Protein AF-A0A7C4LC44-F1 (afdb_monomer)

Radius of gyration: 34.45 Å; Cα contacts (8 Å, |Δi|>4): 316; chains: 1; bounding box: 123×46×108 Å

Foldseek 3Di:
DPPDPPCLVVLLVVLVVVLVVLVVLLVVLLVLLVVCLVPPVQVLQCLVAAALRHVVLLQQLCVLVVHGSSVLSVLLSVLLVLLLCLLQVLLVVLCVLPVDPLSSLSSSLSSLVSSLLNRSSSVSSCVVPVVVPLVNVLSNQVSLLSVLLCLQQPDPRDGQPPCLVVLSVVSNVVSVVVSVQVPDPPRDDPPVVVCCSSVVSSVVSVVSNVCCLPPPDDPLRVVLSVQLVVLVVQLCCLPPVCVVVLPCLRHDPDRDHNVNSVVVSVSSVSNSVSSSSNSVSSSCSHNPPDCVCVVVVCVVVVLVCVLVVVLVCVLVCLLVVLVVVCVVVVVPDDPVSVVVSVVVSVVVSVVVNVVSVVVSCCVPVVLVVLVVVLVVVLVVVVVPDPDPVVNVVSVVVSCCVNPVDPDDDDDDDDDPDDDDDDDDDDDDDDDDDDDDDDDDDDDDDDDDDDDDDDDDDDDDD

pLDDT: mean 73.9, std 16.76, range [29.91, 94.0]

Sequence (461 aa):
MLPWPEFRPLARLAALAASLALLGNWLAGALLFVRGLQTDLDHVLTLMFSGAWTPAAVRAAAAGLGVPAEFTAWAWLGIELVLVTGFGAAGLLLFWRKPDGFGTLLGVTFVLIGTRLAGPVTVALADVAAWLYAPLEYLSLLAFIAFASLLFVFPDGRRVPAWSPWLAGVVVAFSLVRALHNALPGALNYAVLDAVVYLGYFGAGVAAQAYRYRRVSGPVERQQTKWALAALTVFLVVGVGLWPFFPNLLEQTRPPTAMELAVFLLYYAALTVAAALFIAAVALAVLRYRLWDIDIIIRRTLVYSLLSGFLALTYFGLVIGLQSVVTALGGARSEWVTVVSTLTVAALFAPLRARVQNFIDRRLYRRKYDAARVLSDFGAAVRDETDLNALTARLAAVIQDTMQPEALSLWLAVQPGRARRPAPLSDNPAASPVEPLGGATPPSLARRRNAPRNDPGTPAL

Nearest PDB structures (foldseek):
  1s8j-assembly1_A  TM=3.769E-01  e=1.301E+00  Halobacterium sp.
  8ipr-assembly2_D  TM=1.402E-01  e=1.813E+00  Mycolicibacterium smegmatis

Mean predicted aligned error: 16.83 Å

Structure (mmCIF, N/CA/C/O backbone):
data_AF-A0A7C4LC44-F1
#
_entry.id   AF-A0A7C4LC44-F1
#
loop_
_atom_site.group_PDB
_atom_site.id
_atom_site.type_symbol
_atom_site.label_atom_id
_atom_site.label_alt_id
_atom_site.label_comp_id
_atom_site.label_asym_id
_atom_site.label_entity_id
_atom_site.label_seq_id
_atom_site.pdbx_PDB_ins_code
_atom_site.Cartn_x
_atom_site.Cartn_y
_atom_site.Cartn_z
_atom_site.occupancy
_atom_site.B_iso_or_equiv
_atom_site.auth_seq_id
_atom_site.auth_comp_id
_atom_site.auth_asym_id
_atom_site.auth_atom_id
_atom_site.pdbx_PDB_model_num
ATOM 1 N N . MET A 1 1 ? -3.365 6.151 29.369 1.00 38.00 1 MET A N 1
ATOM 2 C CA . MET A 1 1 ? -3.658 7.465 28.752 1.00 38.00 1 MET A CA 1
ATOM 3 C C . MET A 1 1 ? -2.373 8.277 28.805 1.00 38.00 1 MET A C 1
ATOM 5 O O . MET A 1 1 ? -1.809 8.352 29.883 1.00 38.00 1 MET A O 1
ATOM 9 N N . LEU A 1 2 ? -1.855 8.799 27.688 1.00 35.25 2 LEU A N 1
ATOM 10 C CA . LEU A 1 2 ? -0.753 9.777 27.749 1.00 35.25 2 LEU A CA 1
ATOM 11 C C . LEU A 1 2 ? -1.349 11.129 28.195 1.00 35.25 2 LEU A C 1
ATOM 13 O O . LEU A 1 2 ? -2.333 11.552 27.578 1.00 35.25 2 LEU A O 1
ATOM 17 N N . PRO A 1 3 ? -0.834 11.769 29.258 1.00 35.62 3 PRO A N 1
ATOM 18 C CA . PRO A 1 3 ? -1.563 12.778 30.026 1.00 35.62 3 PRO A CA 1
ATOM 19 C C . PRO A 1 3 ? -1.313 14.213 29.543 1.00 35.62 3 PRO A C 1
ATOM 21 O O . PRO A 1 3 ? -1.104 15.093 30.363 1.00 35.62 3 PRO A O 1
ATOM 24 N N . TRP A 1 4 ? -1.333 14.485 28.233 1.00 40.09 4 TRP A N 1
ATOM 25 C CA . TRP A 1 4 ? -1.070 15.851 27.758 1.00 40.09 4 TRP A CA 1
ATOM 26 C C . TRP A 1 4 ? -1.995 16.288 26.609 1.00 40.09 4 TRP A C 1
ATOM 28 O O . TRP A 1 4 ? -1.711 16.028 25.436 1.00 40.09 4 TRP A O 1
ATOM 38 N N . PRO A 1 5 ? -3.132 16.940 26.919 1.00 53.56 5 PRO A N 1
ATOM 39 C CA . PRO A 1 5 ? -4.036 17.532 25.927 1.00 53.56 5 PRO A CA 1
ATOM 40 C C . PRO A 1 5 ? -3.366 18.621 25.074 1.00 53.56 5 PRO A C 1
ATOM 42 O O . PRO A 1 5 ? -3.707 18.768 23.901 1.00 53.56 5 PRO A O 1
ATOM 45 N N . GLU A 1 6 ? -2.390 19.332 25.641 1.00 49.62 6 GLU A N 1
ATOM 46 C CA . GLU A 1 6 ? -1.757 20.527 25.064 1.00 49.62 6 GLU A CA 1
ATOM 47 C C . GLU A 1 6 ? -0.794 20.227 23.903 1.00 49.62 6 GLU A C 1
ATOM 49 O O . GLU A 1 6 ? -0.628 21.049 23.008 1.00 49.62 6 GLU A O 1
ATOM 54 N N . PHE A 1 7 ? -0.237 19.012 23.826 1.00 52.28 7 PHE A N 1
ATOM 55 C CA . PHE A 1 7 ? 0.663 18.612 22.730 1.00 52.28 7 PHE A CA 1
ATOM 56 C C . PHE A 1 7 ? -0.062 18.052 21.501 1.00 52.28 7 PHE A C 1
ATOM 58 O O . PHE A 1 7 ? 0.565 17.776 20.479 1.00 52.28 7 PHE A O 1
ATOM 65 N N . ARG A 1 8 ? -1.389 17.890 21.557 1.00 67.62 8 ARG A N 1
ATOM 66 C CA . ARG A 1 8 ? -2.186 17.402 20.421 1.00 67.62 8 ARG A CA 1
ATOM 67 C C . ARG A 1 8 ? -2.091 18.295 19.176 1.00 67.62 8 ARG A C 1
ATOM 69 O O . ARG A 1 8 ? -1.881 17.731 18.105 1.00 67.62 8 ARG A O 1
ATOM 76 N N . PRO A 1 9 ? -2.220 19.636 19.247 1.00 72.69 9 PRO A N 1
ATOM 77 C CA . PRO A 1 9 ? -2.063 20.487 18.066 1.00 72.69 9 PRO A CA 1
ATOM 78 C C . PRO A 1 9 ? -0.635 20.455 17.511 1.00 72.69 9 PRO A C 1
ATOM 80 O O . PRO A 1 9 ? -0.470 20.326 16.302 1.00 72.69 9 PRO A O 1
ATOM 83 N N . LEU A 1 10 ? 0.388 20.476 18.372 1.00 73.06 10 LEU A N 1
ATOM 84 C CA . LEU A 1 10 ? 1.793 20.410 17.952 1.00 73.06 10 LEU A CA 1
ATOM 85 C C . LEU A 1 10 ? 2.121 19.086 17.254 1.00 73.06 10 LEU A C 1
ATOM 87 O O . LEU A 1 10 ? 2.705 19.089 16.175 1.00 73.06 10 LEU A O 1
ATOM 91 N N . ALA A 1 11 ? 1.673 17.957 17.809 1.00 68.62 11 ALA A N 1
ATOM 92 C CA . ALA A 1 11 ? 1.843 16.649 17.182 1.00 68.62 11 ALA A CA 1
ATOM 93 C C . ALA A 1 11 ? 1.126 16.561 15.825 1.00 68.62 11 ALA A C 1
ATOM 95 O O . ALA A 1 11 ? 1.634 15.934 14.900 1.00 68.62 11 ALA A O 1
ATOM 96 N N . ARG A 1 12 ? -0.037 17.212 15.680 1.00 72.94 12 ARG A N 1
ATOM 97 C CA . ARG A 1 12 ? -0.781 17.277 14.412 1.00 72.94 12 ARG A CA 1
ATOM 98 C C . ARG A 1 12 ? -0.095 18.157 13.374 1.00 72.94 12 ARG A C 1
ATOM 100 O O . ARG A 1 12 ? -0.065 17.781 12.207 1.00 72.94 12 ARG A O 1
ATOM 107 N N . LEU A 1 13 ? 0.471 19.287 13.788 1.00 79.25 13 LEU A N 1
ATOM 108 C CA . LEU A 1 13 ? 1.262 20.149 12.911 1.00 79.25 13 LEU A CA 1
ATOM 109 C C . LEU A 1 13 ? 2.542 19.445 12.456 1.00 79.25 13 LEU A C 1
ATOM 111 O O . LEU A 1 13 ? 2.828 19.441 11.265 1.00 79.25 13 LEU A O 1
ATOM 115 N N . ALA A 1 14 ? 3.253 18.775 13.366 1.00 72.75 14 ALA A N 1
ATOM 116 C CA . ALA A 1 14 ? 4.436 17.983 13.033 1.00 72.75 14 ALA A CA 1
ATOM 117 C C . ALA A 1 14 ? 4.102 16.830 12.071 1.00 72.75 14 ALA A C 1
ATOM 119 O O . ALA A 1 14 ? 4.790 16.631 11.076 1.00 72.75 14 ALA A O 1
ATOM 120 N N . ALA A 1 15 ? 3.003 16.116 12.324 1.00 71.12 15 ALA A N 1
ATOM 121 C CA . ALA A 1 15 ? 2.474 15.076 11.447 1.00 71.12 15 ALA A CA 1
ATOM 122 C C . ALA A 1 15 ? 2.150 15.589 10.036 1.00 71.12 15 ALA A C 1
ATOM 124 O O . ALA A 1 15 ? 2.481 14.939 9.043 1.00 71.12 15 ALA A O 1
ATOM 125 N N . LEU A 1 16 ? 1.501 16.751 9.944 1.00 77.88 16 LEU A N 1
ATOM 126 C CA . LEU A 1 16 ? 1.133 17.366 8.674 1.00 77.88 16 LEU A CA 1
ATOM 127 C C . LEU A 1 16 ? 2.369 17.874 7.923 1.00 77.88 16 LEU A C 1
ATOM 129 O O . LEU A 1 16 ? 2.499 17.608 6.733 1.00 77.88 16 LEU A O 1
ATOM 133 N N . ALA A 1 17 ? 3.307 18.520 8.617 1.00 78.50 17 ALA A N 1
ATOM 134 C CA . ALA A 1 17 ? 4.577 18.952 8.044 1.00 78.50 17 ALA A CA 1
ATOM 135 C C . ALA A 1 17 ? 5.402 17.763 7.526 1.00 78.50 17 ALA A C 1
ATOM 137 O O . ALA A 1 17 ? 5.876 17.800 6.394 1.00 78.50 17 ALA A O 1
ATOM 138 N N . ALA A 1 18 ? 5.502 16.676 8.301 1.00 73.31 18 ALA A N 1
ATOM 139 C CA . ALA A 1 18 ? 6.171 15.448 7.873 1.00 73.31 18 ALA A CA 1
ATOM 140 C C . ALA A 1 18 ? 5.488 14.829 6.644 1.00 73.31 18 ALA A C 1
ATOM 142 O O . ALA A 1 18 ? 6.158 14.443 5.692 1.00 73.31 18 ALA A O 1
ATOM 143 N N . SER A 1 19 ? 4.152 14.796 6.630 1.00 76.38 19 SER A N 1
ATOM 144 C CA . SER A 1 19 ? 3.373 14.296 5.490 1.00 76.38 19 SER A CA 1
ATOM 145 C C . SER A 1 19 ? 3.610 15.125 4.223 1.00 76.38 19 SER A C 1
ATOM 147 O O . SER A 1 19 ? 3.796 14.566 3.147 1.00 76.38 19 SER A O 1
ATOM 149 N N . LEU A 1 20 ? 3.646 16.456 4.344 1.00 82.00 20 LEU A N 1
ATOM 150 C CA . LEU A 1 20 ? 3.934 17.357 3.227 1.00 82.00 20 LEU A CA 1
ATOM 151 C C . LEU A 1 20 ? 5.375 17.217 2.731 1.00 82.00 20 LEU A C 1
ATOM 153 O O . LEU A 1 20 ? 5.590 17.201 1.524 1.00 82.00 20 LEU A O 1
ATOM 157 N N . ALA A 1 21 ? 6.346 17.071 3.635 1.00 80.31 21 ALA A N 1
ATOM 158 C CA . ALA A 1 21 ? 7.742 16.843 3.270 1.00 80.31 21 ALA A CA 1
ATOM 159 C C . ALA A 1 21 ? 7.915 15.527 2.496 1.00 80.31 21 ALA A C 1
ATOM 161 O O . ALA A 1 21 ? 8.582 15.496 1.467 1.00 80.31 21 ALA A O 1
ATOM 162 N N . LEU A 1 22 ? 7.253 14.455 2.939 1.00 78.56 22 LEU A N 1
ATOM 163 C CA . LEU A 1 22 ? 7.258 13.157 2.260 1.00 78.56 22 LEU A CA 1
ATOM 164 C C . LEU A 1 22 ? 6.642 13.234 0.859 1.00 78.56 22 LEU A C 1
ATOM 166 O O . LEU A 1 22 ? 7.217 12.716 -0.097 1.00 78.56 22 LEU A O 1
ATOM 170 N N . LEU A 1 23 ? 5.501 13.915 0.721 1.00 81.31 23 LEU A N 1
ATOM 171 C CA . LEU A 1 23 ? 4.871 14.145 -0.581 1.00 81.31 23 LEU A CA 1
ATOM 172 C C . LEU A 1 23 ? 5.741 15.022 -1.490 1.00 81.31 23 LEU A C 1
ATOM 174 O O . LEU A 1 23 ? 5.827 14.755 -2.684 1.00 81.31 23 LEU A O 1
ATOM 178 N N . GLY A 1 24 ? 6.408 16.034 -0.931 1.00 84.25 24 GLY A N 1
ATOM 179 C CA . GLY A 1 24 ? 7.355 16.883 -1.651 1.00 84.25 24 GLY A CA 1
ATOM 180 C C . GLY A 1 24 ? 8.559 16.098 -2.170 1.00 84.25 24 GLY A C 1
ATOM 181 O O . GLY A 1 24 ? 8.913 16.237 -3.337 1.00 84.25 24 GLY A O 1
ATOM 182 N N . ASN A 1 25 ? 9.130 15.217 -1.344 1.00 82.69 25 ASN A N 1
ATOM 183 C CA . ASN A 1 25 ? 10.211 14.318 -1.752 1.00 82.69 25 ASN A CA 1
ATOM 184 C C . ASN A 1 25 ? 9.758 13.388 -2.879 1.00 82.69 25 ASN A C 1
ATOM 186 O O . ASN A 1 25 ? 10.449 13.258 -3.885 1.00 82.69 25 ASN A O 1
ATOM 190 N N . TRP A 1 26 ? 8.576 12.782 -2.749 1.00 86.62 26 TRP A N 1
ATOM 191 C CA . TRP A 1 26 ? 8.036 11.934 -3.807 1.00 86.62 26 TRP A CA 1
ATOM 192 C C . TRP A 1 26 ? 7.814 12.713 -5.111 1.00 86.62 26 TRP A C 1
ATOM 194 O O . TRP A 1 26 ? 8.201 12.242 -6.174 1.00 86.62 26 TRP A O 1
ATOM 204 N N . LEU A 1 27 ? 7.264 13.931 -5.041 1.00 87.94 27 LEU A N 1
ATOM 205 C CA . LEU A 1 27 ? 7.067 14.791 -6.211 1.00 87.94 27 LEU A CA 1
ATOM 206 C C . LEU A 1 27 ? 8.400 15.153 -6.879 1.00 87.94 27 LEU A C 1
ATOM 208 O O . LEU A 1 27 ? 8.506 15.093 -8.101 1.00 87.94 27 LEU A O 1
ATOM 212 N N . ALA A 1 28 ? 9.420 15.505 -6.093 1.00 88.00 28 ALA A N 1
ATOM 213 C CA . ALA A 1 28 ? 10.755 15.798 -6.605 1.00 88.00 28 ALA A CA 1
ATOM 214 C C . ALA A 1 28 ? 11.361 14.574 -7.307 1.00 88.00 28 ALA A C 1
ATOM 216 O O . ALA A 1 28 ? 11.833 14.689 -8.438 1.00 88.00 28 ALA A O 1
ATOM 217 N N . GLY A 1 29 ? 11.266 13.397 -6.683 1.00 86.94 29 GLY A N 1
ATOM 218 C CA . GLY A 1 29 ? 11.647 12.131 -7.299 1.00 86.94 29 GLY A CA 1
ATOM 219 C C . GLY A 1 29 ? 10.883 11.863 -8.595 1.00 86.94 29 GLY A C 1
ATOM 220 O O . GLY A 1 29 ? 11.483 11.466 -9.587 1.00 86.94 29 GLY A O 1
ATOM 221 N N . ALA A 1 30 ? 9.574 12.134 -8.632 1.00 89.12 30 ALA A N 1
ATOM 222 C CA . ALA A 1 30 ? 8.736 11.863 -9.799 1.00 89.12 30 ALA A CA 1
ATOM 223 C C . ALA A 1 30 ? 9.120 12.771 -10.971 1.00 89.12 30 ALA A C 1
ATOM 225 O O . ALA A 1 30 ? 9.187 12.319 -12.111 1.00 89.12 30 ALA A O 1
ATOM 226 N N . LEU A 1 31 ? 9.433 14.039 -10.694 1.00 91.06 31 LEU A N 1
ATOM 227 C CA . LEU A 1 31 ? 9.939 14.976 -11.696 1.00 91.06 31 LEU A CA 1
ATOM 228 C C . LEU A 1 31 ? 11.306 14.543 -12.238 1.00 91.06 31 LEU A C 1
ATOM 230 O O . LEU A 1 31 ? 11.525 14.611 -13.447 1.00 91.06 31 LEU A O 1
ATOM 234 N N . LEU A 1 32 ? 12.207 14.069 -11.372 1.00 89.44 32 LEU A N 1
ATOM 235 C CA . LEU A 1 32 ? 13.499 13.516 -11.788 1.00 89.44 32 LEU A CA 1
ATOM 236 C C . LEU A 1 32 ? 13.323 12.249 -12.628 1.00 89.44 32 LEU A C 1
ATOM 238 O O . LEU A 1 32 ? 13.974 12.112 -13.658 1.00 89.44 32 LEU A O 1
ATOM 242 N N . PHE A 1 33 ? 12.395 11.375 -12.245 1.00 89.94 33 PHE A N 1
ATOM 243 C CA . PHE A 1 33 ? 12.068 10.155 -12.975 1.00 89.94 33 PHE A CA 1
ATOM 244 C C . PHE A 1 33 ? 11.498 10.462 -14.369 1.00 89.94 33 PHE A C 1
ATOM 246 O O . PHE A 1 33 ? 11.949 9.899 -15.362 1.00 89.94 33 PHE A O 1
ATOM 253 N N . VAL A 1 34 ? 10.563 11.416 -14.470 1.00 92.44 34 VAL A N 1
ATOM 254 C CA . VAL A 1 34 ? 10.010 11.896 -15.750 1.00 92.44 34 VAL A CA 1
ATOM 255 C C . VAL A 1 34 ? 11.086 12.541 -16.619 1.00 92.44 34 VAL A C 1
ATOM 257 O O . VAL A 1 34 ? 11.117 12.316 -17.827 1.00 92.44 34 VAL A O 1
ATOM 260 N N . ARG A 1 35 ? 11.987 13.325 -16.022 1.00 92.25 35 ARG A N 1
ATOM 261 C CA . ARG A 1 35 ? 13.121 13.899 -16.748 1.00 92.25 35 ARG A CA 1
ATOM 262 C C . ARG A 1 35 ? 14.048 12.800 -17.266 1.00 92.25 35 ARG A C 1
ATOM 264 O O . ARG A 1 35 ? 14.398 12.825 -18.440 1.00 92.25 35 ARG A O 1
ATOM 271 N N . GLY A 1 36 ? 14.382 11.823 -16.423 1.00 89.50 36 GLY A N 1
ATOM 272 C CA . GLY A 1 36 ? 15.175 10.653 -16.793 1.00 89.50 36 GLY A CA 1
ATOM 273 C C . GLY A 1 36 ? 14.545 9.879 -17.947 1.00 89.50 36 GLY A C 1
ATOM 274 O O . GLY A 1 36 ? 15.240 9.535 -18.892 1.00 89.50 36 GLY A O 1
ATOM 275 N N . LEU A 1 37 ? 13.219 9.716 -17.953 1.00 89.88 37 LEU A N 1
ATOM 276 C CA . LEU A 1 37 ? 12.499 9.061 -19.048 1.00 89.88 37 LEU A CA 1
ATOM 277 C C . LEU A 1 37 ? 12.711 9.740 -20.406 1.00 89.88 37 LEU A C 1
ATOM 279 O O . LEU A 1 37 ? 12.682 9.068 -21.433 1.00 89.88 37 LEU A O 1
ATOM 283 N N . GLN A 1 38 ? 12.917 11.058 -20.413 1.00 90.75 38 GLN A N 1
ATOM 284 C CA . GLN A 1 38 ? 13.128 11.846 -21.628 1.00 90.75 38 GLN A CA 1
ATOM 285 C C . GLN A 1 38 ? 14.600 11.920 -22.046 1.00 90.75 38 GLN A C 1
ATOM 287 O O . GLN A 1 38 ? 14.882 12.063 -23.233 1.00 90.75 38 GLN A O 1
ATOM 292 N N . THR A 1 39 ? 15.533 11.870 -21.091 1.00 92.75 39 THR A N 1
ATOM 293 C CA . THR A 1 39 ? 16.963 12.094 -21.353 1.00 92.75 39 THR A CA 1
ATOM 294 C C . THR A 1 39 ? 17.793 10.817 -21.382 1.00 92.75 39 THR A C 1
ATOM 296 O O . THR A 1 39 ? 18.706 10.713 -22.193 1.00 92.75 39 THR A O 1
ATOM 299 N N . ASP A 1 40 ? 17.505 9.871 -20.489 1.00 93.50 40 ASP A N 1
ATOM 300 C CA . ASP A 1 40 ? 18.274 8.643 -20.285 1.00 93.50 40 ASP A CA 1
ATOM 301 C C . ASP A 1 40 ? 17.365 7.517 -19.761 1.00 93.50 40 ASP A C 1
ATOM 303 O O . ASP A 1 40 ? 17.274 7.231 -18.561 1.00 93.50 40 ASP A O 1
ATOM 307 N N . LEU A 1 41 ? 16.658 6.878 -20.696 1.00 92.50 41 LEU A N 1
ATOM 308 C CA . LEU A 1 41 ? 15.781 5.750 -20.390 1.00 92.50 41 LEU A CA 1
ATOM 309 C C . LEU A 1 41 ? 16.558 4.573 -19.782 1.00 92.50 41 LEU A C 1
ATOM 311 O O . LEU A 1 41 ? 16.002 3.853 -18.957 1.00 92.50 41 LEU A O 1
ATOM 315 N N . ASP A 1 42 ? 17.822 4.368 -20.164 1.00 93.56 42 ASP A N 1
ATOM 316 C CA . ASP A 1 42 ? 18.626 3.261 -19.641 1.00 93.56 42 ASP A CA 1
ATOM 317 C C . ASP A 1 42 ? 18.851 3.412 -18.147 1.00 93.56 42 ASP A C 1
ATOM 319 O O . ASP A 1 42 ? 18.598 2.471 -17.392 1.00 93.56 42 ASP A O 1
ATOM 323 N N . HIS A 1 43 ? 19.227 4.613 -17.714 1.00 90.69 43 HIS A N 1
ATOM 324 C CA . HIS A 1 43 ? 19.361 4.914 -16.301 1.00 90.69 43 HIS A CA 1
ATOM 325 C C . HIS A 1 43 ? 18.042 4.694 -15.542 1.00 90.69 43 HIS A C 1
ATOM 327 O O . HIS A 1 43 ? 18.032 4.005 -14.522 1.00 90.69 43 HIS A O 1
ATOM 333 N N . VAL A 1 44 ? 16.902 5.154 -16.069 1.00 90.69 44 VAL A N 1
ATOM 334 C CA . VAL A 1 44 ? 15.594 4.910 -15.429 1.00 90.69 44 VAL A CA 1
ATOM 335 C C . VAL A 1 44 ? 15.283 3.419 -15.298 1.00 90.69 44 VAL A C 1
ATOM 337 O O . VAL A 1 44 ? 14.813 2.973 -14.251 1.00 90.69 44 VAL A O 1
ATOM 340 N N . LEU A 1 45 ? 15.578 2.623 -16.326 1.00 90.50 45 LEU A N 1
ATOM 341 C CA . LEU A 1 45 ? 15.381 1.177 -16.269 1.00 90.50 45 LEU A CA 1
ATOM 342 C C . LEU A 1 45 ? 16.270 0.522 -15.198 1.00 90.50 45 LEU A C 1
ATOM 344 O O . LEU A 1 45 ? 15.808 -0.409 -14.541 1.00 90.50 45 LEU A O 1
ATOM 348 N N . THR A 1 46 ? 17.479 1.037 -14.943 1.00 89.06 46 THR A N 1
ATOM 349 C CA . THR A 1 46 ? 18.325 0.552 -13.831 1.00 89.06 46 THR A CA 1
ATOM 350 C C . THR A 1 46 ? 17.802 0.913 -12.438 1.00 89.06 46 THR A C 1
ATOM 352 O O . THR A 1 46 ? 18.096 0.206 -11.481 1.00 89.06 46 THR A O 1
ATOM 355 N N . LEU A 1 47 ? 16.994 1.970 -12.307 1.00 86.00 47 LEU A N 1
ATOM 356 C CA . LEU A 1 47 ? 16.333 2.312 -11.039 1.00 86.00 47 L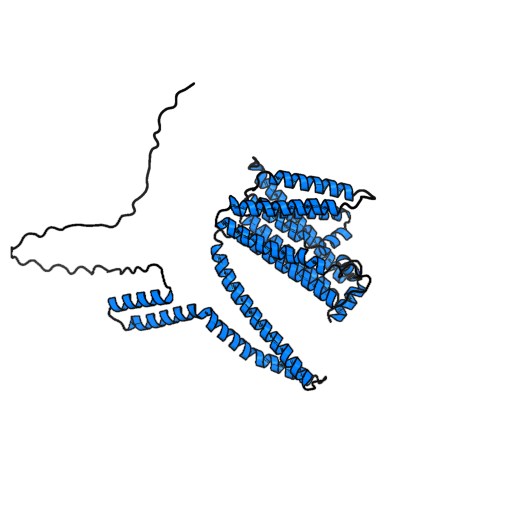EU A CA 1
ATOM 357 C C . LEU A 1 47 ? 15.138 1.398 -10.747 1.00 86.00 47 LEU A C 1
ATOM 359 O O . LEU A 1 47 ? 14.770 1.183 -9.593 1.00 86.00 47 LEU A O 1
ATOM 363 N N . MET A 1 48 ? 14.494 0.899 -11.801 1.00 85.19 48 MET A N 1
ATOM 364 C CA . MET A 1 48 ? 13.304 0.055 -11.702 1.00 85.19 48 MET A CA 1
ATOM 365 C C . MET A 1 48 ? 13.632 -1.423 -11.530 1.00 85.19 48 MET A C 1
ATOM 367 O O . MET A 1 48 ? 12.893 -2.151 -10.866 1.00 85.19 48 MET A O 1
ATOM 371 N N . PHE A 1 49 ? 14.704 -1.865 -12.176 1.00 84.62 49 PHE A N 1
ATOM 372 C CA . PHE A 1 49 ? 15.056 -3.264 -12.293 1.00 84.62 49 PHE A CA 1
ATOM 373 C C . PHE A 1 49 ? 16.502 -3.503 -11.866 1.00 84.62 49 PHE A C 1
ATOM 375 O O . PHE A 1 49 ? 17.363 -2.643 -12.012 1.00 84.62 49 PHE A O 1
ATOM 382 N N . SER A 1 50 ? 16.782 -4.704 -11.368 1.00 80.62 50 SER A N 1
ATOM 383 C CA . SER A 1 50 ? 18.116 -5.109 -10.927 1.00 80.62 50 SER A CA 1
ATOM 384 C C . SER A 1 50 ? 18.473 -6.506 -11.443 1.00 80.62 50 SER A C 1
ATOM 386 O O . SER A 1 50 ? 17.637 -7.213 -12.015 1.00 80.62 50 SER A O 1
ATOM 388 N N . GLY A 1 51 ? 19.740 -6.892 -11.269 1.00 83.19 51 GLY A N 1
ATOM 389 C CA . GLY A 1 51 ? 20.235 -8.223 -11.621 1.00 83.19 51 GLY A CA 1
ATOM 390 C C . GLY A 1 51 ? 20.155 -8.512 -13.122 1.00 83.19 51 GLY A C 1
ATOM 391 O O . GLY A 1 51 ? 20.795 -7.839 -13.928 1.00 83.19 51 GLY A O 1
ATOM 392 N N . ALA A 1 52 ? 19.380 -9.532 -13.496 1.00 81.56 52 ALA A N 1
ATOM 393 C CA . ALA A 1 52 ? 19.272 -10.020 -14.877 1.00 81.56 52 ALA A CA 1
ATOM 394 C C . ALA A 1 52 ? 18.566 -9.041 -15.832 1.00 81.56 52 ALA A C 1
ATOM 396 O O . ALA A 1 52 ? 18.725 -9.110 -17.055 1.00 81.56 52 ALA A O 1
ATOM 397 N N . TRP A 1 53 ? 17.773 -8.122 -15.280 1.00 86.44 53 TRP A N 1
ATOM 398 C CA . TRP A 1 53 ? 17.019 -7.119 -16.026 1.00 86.44 53 TRP A CA 1
ATOM 399 C C . TRP A 1 53 ? 17.887 -5.917 -16.378 1.00 86.44 53 TRP A C 1
ATOM 401 O O . TRP A 1 53 ? 17.691 -4.803 -15.897 1.00 86.44 53 TRP A O 1
ATOM 411 N N . THR A 1 54 ? 18.849 -6.139 -17.265 1.00 90.31 54 THR A N 1
ATOM 412 C CA . THR A 1 54 ? 19.558 -5.023 -17.894 1.00 90.31 54 THR A CA 1
ATOM 413 C C . THR A 1 54 ? 18.592 -4.210 -18.766 1.00 90.31 54 THR A C 1
ATOM 415 O O . THR A 1 54 ? 17.612 -4.763 -19.279 1.00 90.31 54 THR A O 1
ATOM 418 N N . PRO A 1 55 ? 18.866 -2.922 -19.031 1.00 93.12 55 PRO A N 1
ATOM 419 C CA . PRO A 1 55 ? 18.017 -2.127 -19.917 1.00 93.12 55 PRO A CA 1
ATOM 420 C C . PRO A 1 55 ? 17.839 -2.740 -21.318 1.00 93.12 55 PRO A C 1
ATOM 422 O O . PRO A 1 55 ? 16.771 -2.644 -21.924 1.00 93.12 55 PRO A O 1
ATOM 425 N N . ALA A 1 56 ? 18.859 -3.437 -21.831 1.00 92.75 56 ALA A N 1
ATOM 426 C CA . ALA A 1 56 ? 18.765 -4.201 -23.075 1.00 92.75 56 ALA A CA 1
ATOM 427 C C . ALA A 1 56 ? 17.785 -5.383 -22.962 1.00 92.75 56 ALA A C 1
ATOM 429 O O . ALA A 1 56 ? 16.973 -5.601 -23.863 1.00 92.75 56 ALA A O 1
ATOM 430 N N . ALA A 1 57 ? 17.813 -6.112 -21.843 1.00 91.38 57 ALA A N 1
ATOM 431 C CA . ALA A 1 57 ? 16.895 -7.216 -21.590 1.00 91.38 57 ALA A CA 1
ATOM 432 C C . ALA A 1 57 ? 15.443 -6.742 -21.431 1.00 91.38 57 ALA A C 1
ATOM 434 O O . ALA A 1 57 ? 14.540 -7.351 -22.001 1.00 91.38 57 ALA A O 1
ATOM 435 N N . VAL A 1 58 ? 15.214 -5.617 -20.740 1.00 91.56 58 VAL A N 1
ATOM 436 C CA . VAL A 1 58 ? 13.879 -5.003 -20.641 1.00 91.56 58 VAL A CA 1
ATOM 437 C C . VAL A 1 58 ? 13.357 -4.637 -22.031 1.00 91.56 58 VAL A C 1
ATOM 439 O O . VAL A 1 58 ? 12.213 -4.951 -22.349 1.00 91.56 58 VAL A O 1
ATOM 442 N N . ARG A 1 59 ? 14.189 -4.034 -22.895 1.00 93.81 59 ARG A N 1
ATOM 443 C CA . ARG A 1 59 ? 13.797 -3.721 -24.280 1.00 93.81 59 ARG A CA 1
ATOM 444 C C . ARG A 1 59 ? 13.442 -4.965 -25.083 1.00 93.81 59 ARG A C 1
ATOM 446 O O . ARG A 1 59 ? 12.436 -4.952 -25.785 1.00 93.81 59 ARG A O 1
ATOM 453 N N . ALA A 1 60 ? 14.232 -6.029 -24.971 1.00 93.25 60 ALA A N 1
ATOM 454 C CA . ALA A 1 60 ? 13.955 -7.286 -25.659 1.00 93.25 60 ALA A CA 1
ATOM 455 C C . ALA A 1 60 ? 12.637 -7.920 -25.175 1.00 93.25 60 ALA A C 1
ATOM 457 O O . ALA A 1 60 ? 11.814 -8.340 -25.989 1.00 93.25 60 ALA A O 1
ATOM 458 N N . ALA A 1 61 ? 12.400 -7.931 -23.861 1.00 91.00 61 ALA A N 1
ATOM 459 C CA . ALA A 1 61 ? 11.163 -8.432 -23.272 1.00 91.00 61 ALA A CA 1
ATOM 460 C C . ALA A 1 61 ? 9.944 -7.579 -23.672 1.00 91.00 61 ALA A C 1
ATOM 462 O O . ALA A 1 61 ? 8.912 -8.130 -24.054 1.00 91.00 61 ALA A O 1
ATOM 463 N N . ALA A 1 62 ? 10.070 -6.249 -23.654 1.00 92.19 62 ALA A N 1
ATOM 464 C CA . ALA A 1 62 ? 9.027 -5.318 -24.082 1.00 92.19 62 ALA A CA 1
ATOM 465 C C . ALA A 1 62 ? 8.702 -5.477 -25.578 1.00 92.19 62 ALA A C 1
ATOM 467 O O . ALA A 1 62 ? 7.532 -5.585 -25.947 1.00 92.19 62 ALA A O 1
ATOM 468 N N . ALA A 1 63 ? 9.725 -5.613 -26.428 1.00 93.06 63 ALA A N 1
ATOM 469 C CA . ALA A 1 63 ? 9.553 -5.893 -27.851 1.00 93.06 63 ALA A CA 1
ATOM 470 C C . ALA A 1 63 ? 8.827 -7.227 -28.089 1.00 93.06 63 ALA A C 1
ATOM 472 O O . ALA A 1 63 ? 7.954 -7.303 -28.951 1.00 93.06 63 ALA A O 1
ATOM 473 N N . GLY A 1 64 ? 9.112 -8.256 -27.282 1.00 87.56 64 GLY A N 1
ATOM 474 C CA . GLY A 1 64 ? 8.380 -9.526 -27.312 1.00 87.56 64 GLY A CA 1
ATOM 475 C C . GLY A 1 64 ? 6.905 -9.417 -26.894 1.00 87.56 64 GLY A C 1
ATOM 476 O O . GLY A 1 64 ? 6.104 -10.262 -27.284 1.00 87.56 64 GLY A O 1
ATOM 477 N N . LEU A 1 65 ? 6.530 -8.372 -26.150 1.00 89.25 65 LEU A N 1
ATOM 478 C CA . LEU A 1 65 ? 5.140 -8.009 -25.843 1.00 89.25 65 LEU A CA 1
ATOM 479 C C . LEU A 1 65 ? 4.519 -7.053 -26.879 1.00 89.25 65 LEU A C 1
ATOM 481 O O . LEU A 1 65 ? 3.339 -6.726 -26.771 1.00 89.25 65 LEU A O 1
ATOM 485 N N . GLY A 1 66 ? 5.289 -6.589 -27.868 1.00 91.56 66 GLY A N 1
ATOM 486 C CA . GLY A 1 66 ? 4.840 -5.610 -28.859 1.00 91.56 66 GLY A CA 1
ATOM 487 C C . GLY A 1 66 ? 4.667 -4.191 -28.305 1.00 91.56 66 GLY A C 1
ATOM 488 O O . GLY A 1 66 ? 3.941 -3.397 -28.900 1.00 91.56 66 GLY A O 1
ATOM 489 N N . VAL A 1 67 ? 5.305 -3.865 -27.175 1.00 92.12 67 VAL A N 1
ATOM 490 C CA . VAL A 1 67 ? 5.250 -2.534 -26.545 1.00 92.12 67 VAL A CA 1
ATOM 491 C C . VAL A 1 67 ? 6.644 -1.906 -26.469 1.00 92.12 67 VAL A C 1
ATOM 493 O O . VAL A 1 67 ? 7.639 -2.623 -26.343 1.00 92.12 67 VAL A O 1
ATOM 496 N N . PRO A 1 68 ? 6.759 -0.570 -26.533 1.00 93.12 68 PRO A N 1
ATOM 497 C CA . PRO A 1 68 ? 8.043 0.092 -26.344 1.00 93.12 68 PRO A CA 1
ATOM 498 C C . PRO A 1 68 ? 8.484 -0.004 -24.875 1.00 93.12 68 PRO A C 1
ATOM 500 O O . PRO A 1 68 ? 7.656 -0.016 -23.968 1.00 93.12 68 PRO A O 1
ATOM 503 N N . ALA A 1 69 ? 9.792 -0.042 -24.608 1.00 90.81 69 ALA A N 1
ATOM 504 C CA . ALA A 1 69 ? 10.304 -0.146 -23.234 1.00 90.81 69 ALA A CA 1
ATOM 505 C C . ALA A 1 69 ? 9.958 1.070 -22.359 1.00 90.81 69 ALA A C 1
ATOM 507 O O . ALA A 1 69 ? 9.807 0.944 -21.152 1.00 90.81 69 ALA A O 1
ATOM 508 N N . GLU A 1 70 ? 9.757 2.246 -22.951 1.00 91.31 70 GLU A N 1
ATOM 509 C CA . GLU A 1 70 ? 9.273 3.425 -22.222 1.00 91.31 70 GLU A CA 1
ATOM 510 C C . GLU A 1 70 ? 7.899 3.187 -21.570 1.00 91.31 70 GLU A C 1
ATOM 512 O O . GLU A 1 70 ? 7.617 3.721 -20.497 1.00 91.31 70 GLU A O 1
ATOM 517 N N . PHE A 1 71 ? 7.057 2.333 -22.171 1.00 90.31 71 PHE A N 1
ATOM 518 C CA . PHE A 1 71 ? 5.740 2.002 -21.635 1.00 90.31 71 PHE A CA 1
ATOM 519 C C . PHE A 1 71 ? 5.844 1.370 -20.246 1.00 90.31 71 PHE A C 1
ATOM 521 O O . PHE A 1 71 ? 5.018 1.669 -19.389 1.00 90.31 71 PHE A O 1
ATOM 528 N N . THR A 1 72 ? 6.857 0.535 -19.984 1.00 88.81 72 THR A N 1
ATOM 529 C CA . THR A 1 72 ? 7.000 -0.131 -18.679 1.00 88.81 72 THR A CA 1
ATOM 530 C C . THR A 1 72 ? 7.272 0.887 -17.578 1.00 88.81 72 THR A C 1
ATOM 532 O O . THR A 1 72 ? 6.700 0.789 -16.494 1.00 88.81 72 THR A O 1
ATOM 535 N N . ALA A 1 73 ? 8.097 1.894 -17.868 1.00 90.50 73 ALA A N 1
ATOM 536 C CA . ALA A 1 73 ? 8.429 2.954 -16.928 1.00 90.50 73 ALA A CA 1
ATOM 537 C C . ALA A 1 73 ? 7.266 3.931 -16.706 1.00 90.50 73 ALA A C 1
ATOM 539 O O . ALA A 1 73 ? 6.968 4.282 -15.564 1.00 90.50 73 ALA A O 1
ATOM 540 N N . TRP A 1 74 ? 6.536 4.298 -17.764 1.00 89.88 74 TRP A N 1
ATOM 541 C CA . TRP A 1 74 ? 5.314 5.098 -17.632 1.00 89.88 74 TRP A CA 1
ATOM 542 C C . TRP A 1 74 ? 4.204 4.363 -16.876 1.00 89.88 74 TRP A C 1
ATOM 544 O O . TRP A 1 74 ? 3.549 4.957 -16.018 1.00 89.88 74 TRP A O 1
ATOM 554 N N . ALA A 1 75 ? 4.004 3.073 -17.154 1.00 87.62 75 ALA A N 1
ATOM 555 C CA . ALA A 1 75 ? 3.029 2.245 -16.451 1.00 87.62 75 ALA A CA 1
ATOM 556 C C . ALA A 1 75 ? 3.350 2.164 -14.953 1.00 87.62 75 ALA A C 1
ATOM 558 O O . ALA A 1 75 ? 2.454 2.302 -14.119 1.00 87.62 75 ALA A O 1
ATOM 559 N N . TRP A 1 76 ? 4.629 2.006 -14.614 1.00 86.75 76 TRP A N 1
ATOM 560 C CA . TRP A 1 76 ? 5.091 2.004 -13.233 1.00 86.75 76 TRP A CA 1
ATOM 561 C C . TRP A 1 76 ? 4.855 3.337 -12.525 1.00 86.75 76 TRP A C 1
ATOM 563 O O . TRP A 1 76 ? 4.267 3.371 -11.445 1.00 86.75 76 TRP A O 1
ATOM 573 N N . LEU A 1 77 ? 5.258 4.447 -13.147 1.00 88.19 77 LEU A N 1
ATOM 574 C CA . LEU A 1 77 ? 5.029 5.781 -12.597 1.00 88.19 77 LEU A CA 1
ATOM 575 C C . LEU A 1 77 ? 3.531 6.039 -12.373 1.00 88.19 77 LEU A C 1
ATOM 577 O O . LEU A 1 77 ? 3.145 6.595 -11.347 1.00 88.19 77 LEU A O 1
ATOM 581 N N . GLY A 1 78 ? 2.679 5.603 -13.305 1.00 87.06 78 GLY A N 1
ATOM 582 C CA . GLY A 1 78 ? 1.226 5.680 -13.164 1.00 87.06 78 GLY A CA 1
ATOM 583 C C . GLY A 1 78 ? 0.704 4.877 -11.969 1.00 87.06 78 GLY A C 1
ATOM 584 O O . GLY A 1 78 ? -0.116 5.382 -11.201 1.00 87.06 78 GLY A O 1
ATOM 585 N N . ILE A 1 79 ? 1.210 3.656 -11.775 1.00 85.56 79 ILE A N 1
ATOM 586 C CA . ILE A 1 79 ? 0.915 2.813 -10.609 1.00 85.56 79 ILE A CA 1
ATOM 587 C C . ILE A 1 79 ? 1.282 3.537 -9.305 1.00 85.56 79 ILE A C 1
ATOM 589 O O . ILE A 1 79 ? 0.447 3.649 -8.403 1.00 85.56 79 ILE A O 1
ATOM 593 N N . GLU A 1 80 ? 2.494 4.080 -9.211 1.00 85.62 80 GLU A N 1
ATOM 594 C CA . GLU A 1 80 ? 2.937 4.793 -8.012 1.00 85.62 80 GLU A CA 1
ATOM 595 C C . GLU A 1 80 ? 2.142 6.071 -7.764 1.00 85.62 80 GLU A C 1
ATOM 597 O O . GLU A 1 80 ? 1.751 6.338 -6.628 1.00 85.62 80 GLU A O 1
ATOM 602 N N . LEU A 1 81 ? 1.838 6.837 -8.814 1.00 86.69 81 LEU A N 1
ATOM 603 C CA . LEU A 1 81 ? 1.018 8.040 -8.710 1.00 86.69 81 LEU A CA 1
ATOM 604 C C . LEU A 1 81 ? -0.359 7.709 -8.126 1.00 86.69 81 LEU A C 1
ATOM 606 O O . LEU A 1 81 ? -0.825 8.405 -7.222 1.00 86.69 81 LEU A O 1
ATOM 610 N N . VAL A 1 82 ? -1.003 6.634 -8.591 1.00 85.94 82 VAL A N 1
ATOM 611 C CA . VAL A 1 82 ? -2.291 6.169 -8.048 1.00 85.94 82 VAL A CA 1
ATOM 612 C C . VAL A 1 82 ? -2.159 5.785 -6.574 1.00 85.94 82 VAL A C 1
ATOM 614 O O . VAL A 1 82 ? -3.013 6.152 -5.766 1.00 85.94 82 VAL A O 1
ATOM 617 N N . LEU A 1 83 ? -1.084 5.089 -6.200 1.00 85.56 83 LEU A N 1
ATOM 618 C CA . LEU A 1 83 ? -0.824 4.710 -4.812 1.00 85.56 83 LEU A CA 1
ATOM 619 C C . LEU A 1 83 ? -0.624 5.930 -3.912 1.00 85.56 83 LEU A C 1
ATOM 621 O O . LEU A 1 83 ? -1.356 6.091 -2.935 1.00 85.56 83 LEU A O 1
ATOM 625 N N . VAL A 1 84 ? 0.325 6.807 -4.239 1.00 85.19 84 VAL A N 1
ATOM 626 C CA . VAL A 1 84 ? 0.668 7.973 -3.413 1.00 85.19 84 VAL A CA 1
ATOM 627 C C . VAL A 1 84 ? -0.520 8.919 -3.287 1.00 85.19 84 VAL A C 1
ATOM 629 O O . VAL A 1 84 ? -0.838 9.360 -2.181 1.00 85.19 84 VAL A O 1
ATOM 632 N N . THR A 1 85 ? -1.230 9.190 -4.385 1.00 84.56 85 THR A N 1
ATOM 633 C CA . THR A 1 85 ? -2.418 10.054 -4.346 1.00 84.56 85 THR A CA 1
ATOM 634 C C . THR A 1 85 ? -3.572 9.403 -3.591 1.00 84.56 85 THR A C 1
ATOM 636 O O . THR A 1 85 ? -4.225 10.080 -2.801 1.00 84.56 85 THR A O 1
ATOM 639 N N . GLY A 1 86 ? -3.799 8.096 -3.750 1.00 86.12 86 GLY A N 1
ATOM 640 C CA . GLY A 1 86 ? -4.841 7.360 -3.033 1.00 86.12 86 GLY A CA 1
ATOM 641 C C . GLY A 1 86 ? -4.606 7.320 -1.522 1.00 86.12 86 GLY A C 1
ATOM 642 O O . GLY A 1 86 ? -5.490 7.687 -0.742 1.00 86.12 86 GLY A O 1
ATOM 643 N N . PHE A 1 87 ? -3.399 6.936 -1.098 1.00 87.75 87 PHE A N 1
ATOM 644 C CA . PHE A 1 87 ? -2.993 6.938 0.309 1.00 87.75 87 PHE A CA 1
ATOM 645 C C . PHE A 1 87 ? -2.976 8.354 0.893 1.00 87.75 87 PHE A C 1
ATOM 647 O O . PHE A 1 87 ? -3.497 8.569 1.989 1.00 87.75 87 PHE A O 1
ATOM 654 N N . GLY A 1 88 ? -2.436 9.328 0.157 1.00 85.44 88 GLY A N 1
ATOM 655 C CA . GLY A 1 88 ? -2.387 10.730 0.565 1.00 85.44 88 GLY A CA 1
ATOM 656 C C . GLY A 1 88 ? -3.777 11.340 0.734 1.00 85.44 88 GLY A C 1
ATOM 657 O O . GLY A 1 88 ? -4.071 11.926 1.776 1.00 85.44 88 GLY A O 1
ATOM 658 N N . ALA A 1 89 ? -4.673 11.143 -0.236 1.00 84.75 89 ALA A N 1
ATOM 659 C CA . ALA A 1 89 ? -6.048 11.631 -0.176 1.00 84.75 89 ALA A CA 1
ATOM 660 C C . ALA A 1 89 ? -6.834 10.980 0.968 1.00 84.75 89 ALA A C 1
ATOM 662 O O . ALA A 1 89 ? -7.532 11.675 1.705 1.00 84.75 89 ALA A O 1
ATOM 663 N N . ALA A 1 90 ? -6.697 9.665 1.166 1.00 86.44 90 ALA A N 1
ATOM 664 C CA . ALA A 1 90 ? -7.328 8.980 2.288 1.00 86.44 90 ALA A CA 1
ATOM 665 C C . ALA A 1 90 ? -6.768 9.452 3.637 1.00 86.44 90 ALA A C 1
ATOM 667 O O . ALA A 1 90 ? -7.535 9.672 4.576 1.00 86.44 90 ALA A O 1
ATOM 668 N N . GLY A 1 91 ? -5.453 9.661 3.729 1.00 84.94 91 GLY A N 1
ATOM 669 C CA . GLY A 1 91 ? -4.808 10.170 4.931 1.00 84.94 91 GLY A CA 1
ATOM 670 C C . GLY A 1 91 ? -5.255 11.591 5.282 1.00 84.94 91 GLY A C 1
ATOM 671 O O . GLY A 1 91 ? -5.639 11.854 6.423 1.00 84.94 91 GLY A O 1
ATOM 672 N N . LEU A 1 92 ? -5.308 12.486 4.289 1.00 82.81 92 LEU A N 1
ATOM 673 C CA . LEU A 1 92 ? -5.845 13.843 4.426 1.00 82.81 92 LEU A CA 1
ATOM 674 C C . LEU A 1 92 ? -7.324 13.825 4.822 1.00 82.81 92 LEU A C 1
ATOM 676 O O . LEU A 1 92 ? -7.725 14.521 5.754 1.00 82.81 92 LEU A O 1
ATOM 680 N N . LEU A 1 93 ? -8.134 12.990 4.169 1.00 84.12 93 LEU A N 1
ATOM 681 C CA . LEU A 1 93 ? -9.550 12.842 4.488 1.00 84.12 93 LEU A CA 1
ATOM 682 C C . LEU A 1 93 ? -9.752 12.421 5.949 1.00 84.12 93 LEU A C 1
ATOM 684 O O . LEU A 1 93 ? -10.588 13.005 6.640 1.00 84.12 93 LEU A O 1
ATOM 688 N N . LEU A 1 94 ? -8.981 11.441 6.430 1.00 83.62 94 LEU A N 1
ATOM 689 C CA . LEU A 1 94 ? -9.020 10.984 7.820 1.00 83.62 94 LEU A CA 1
ATOM 690 C C . LEU A 1 94 ? -8.562 12.081 8.785 1.00 83.62 94 LEU A C 1
ATOM 692 O O . LEU A 1 94 ? -9.222 12.309 9.798 1.00 83.62 94 LEU A O 1
ATOM 696 N N . PHE A 1 95 ? -7.510 12.824 8.442 1.00 79.88 95 PHE A N 1
ATOM 697 C CA . PHE A 1 95 ? -7.030 13.946 9.247 1.00 79.88 95 PHE A CA 1
ATOM 698 C C . PHE A 1 95 ? -8.086 15.053 9.411 1.00 79.88 95 PHE A C 1
ATOM 700 O O . PHE A 1 95 ? -8.226 15.620 10.498 1.00 79.88 95 PHE A O 1
ATOM 707 N N . TRP A 1 96 ? -8.846 15.347 8.350 1.00 78.81 96 TRP A N 1
ATOM 708 C CA . TRP A 1 96 ? -9.868 16.400 8.333 1.00 78.81 96 TRP A CA 1
ATOM 709 C C . TRP A 1 96 ? -11.182 15.958 8.978 1.00 78.81 96 TRP A C 1
ATOM 711 O O . TRP A 1 96 ? -11.762 16.682 9.784 1.00 78.81 96 TRP A O 1
ATOM 721 N N . ARG A 1 97 ? -11.669 14.760 8.639 1.00 83.00 97 ARG A N 1
ATOM 722 C CA . ARG A 1 97 ? -12.961 14.247 9.124 1.00 83.00 97 ARG A CA 1
ATOM 723 C C . ARG A 1 97 ? -12.889 13.686 10.542 1.00 83.00 97 ARG A C 1
ATOM 725 O O . ARG A 1 97 ? -13.913 13.635 11.220 1.00 83.00 97 ARG A O 1
ATOM 732 N N . LYS A 1 98 ? -11.707 13.253 10.985 1.00 79.25 98 LYS A N 1
ATOM 733 C CA . LYS A 1 98 ? -11.474 12.603 12.278 1.00 79.25 98 LYS A CA 1
ATOM 734 C C . LYS A 1 98 ? -10.309 13.286 13.013 1.00 79.25 98 LYS A C 1
ATOM 736 O O . LYS A 1 98 ? -9.215 12.736 13.103 1.00 79.25 98 LYS A O 1
ATOM 741 N N . PRO A 1 99 ? -10.530 14.484 13.590 1.00 74.44 99 PRO A N 1
ATOM 742 C CA . PRO A 1 99 ? -9.474 15.266 14.231 1.00 74.44 99 PRO A CA 1
ATOM 743 C C . PRO A 1 99 ? -9.003 14.735 15.600 1.00 74.44 99 PRO A C 1
ATOM 745 O O . PRO A 1 99 ? -8.390 15.469 16.376 1.00 74.44 99 PRO A O 1
ATOM 748 N N . ASP A 1 100 ? -9.284 13.470 15.918 1.00 79.38 100 ASP A N 1
ATOM 749 C CA . ASP A 1 100 ? -8.805 12.807 17.125 1.00 79.38 100 ASP A CA 1
ATOM 750 C C . ASP A 1 100 ? -7.384 12.237 16.924 1.00 79.38 100 ASP A C 1
ATOM 752 O O . ASP A 1 100 ? -6.813 12.232 15.826 1.00 79.38 100 ASP A O 1
ATOM 756 N N . GLY A 1 101 ? -6.762 11.781 18.017 1.00 77.06 101 GLY A N 1
ATOM 757 C CA . GLY A 1 101 ? -5.413 11.206 17.958 1.00 77.06 101 GLY A CA 1
ATOM 758 C C . GLY A 1 101 ? -5.333 9.949 17.081 1.00 77.06 101 GLY A C 1
ATOM 759 O O . GLY A 1 101 ? -4.286 9.670 16.506 1.00 77.06 101 GLY A O 1
ATOM 760 N N . PHE A 1 102 ? -6.442 9.221 16.939 1.00 82.19 102 PHE A N 1
ATOM 761 C CA . PHE A 1 102 ? -6.522 8.018 16.116 1.00 82.19 102 PHE A CA 1
ATOM 762 C C . PHE A 1 102 ? -6.575 8.336 14.619 1.00 82.19 102 PHE A C 1
ATOM 764 O O . PHE A 1 102 ? -5.798 7.768 13.856 1.00 82.19 102 PHE A O 1
ATOM 771 N N . GLY A 1 103 ? -7.422 9.281 14.201 1.00 81.81 103 GLY A N 1
ATOM 772 C CA . GLY A 1 103 ? -7.478 9.748 12.816 1.00 81.81 103 GLY A CA 1
ATOM 773 C C . GLY A 1 103 ? -6.172 10.397 12.364 1.00 81.81 103 GLY A C 1
ATOM 774 O O . GLY A 1 103 ? -5.746 10.183 11.233 1.00 81.81 103 GLY A O 1
ATOM 775 N N . THR A 1 104 ? -5.478 11.099 13.267 1.00 82.31 104 THR A N 1
ATOM 776 C CA . THR A 1 104 ? -4.130 11.629 12.994 1.00 82.31 104 THR A CA 1
ATOM 777 C C . THR A 1 104 ? -3.116 10.502 12.770 1.00 82.31 104 THR A C 1
ATOM 779 O O . THR A 1 104 ? -2.392 10.530 11.780 1.00 82.31 104 THR A O 1
ATOM 782 N N . LEU A 1 105 ? -3.082 9.490 13.649 1.00 82.75 105 LEU A N 1
ATOM 783 C CA . LEU A 1 105 ? -2.183 8.337 13.511 1.00 82.75 105 LEU A CA 1
ATOM 784 C C . LEU A 1 105 ? -2.424 7.585 12.196 1.00 82.75 105 LEU A C 1
ATOM 786 O O . LEU A 1 105 ? -1.474 7.295 11.472 1.00 82.75 105 LEU A O 1
ATOM 790 N N . LEU A 1 106 ? -3.687 7.296 11.876 1.00 85.38 106 LEU A N 1
ATOM 791 C CA . LEU A 1 106 ? -4.075 6.669 10.614 1.00 85.38 106 LEU A CA 1
ATOM 792 C C . LEU A 1 106 ? -3.657 7.513 9.409 1.00 85.38 106 LEU A C 1
ATOM 794 O O . LEU A 1 106 ? -3.066 6.979 8.475 1.00 85.38 106 LEU A O 1
ATOM 798 N N . GLY A 1 107 ? -3.921 8.822 9.449 1.00 84.38 107 GLY A N 1
ATOM 799 C CA . GLY A 1 107 ? -3.585 9.736 8.363 1.00 84.38 107 GLY A CA 1
ATOM 800 C C . GLY A 1 107 ? -2.091 9.763 8.052 1.00 84.38 107 GLY A C 1
ATOM 801 O O . GLY A 1 107 ? -1.702 9.574 6.902 1.00 84.38 107 GLY A O 1
ATOM 802 N N . VAL A 1 108 ? -1.255 9.906 9.085 1.00 82.94 108 VAL A N 1
ATOM 803 C CA . VAL A 1 108 ? 0.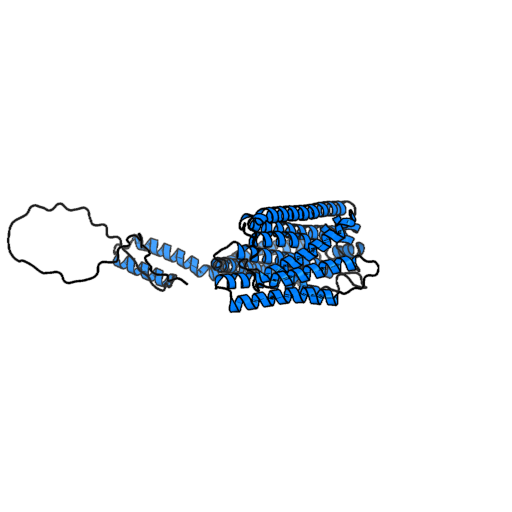212 9.893 8.949 1.00 82.94 108 VAL A CA 1
ATOM 804 C C . VAL A 1 108 ? 0.707 8.549 8.442 1.00 82.94 108 VAL A C 1
ATOM 806 O O . VAL A 1 108 ? 1.539 8.496 7.544 1.00 82.94 108 VAL A O 1
ATOM 809 N N . THR A 1 109 ? 0.169 7.458 8.989 1.00 86.06 109 THR A N 1
ATOM 810 C CA . THR A 1 109 ? 0.555 6.102 8.591 1.00 86.06 109 THR A CA 1
ATOM 811 C C . THR A 1 109 ? 0.235 5.855 7.118 1.00 86.06 109 THR A C 1
ATOM 813 O O . THR A 1 109 ? 1.028 5.247 6.411 1.00 86.06 109 THR A O 1
ATOM 816 N N . PHE A 1 110 ? -0.895 6.366 6.625 1.00 87.88 110 PHE A N 1
ATOM 817 C CA . PHE A 1 110 ? -1.281 6.214 5.225 1.00 87.88 110 PHE A CA 1
ATOM 818 C C . PHE A 1 110 ? -0.354 6.994 4.302 1.00 87.88 110 PHE A C 1
ATOM 820 O O . PHE A 1 110 ? 0.122 6.418 3.331 1.00 87.88 110 PHE A O 1
ATOM 827 N N . VAL A 1 111 ? -0.034 8.249 4.629 1.00 84.31 111 VAL A N 1
ATOM 828 C CA . VAL A 1 111 ? 0.934 9.029 3.841 1.00 84.31 111 VAL A CA 1
ATOM 829 C C . VAL A 1 111 ? 2.294 8.330 3.813 1.00 84.31 111 VAL A C 1
ATOM 831 O O . VAL A 1 111 ? 2.838 8.123 2.734 1.00 84.31 111 VAL A O 1
ATOM 834 N N . LEU A 1 112 ? 2.790 7.892 4.976 1.00 83.19 112 LEU A N 1
ATOM 835 C CA . LEU A 1 112 ? 4.060 7.175 5.112 1.00 83.19 112 LEU A CA 1
ATOM 836 C C . LEU A 1 112 ? 4.119 5.904 4.245 1.00 83.19 112 LEU A C 1
ATOM 838 O O . LEU A 1 112 ? 5.106 5.676 3.546 1.00 83.19 112 LEU A O 1
ATOM 842 N N . ILE A 1 113 ? 3.060 5.087 4.260 1.00 82.94 113 ILE A N 1
ATOM 843 C CA . ILE A 1 113 ? 2.977 3.867 3.441 1.00 82.94 113 ILE A CA 1
ATOM 844 C C . ILE A 1 113 ? 2.884 4.207 1.957 1.00 82.94 113 ILE A C 1
ATOM 846 O O . ILE A 1 113 ? 3.578 3.586 1.157 1.00 82.94 113 ILE A O 1
ATOM 850 N N . GLY A 1 114 ? 2.060 5.191 1.587 1.00 80.25 114 GLY A N 1
ATOM 851 C CA . GLY A 1 114 ? 1.910 5.631 0.201 1.00 80.25 114 GLY A CA 1
ATOM 852 C C . GLY A 1 114 ? 3.251 6.028 -0.402 1.00 80.25 114 GLY A C 1
ATOM 853 O O . GLY A 1 114 ? 3.631 5.502 -1.442 1.00 80.25 114 GLY A O 1
ATOM 854 N N . THR A 1 115 ? 4.018 6.864 0.303 1.00 74.12 115 THR A N 1
ATOM 855 C CA . THR A 1 115 ? 5.358 7.267 -0.144 1.00 74.12 115 THR A CA 1
ATOM 856 C C . THR A 1 115 ? 6.374 6.130 -0.126 1.00 74.12 115 THR A C 1
ATOM 858 O O . THR A 1 115 ? 7.305 6.150 -0.920 1.00 74.12 115 THR A O 1
ATOM 861 N N . ARG A 1 116 ? 6.201 5.112 0.729 1.00 76.44 116 ARG A N 1
ATOM 862 C CA . ARG A 1 116 ? 7.080 3.933 0.755 1.00 76.44 116 ARG A CA 1
ATOM 863 C C . ARG A 1 116 ? 6.825 2.965 -0.399 1.00 76.44 116 ARG A C 1
ATOM 865 O O . ARG A 1 116 ? 7.761 2.334 -0.891 1.00 76.44 116 ARG A O 1
ATOM 872 N N . LEU A 1 117 ? 5.571 2.772 -0.792 1.00 72.00 117 LEU A N 1
ATOM 873 C CA . LEU A 1 117 ? 5.240 1.860 -1.891 1.00 72.00 117 LEU A CA 1
ATOM 874 C C . LEU A 1 117 ? 5.735 2.386 -3.249 1.00 72.00 117 LEU A C 1
ATOM 876 O O . LEU A 1 117 ? 5.789 1.617 -4.203 1.00 72.00 117 LEU A O 1
ATOM 880 N N . ALA A 1 118 ? 6.149 3.653 -3.309 1.00 67.00 118 ALA A N 1
ATOM 881 C CA . ALA A 1 118 ? 6.778 4.277 -4.459 1.00 67.00 118 ALA A CA 1
ATOM 882 C C . ALA A 1 118 ? 8.318 4.136 -4.462 1.00 67.00 118 ALA A C 1
ATOM 884 O O . ALA A 1 118 ? 9.047 5.048 -4.067 1.00 67.00 118 ALA A O 1
ATOM 885 N N . GLY A 1 119 ? 8.820 2.961 -4.845 1.00 75.19 119 GLY A N 1
ATOM 886 C CA . GLY A 1 119 ? 10.245 2.615 -4.773 1.00 75.19 119 GLY A CA 1
ATOM 887 C C . GLY A 1 119 ? 11.118 3.398 -5.767 1.00 75.19 119 GLY A C 1
ATOM 888 O O . GLY A 1 119 ? 11.802 4.327 -5.349 1.00 75.19 119 GLY A O 1
ATOM 889 N N . PRO A 1 120 ? 11.123 3.065 -7.069 1.00 74.81 120 PRO A N 1
ATOM 890 C CA . PRO A 1 120 ? 12.001 3.694 -8.064 1.00 74.81 120 PRO A CA 1
ATOM 891 C C . PRO A 1 120 ? 11.977 5.226 -8.092 1.00 74.81 120 PRO A C 1
ATOM 893 O O . PRO A 1 120 ? 13.018 5.853 -8.273 1.00 74.81 120 PRO A O 1
ATOM 896 N N . VAL A 1 121 ? 10.821 5.852 -7.851 1.00 78.50 121 VAL A N 1
ATOM 897 C CA . VAL A 1 121 ? 10.713 7.318 -7.786 1.00 78.50 121 VAL A CA 1
ATOM 898 C C . VAL A 1 121 ? 11.464 7.900 -6.586 1.00 78.50 121 VAL A C 1
ATOM 900 O O . VAL A 1 121 ? 12.109 8.942 -6.706 1.00 78.50 121 VAL A O 1
ATOM 903 N N . THR A 1 122 ? 11.418 7.238 -5.427 1.00 76.00 122 THR A N 1
ATOM 904 C CA . THR A 1 122 ? 12.181 7.685 -4.251 1.00 76.00 122 THR A CA 1
ATOM 905 C C . THR A 1 122 ? 13.678 7.412 -4.400 1.00 76.00 122 THR A C 1
ATOM 907 O O . THR A 1 122 ? 14.481 8.227 -3.946 1.00 76.00 122 THR A O 1
ATOM 910 N N . VAL A 1 123 ? 14.063 6.343 -5.107 1.00 79.00 123 VAL A N 1
ATOM 911 C CA . VAL A 1 123 ? 15.469 6.062 -5.451 1.00 79.00 123 VAL A CA 1
ATOM 912 C C . VAL A 1 123 ? 16.020 7.095 -6.438 1.00 79.00 123 VAL A C 1
ATOM 914 O O . VAL A 1 123 ? 17.121 7.587 -6.227 1.00 79.00 123 VAL A O 1
ATOM 917 N N . ALA A 1 124 ? 15.241 7.530 -7.434 1.00 82.88 124 ALA A N 1
ATOM 918 C CA . ALA A 1 124 ? 15.657 8.578 -8.376 1.00 82.88 124 ALA A CA 1
ATOM 919 C C . ALA A 1 124 ? 16.063 9.889 -7.674 1.00 82.88 124 ALA A C 1
ATOM 921 O O . ALA A 1 124 ? 16.979 10.585 -8.109 1.00 82.88 124 ALA A O 1
ATOM 922 N N . LEU A 1 125 ? 15.394 10.232 -6.567 1.00 81.75 125 LEU A N 1
ATOM 923 C CA . LEU A 1 125 ? 15.784 11.371 -5.736 1.00 81.75 125 LEU A CA 1
ATOM 924 C C . LEU A 1 125 ? 17.093 11.108 -4.978 1.00 81.75 125 LEU A C 1
ATOM 926 O O . LEU A 1 125 ? 17.936 12.001 -4.871 1.00 81.75 125 LEU A O 1
ATOM 930 N N . ALA A 1 126 ? 17.255 9.898 -4.446 1.00 79.00 126 ALA A N 1
ATOM 931 C CA . ALA A 1 126 ? 18.453 9.498 -3.722 1.00 79.00 126 ALA A CA 1
ATOM 932 C C . ALA A 1 126 ? 19.697 9.428 -4.625 1.00 79.00 126 ALA A C 1
ATOM 934 O O . ALA A 1 126 ? 20.785 9.737 -4.154 1.00 79.00 126 ALA A O 1
ATOM 935 N N . ASP A 1 127 ? 19.547 9.128 -5.915 1.00 82.31 127 ASP A N 1
ATOM 936 C CA . ASP A 1 127 ? 20.658 9.119 -6.876 1.00 82.31 127 ASP A CA 1
ATOM 937 C C . ASP A 1 127 ? 21.281 10.507 -7.084 1.00 82.31 127 ASP A C 1
ATOM 939 O O . ASP A 1 127 ? 22.497 10.644 -7.210 1.00 82.31 127 ASP A O 1
ATOM 943 N N . VAL A 1 128 ? 20.466 11.566 -7.049 1.00 84.31 128 VAL A N 1
ATOM 944 C CA . VAL A 1 128 ? 20.952 12.956 -7.139 1.00 84.31 128 VAL A CA 1
ATOM 945 C C . VAL A 1 128 ? 21.473 13.457 -5.787 1.00 84.31 128 VAL A C 1
ATOM 947 O O . VAL A 1 128 ? 22.355 14.315 -5.723 1.00 84.31 128 VAL A O 1
ATOM 950 N N . ALA A 1 129 ? 20.932 12.931 -4.690 1.00 85.62 129 ALA A N 1
ATOM 951 C CA . ALA A 1 129 ? 21.243 13.347 -3.332 1.00 85.62 129 ALA A CA 1
ATOM 952 C C . ALA A 1 129 ? 21.409 12.125 -2.420 1.00 85.62 129 ALA A C 1
ATOM 954 O O . ALA A 1 129 ? 20.539 11.824 -1.605 1.00 85.62 129 ALA A O 1
ATOM 955 N N . ALA A 1 130 ? 22.562 11.455 -2.517 1.00 83.38 130 ALA A N 1
ATOM 956 C CA . ALA A 1 130 ? 22.836 10.199 -1.805 1.00 83.38 130 ALA A CA 1
ATOM 957 C C . ALA A 1 130 ? 22.623 10.286 -0.282 1.00 83.38 130 ALA A C 1
ATOM 959 O O . ALA A 1 130 ? 22.213 9.319 0.358 1.00 83.38 130 ALA A O 1
ATOM 960 N N . TRP A 1 131 ? 22.828 11.469 0.308 1.00 80.44 131 TRP A N 1
ATOM 961 C CA . TRP A 1 131 ? 22.585 11.719 1.732 1.00 80.44 131 TRP A CA 1
ATOM 962 C C . TRP A 1 131 ? 21.107 11.579 2.145 1.00 80.44 131 TRP A C 1
ATOM 964 O O . TRP A 1 131 ? 20.835 11.379 3.328 1.00 80.44 131 TRP A O 1
ATOM 974 N N . LEU A 1 132 ? 20.155 11.655 1.204 1.00 78.12 132 LEU A N 1
ATOM 975 C CA . LEU A 1 132 ? 18.725 11.434 1.449 1.00 78.12 132 LEU A CA 1
ATOM 976 C C . LEU A 1 132 ? 18.348 9.953 1.535 1.00 78.12 132 LEU A C 1
ATOM 978 O O . LEU A 1 132 ? 17.305 9.646 2.111 1.00 78.12 132 LEU A O 1
ATOM 982 N N . TYR A 1 133 ? 19.177 9.041 1.022 1.00 76.19 133 TYR A N 1
ATOM 983 C CA . TYR A 1 133 ? 18.858 7.613 0.985 1.00 76.19 133 TYR A CA 1
ATOM 984 C C . TYR A 1 133 ? 18.590 7.046 2.388 1.00 76.19 133 TYR A C 1
ATOM 986 O O . TYR A 1 133 ? 17.506 6.529 2.658 1.00 76.19 133 TYR A O 1
ATOM 994 N N . ALA A 1 134 ? 19.534 7.228 3.319 1.00 76.62 134 ALA A N 1
ATOM 995 C CA . ALA A 1 134 ? 19.408 6.713 4.683 1.00 76.62 134 ALA A CA 1
ATOM 996 C C . ALA A 1 134 ? 18.204 7.310 5.455 1.00 76.62 134 ALA A C 1
ATOM 998 O O . ALA A 1 134 ? 17.451 6.546 6.065 1.00 76.62 134 ALA A O 1
ATOM 999 N N . PRO A 1 135 ? 17.939 8.635 5.418 1.00 77.19 135 PRO A N 1
ATOM 1000 C CA . PRO A 1 135 ? 16.709 9.206 5.966 1.00 77.19 135 PRO A CA 1
ATOM 1001 C C . PRO A 1 135 ? 15.421 8.618 5.375 1.00 77.19 135 PRO A C 1
ATOM 1003 O O . PRO A 1 135 ? 14.488 8.326 6.125 1.00 77.19 135 PRO A O 1
ATOM 1006 N N . LEU A 1 136 ? 15.349 8.436 4.051 1.00 75.69 136 LEU A N 1
ATOM 1007 C CA . LEU A 1 136 ? 14.176 7.864 3.380 1.00 75.69 136 LEU A CA 1
ATOM 1008 C C . LEU A 1 136 ? 13.963 6.397 3.778 1.00 75.69 136 LEU A C 1
ATOM 1010 O O . LEU A 1 136 ? 12.835 5.987 4.068 1.00 75.69 136 LEU A O 1
ATOM 1014 N N . GLU A 1 137 ? 15.037 5.617 3.877 1.00 75.31 137 GLU A N 1
ATOM 1015 C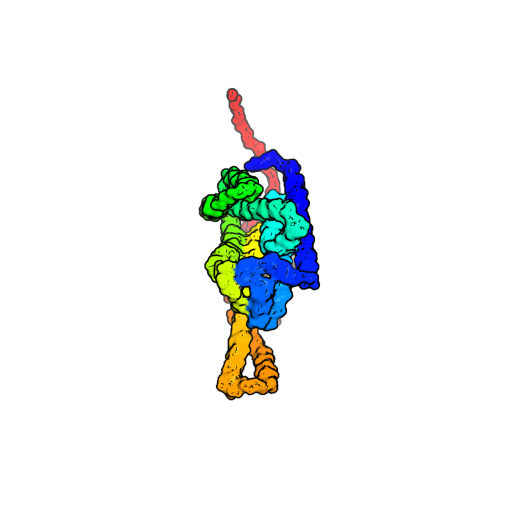 CA . GLU A 1 137 ? 14.992 4.236 4.357 1.00 75.31 137 GLU A CA 1
ATOM 1016 C C . GLU A 1 137 ? 14.545 4.163 5.828 1.00 75.31 137 GLU A C 1
ATOM 1018 O O . GLU A 1 137 ? 13.689 3.354 6.193 1.00 75.31 137 GLU A O 1
ATOM 1023 N N . TYR A 1 138 ? 15.014 5.073 6.682 1.00 76.81 138 TYR A N 1
ATOM 1024 C CA . TYR A 1 138 ? 14.580 5.121 8.078 1.00 76.81 138 TYR A CA 1
ATOM 1025 C C . TYR A 1 138 ? 13.101 5.517 8.226 1.00 76.81 138 TYR A C 1
ATOM 1027 O O . TYR A 1 138 ? 12.353 4.896 8.986 1.00 76.81 138 TYR A O 1
ATOM 1035 N N . LEU A 1 139 ? 12.637 6.503 7.452 1.00 76.25 139 LEU A N 1
ATOM 1036 C CA . LEU A 1 139 ? 11.217 6.874 7.379 1.00 76.25 139 LEU A CA 1
ATOM 1037 C C . LEU A 1 139 ? 10.346 5.693 6.930 1.00 76.25 139 LEU A C 1
ATOM 1039 O O . LEU A 1 139 ? 9.228 5.523 7.420 1.00 76.25 139 LEU A O 1
ATOM 1043 N N . SER A 1 140 ? 10.880 4.838 6.060 1.00 75.69 140 SER A N 1
ATOM 1044 C CA . SER A 1 140 ? 10.229 3.611 5.602 1.00 75.69 140 SER A CA 1
ATOM 1045 C C . SER A 1 140 ? 10.039 2.587 6.722 1.00 75.69 140 SER A C 1
ATOM 1047 O O . SER A 1 140 ? 8.972 1.981 6.839 1.00 75.69 140 SER A O 1
ATOM 1049 N N . LEU A 1 141 ? 11.046 2.409 7.579 1.00 77.94 141 LEU A N 1
ATOM 1050 C CA . LEU A 1 141 ? 10.942 1.539 8.754 1.00 77.94 141 LEU A CA 1
ATOM 1051 C C . LEU A 1 141 ? 9.904 2.077 9.743 1.00 77.94 141 LEU A C 1
ATOM 1053 O O . LEU A 1 141 ? 9.055 1.329 10.230 1.00 77.94 141 LEU A O 1
ATOM 1057 N N . LEU A 1 142 ? 9.905 3.391 9.979 1.00 80.50 142 LEU A N 1
ATOM 1058 C CA . LEU A 1 142 ? 8.889 4.038 10.808 1.00 80.50 142 LEU A CA 1
ATOM 1059 C C . LEU A 1 142 ? 7.478 3.872 10.227 1.00 80.50 142 LEU A C 1
ATOM 1061 O O . LEU A 1 142 ? 6.542 3.640 10.992 1.00 80.50 142 LEU A O 1
ATOM 1065 N N . ALA A 1 143 ? 7.320 3.921 8.900 1.00 81.44 143 ALA A N 1
ATOM 1066 C CA . ALA A 1 143 ? 6.055 3.643 8.220 1.00 81.44 143 ALA A CA 1
ATOM 1067 C C . ALA A 1 143 ? 5.539 2.234 8.536 1.00 81.44 143 ALA A C 1
ATOM 1069 O O . ALA A 1 143 ? 4.371 2.060 8.886 1.00 81.44 143 ALA A O 1
ATOM 1070 N N . PHE A 1 144 ? 6.420 1.232 8.464 1.00 83.06 144 PHE A N 1
ATOM 1071 C CA . PHE A 1 144 ? 6.081 -0.158 8.759 1.00 83.06 144 PHE A CA 1
ATOM 1072 C C . PHE A 1 144 ? 5.707 -0.362 10.233 1.00 83.06 144 PHE A C 1
ATOM 1074 O O . PHE A 1 144 ? 4.710 -1.015 10.547 1.00 83.06 144 PHE A O 1
ATOM 1081 N N . ILE A 1 145 ? 6.459 0.246 11.153 1.00 87.31 145 ILE A N 1
ATOM 1082 C CA . ILE A 1 145 ? 6.168 0.173 12.590 1.00 87.31 145 ILE A CA 1
ATOM 1083 C C . ILE A 1 145 ? 4.847 0.876 12.910 1.00 87.31 145 ILE A C 1
ATOM 1085 O O . ILE A 1 145 ? 4.035 0.336 13.664 1.00 87.31 145 ILE A O 1
ATOM 1089 N N . ALA A 1 146 ? 4.591 2.048 12.322 1.00 86.31 146 ALA A N 1
ATOM 1090 C CA . ALA A 1 146 ? 3.327 2.765 12.466 1.00 86.31 146 ALA A CA 1
ATOM 1091 C C . ALA A 1 146 ? 2.151 1.943 11.919 1.00 86.31 146 ALA A C 1
ATOM 1093 O O . ALA A 1 146 ? 1.110 1.842 12.568 1.00 86.31 146 ALA A O 1
ATOM 1094 N N . PHE A 1 147 ? 2.341 1.279 10.778 1.00 87.31 147 PHE A N 1
ATOM 1095 C CA . PHE A 1 147 ? 1.356 0.379 10.191 1.00 87.31 147 PHE A CA 1
ATOM 1096 C C . PHE A 1 147 ? 1.009 -0.794 11.103 1.00 87.31 147 PHE A C 1
ATOM 1098 O O . PHE A 1 147 ? -0.158 -0.998 11.433 1.00 87.31 147 PHE A O 1
ATOM 1105 N N . ALA A 1 148 ? 2.015 -1.535 11.565 1.00 88.69 148 ALA A N 1
ATOM 1106 C CA . ALA A 1 148 ? 1.810 -2.635 12.498 1.00 88.69 148 ALA A CA 1
ATOM 1107 C C . ALA A 1 148 ? 1.235 -2.136 13.839 1.00 88.69 148 ALA A C 1
ATOM 1109 O O . ALA A 1 148 ? 0.395 -2.808 14.439 1.00 88.69 148 ALA A O 1
ATOM 1110 N N . SER A 1 149 ? 1.575 -0.910 14.261 1.00 89.44 149 SER A N 1
ATOM 1111 C CA . SER A 1 149 ? 0.983 -0.260 15.438 1.00 89.44 149 SER A CA 1
ATOM 1112 C C . SER A 1 149 ? -0.531 -0.062 15.313 1.00 89.44 149 SER A C 1
ATOM 1114 O O . SER A 1 149 ? -1.236 -0.119 16.326 1.00 89.44 149 SER A O 1
ATOM 1116 N N . LEU A 1 150 ? -1.064 0.125 14.095 1.00 89.19 150 LEU A N 1
ATOM 1117 C CA . LEU A 1 150 ? -2.511 0.228 13.879 1.00 89.19 150 LEU A CA 1
ATOM 1118 C C . LEU A 1 150 ? -3.239 -1.033 14.354 1.00 89.19 150 LEU A C 1
ATOM 1120 O O . LEU A 1 150 ? -4.340 -0.916 14.886 1.00 89.19 150 LEU A O 1
ATOM 1124 N N . LEU A 1 151 ? -2.621 -2.217 14.274 1.00 91.12 151 LEU A N 1
ATOM 1125 C CA . LEU A 1 151 ? -3.217 -3.464 14.764 1.00 91.12 151 LEU A CA 1
ATOM 1126 C C . LEU A 1 151 ? -3.424 -3.483 16.283 1.00 91.12 151 LEU A C 1
ATOM 1128 O O . LEU A 1 151 ? -4.242 -4.252 16.768 1.00 91.12 151 LEU A O 1
ATOM 1132 N N . PHE A 1 152 ? -2.761 -2.636 17.065 1.00 90.38 152 PHE A N 1
ATOM 1133 C CA . PHE A 1 152 ? -3.006 -2.569 18.513 1.00 90.38 152 PHE A CA 1
ATOM 1134 C C . PHE A 1 152 ? -4.063 -1.527 18.897 1.00 90.38 152 PHE A C 1
ATOM 1136 O O . PHE A 1 152 ? -4.523 -1.489 20.039 1.00 90.38 152 PHE A O 1
ATOM 1143 N N . VAL A 1 153 ? -4.425 -0.650 17.961 1.00 88.56 153 VAL A N 1
ATOM 1144 C CA . VAL A 1 153 ? -5.218 0.560 18.221 1.00 88.56 153 VAL A CA 1
ATOM 1145 C C . VAL A 1 153 ? -6.561 0.531 17.485 1.00 88.56 153 VAL A C 1
ATOM 1147 O O . VAL A 1 153 ? -7.561 1.041 17.987 1.00 88.56 153 VAL A O 1
ATOM 1150 N N . PHE A 1 154 ? -6.601 -0.091 16.310 1.00 89.44 154 PHE A N 1
ATOM 1151 C CA . PHE A 1 154 ? -7.797 -0.277 15.497 1.00 89.44 154 PHE A CA 1
ATOM 1152 C C . PHE A 1 154 ? -8.824 -1.179 16.215 1.00 89.44 154 PHE A C 1
ATOM 1154 O O . PHE A 1 154 ? -8.413 -2.128 16.899 1.00 89.44 154 PHE A O 1
ATOM 1161 N N . PRO A 1 155 ? -10.147 -0.943 16.072 1.00 85.50 155 PRO A N 1
ATOM 1162 C CA . PRO A 1 155 ? -10.817 0.063 15.224 1.00 85.50 155 PRO A CA 1
ATOM 1163 C C . PRO A 1 155 ? -11.152 1.413 15.880 1.00 85.50 155 PRO A C 1
ATOM 1165 O O . PRO A 1 155 ? -11.499 2.359 15.180 1.00 85.50 155 PRO A O 1
ATOM 1168 N N . ASP A 1 156 ? -11.085 1.527 17.202 1.00 81.94 156 ASP A N 1
ATOM 1169 C CA . ASP A 1 156 ? -11.687 2.633 17.967 1.00 81.94 156 ASP A CA 1
ATOM 1170 C C . ASP A 1 156 ? -10.671 3.660 18.510 1.00 81.94 156 ASP A C 1
ATOM 1172 O O . ASP A 1 156 ? -11.058 4.625 19.172 1.00 81.94 156 ASP A O 1
ATOM 1176 N N . GLY A 1 157 ? -9.369 3.461 18.280 1.00 82.44 157 GLY A N 1
ATOM 1177 C CA . GLY A 1 157 ? -8.319 4.319 18.831 1.00 82.44 157 GLY A CA 1
ATOM 1178 C C . GLY A 1 157 ? -7.815 3.911 20.217 1.00 82.44 157 GLY A C 1
ATOM 1179 O O . GLY A 1 157 ? -6.869 4.516 20.731 1.00 82.44 157 GLY A O 1
ATOM 1180 N N . ARG A 1 158 ? -8.417 2.898 20.851 1.00 85.50 158 ARG A N 1
ATOM 1181 C CA . ARG A 1 158 ? -8.003 2.411 22.170 1.00 85.50 158 ARG A CA 1
ATOM 1182 C C . ARG A 1 158 ? -6.923 1.354 22.016 1.00 85.50 158 ARG A C 1
ATOM 1184 O O . ARG A 1 158 ? -7.046 0.427 21.223 1.00 85.50 158 ARG A O 1
ATOM 1191 N N . ARG A 1 159 ? -5.870 1.487 22.820 1.00 84.81 159 ARG A N 1
ATOM 1192 C CA . ARG A 1 159 ? -4.733 0.563 22.840 1.00 84.81 159 ARG A CA 1
ATOM 1193 C C . ARG A 1 159 ? -5.115 -0.706 23.581 1.00 84.81 159 ARG A C 1
ATOM 1195 O O . ARG A 1 159 ? -5.357 -0.660 24.787 1.00 84.81 159 ARG A O 1
ATOM 1202 N N . VAL A 1 160 ? -5.143 -1.821 22.868 1.00 84.88 160 VAL A N 1
ATOM 1203 C CA . VAL A 1 160 ? -5.403 -3.140 23.437 1.00 84.88 160 VAL A CA 1
ATOM 1204 C C . VAL A 1 160 ? -4.404 -4.120 22.821 1.00 84.88 160 VAL A C 1
ATOM 1206 O O . VAL A 1 160 ? -4.496 -4.382 21.624 1.00 84.88 160 VAL A O 1
ATOM 1209 N N . PRO A 1 161 ? -3.468 -4.683 23.607 1.00 84.94 161 PRO A N 1
ATOM 1210 C CA . PRO A 1 161 ? -3.240 -4.479 25.044 1.00 84.94 161 PRO A CA 1
ATOM 1211 C C . PRO A 1 161 ? -2.623 -3.116 25.406 1.00 84.94 161 PRO A C 1
ATOM 1213 O O . PRO A 1 161 ? -2.001 -2.450 24.577 1.00 84.94 161 PRO A O 1
ATOM 1216 N N . ALA A 1 162 ? -2.730 -2.719 26.678 1.00 88.62 162 ALA A N 1
ATOM 1217 C CA . ALA A 1 162 ? -2.213 -1.436 27.172 1.00 88.62 162 ALA A CA 1
ATOM 1218 C C . ALA A 1 162 ? -0.676 -1.315 27.106 1.00 88.62 162 ALA A C 1
ATOM 1220 O O . ALA A 1 162 ? -0.159 -0.202 27.033 1.00 88.62 162 ALA A O 1
ATOM 1221 N N . TRP A 1 163 ? 0.041 -2.445 27.092 1.00 87.56 163 TRP A N 1
ATOM 1222 C CA . TRP A 1 163 ? 1.503 -2.501 26.995 1.00 87.56 163 TRP A CA 1
ATOM 1223 C C . TRP A 1 163 ? 2.036 -2.316 25.566 1.00 87.56 163 TRP A C 1
ATOM 1225 O O . TRP A 1 163 ? 3.232 -2.107 25.391 1.00 87.56 163 TRP A O 1
ATOM 1235 N N . SER A 1 164 ? 1.172 -2.342 24.545 1.00 90.12 164 SER A N 1
ATOM 1236 C CA . SER A 1 164 ? 1.576 -2.261 23.130 1.00 90.12 164 SER A CA 1
ATOM 1237 C C . SER A 1 164 ? 2.503 -1.086 22.757 1.00 90.12 164 SER A C 1
ATOM 1239 O O . SER A 1 164 ? 3.372 -1.292 21.910 1.00 90.12 164 SER A O 1
ATOM 1241 N N . PRO A 1 165 ? 2.436 0.112 23.384 1.00 88.38 165 PRO A N 1
ATOM 1242 C CA . PRO A 1 165 ? 3.388 1.188 23.100 1.00 88.38 165 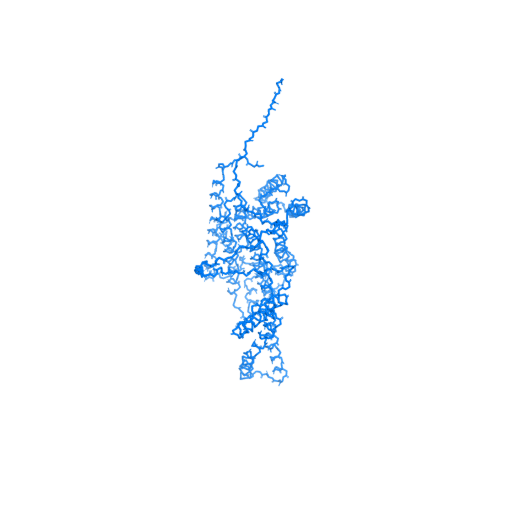PRO A CA 1
ATOM 1243 C C . PRO A 1 165 ? 4.822 0.870 23.522 1.00 88.38 165 PRO A C 1
ATOM 1245 O O . PRO A 1 165 ? 5.750 1.324 22.864 1.00 88.38 165 PRO A O 1
ATOM 1248 N N . TRP A 1 166 ? 5.014 0.094 24.594 1.00 91.25 166 TRP A N 1
ATOM 1249 C CA . TRP A 1 166 ? 6.349 -0.322 25.025 1.00 91.25 166 TRP A CA 1
ATOM 1250 C C . TRP A 1 166 ? 6.976 -1.254 23.999 1.00 91.25 166 TRP A C 1
ATOM 1252 O O . TRP A 1 166 ? 8.128 -1.061 23.630 1.00 91.25 166 TRP A O 1
ATOM 1262 N N . LEU A 1 167 ? 6.191 -2.196 23.464 1.00 92.81 167 LEU A N 1
ATOM 1263 C CA . LEU A 1 167 ? 6.658 -3.067 22.388 1.00 92.81 167 LEU A CA 1
ATOM 1264 C C . LEU A 1 167 ? 7.015 -2.259 21.132 1.00 92.81 167 LEU A C 1
ATOM 1266 O O . LEU A 1 167 ? 8.078 -2.473 20.562 1.00 92.81 167 LEU A O 1
ATOM 1270 N N . ALA A 1 168 ? 6.179 -1.291 20.738 1.00 90.56 168 ALA A N 1
ATOM 1271 C CA . ALA A 1 168 ? 6.497 -0.391 19.628 1.00 90.56 168 ALA A CA 1
ATOM 1272 C C . ALA A 1 168 ? 7.802 0.388 19.881 1.00 90.56 168 ALA A C 1
ATOM 1274 O O . ALA A 1 168 ? 8.645 0.469 18.996 1.00 90.56 168 ALA A O 1
ATOM 1275 N N . GLY A 1 169 ? 8.001 0.904 21.099 1.00 91.38 169 GLY A N 1
ATOM 1276 C CA . GLY A 1 169 ? 9.225 1.602 21.496 1.00 91.38 169 GLY A CA 1
ATOM 1277 C C . GLY A 1 169 ? 10.472 0.718 21.426 1.00 91.38 169 GLY A C 1
ATOM 1278 O O . GLY A 1 169 ? 11.495 1.159 20.912 1.00 91.38 169 GLY A O 1
ATOM 1279 N N . VAL A 1 170 ? 10.375 -0.542 21.862 1.00 94.00 170 VAL A N 1
ATOM 1280 C CA . VAL A 1 170 ? 11.460 -1.530 21.735 1.00 94.00 170 VAL A CA 1
ATOM 1281 C C . VAL A 1 170 ? 11.793 -1.790 20.267 1.00 94.00 170 VAL A C 1
ATOM 1283 O O . VAL A 1 170 ? 12.965 -1.796 19.909 1.00 94.00 170 VAL A O 1
ATOM 1286 N N . VAL A 1 171 ? 10.786 -1.949 19.403 1.00 93.81 171 VAL A N 1
ATOM 1287 C CA . VAL A 1 171 ? 11.006 -2.172 17.964 1.00 93.81 171 VAL A CA 1
ATOM 1288 C C . VAL A 1 171 ? 11.614 -0.938 17.296 1.00 93.81 171 VAL A C 1
ATOM 1290 O O . VAL A 1 171 ? 12.514 -1.084 16.474 1.00 93.81 171 VAL A O 1
ATOM 1293 N N . VAL A 1 172 ? 11.197 0.277 17.669 1.00 91.25 172 VAL A N 1
ATOM 1294 C CA . VAL A 1 172 ? 11.826 1.520 17.186 1.00 91.25 172 VAL A CA 1
ATOM 1295 C C . VAL A 1 172 ? 13.282 1.608 17.641 1.00 91.25 172 VAL A C 1
ATOM 1297 O O . VAL A 1 172 ? 14.153 1.880 16.821 1.00 91.25 172 VAL A O 1
ATOM 1300 N N . ALA A 1 173 ? 13.569 1.338 18.918 1.00 92.12 173 ALA A N 1
ATOM 1301 C CA . ALA A 1 173 ? 14.933 1.354 19.444 1.00 92.12 173 ALA A CA 1
ATOM 1302 C C . ALA A 1 173 ? 15.817 0.309 18.748 1.00 92.12 173 ALA A C 1
ATOM 1304 O O . ALA A 1 173 ? 16.924 0.628 18.320 1.00 92.12 173 ALA A O 1
ATOM 1305 N N . PHE A 1 174 ? 15.300 -0.908 18.558 1.00 92.62 174 PHE A N 1
ATOM 1306 C CA . PHE A 1 174 ? 15.953 -1.947 17.766 1.00 92.62 174 PHE A CA 1
ATOM 1307 C C . PHE A 1 174 ? 16.232 -1.464 16.337 1.00 92.62 174 PHE A C 1
ATOM 1309 O O . PHE A 1 174 ? 17.360 -1.575 15.870 1.00 92.62 174 PHE A O 1
ATOM 1316 N N . SER A 1 175 ? 15.245 -0.859 15.670 1.00 89.38 175 SER A N 1
ATOM 1317 C CA . SER A 1 175 ? 15.382 -0.354 14.295 1.00 89.38 175 SER A CA 1
ATOM 1318 C C . SER A 1 175 ? 16.436 0.750 14.187 1.00 89.38 175 SER A C 1
ATOM 1320 O O . SER A 1 175 ? 17.203 0.773 13.230 1.00 89.38 175 SER A O 1
ATOM 1322 N N . LEU A 1 176 ? 16.524 1.633 15.187 1.00 87.94 176 LEU A N 1
ATOM 1323 C CA . LEU A 1 176 ? 17.549 2.675 15.257 1.00 87.94 176 LEU A CA 1
ATOM 1324 C C . LEU A 1 176 ? 18.950 2.079 15.436 1.00 87.94 176 LEU A C 1
ATOM 1326 O O . LEU A 1 176 ? 19.876 2.462 14.725 1.00 87.94 176 LEU A O 1
ATOM 1330 N N . VAL A 1 177 ? 19.105 1.110 16.342 1.00 90.00 177 VAL A N 1
ATOM 1331 C CA . VAL A 1 177 ? 20.377 0.397 16.539 1.00 90.00 177 VAL A CA 1
ATOM 1332 C C . VAL A 1 177 ? 20.785 -0.345 15.267 1.00 90.00 177 VAL A C 1
ATOM 1334 O O . VAL A 1 177 ? 21.945 -0.282 14.866 1.00 90.00 177 VAL A O 1
ATOM 1337 N N . ARG A 1 178 ? 19.837 -1.008 14.591 1.00 89.12 178 ARG A N 1
ATOM 1338 C CA . ARG A 1 178 ? 20.087 -1.690 13.315 1.00 89.12 178 ARG A CA 1
ATOM 1339 C C . ARG A 1 178 ? 20.516 -0.717 12.222 1.00 89.12 178 ARG A C 1
ATOM 1341 O O . ARG A 1 178 ? 21.476 -1.018 11.521 1.00 89.12 178 ARG A O 1
ATOM 1348 N N . ALA A 1 179 ? 19.872 0.445 12.113 1.00 83.94 179 ALA A N 1
ATOM 1349 C CA . ALA A 1 179 ? 20.251 1.477 11.151 1.00 83.94 179 ALA A CA 1
ATOM 1350 C C . ALA A 1 179 ? 21.681 1.993 11.393 1.00 83.94 179 ALA A C 1
ATOM 1352 O O . ALA A 1 179 ? 22.467 2.078 10.453 1.00 83.94 179 ALA A O 1
ATOM 1353 N N . LEU A 1 180 ? 22.047 2.264 12.652 1.00 85.75 180 LEU A N 1
ATOM 1354 C CA . LEU A 1 180 ? 23.407 2.679 13.015 1.00 85.75 180 LEU A CA 1
ATOM 1355 C C . LEU A 1 180 ? 24.443 1.586 12.726 1.00 85.75 180 LEU A C 1
ATOM 1357 O O . LEU A 1 180 ? 25.504 1.885 12.189 1.00 85.75 180 LEU A O 1
ATOM 1361 N N . HIS A 1 181 ? 24.132 0.324 13.040 1.00 87.25 181 HIS A N 1
ATOM 1362 C CA . HIS A 1 181 ? 25.006 -0.810 12.727 1.00 87.25 181 HIS A CA 1
ATOM 1363 C C . HIS A 1 181 ? 25.221 -0.956 11.220 1.00 87.25 181 HIS A C 1
ATOM 1365 O O . HIS A 1 181 ? 26.355 -1.113 10.789 1.00 87.25 181 HIS A O 1
ATOM 1371 N N . ASN A 1 182 ? 24.159 -0.864 10.413 1.00 83.88 182 ASN A N 1
ATOM 1372 C CA . ASN A 1 182 ? 24.249 -0.991 8.955 1.00 83.88 182 ASN A CA 1
ATOM 1373 C C . ASN A 1 182 ? 25.018 0.171 8.296 1.00 83.88 182 ASN A C 1
ATOM 1375 O O . ASN A 1 182 ? 25.504 0.014 7.180 1.00 83.88 182 ASN A O 1
ATOM 1379 N N . ALA A 1 183 ? 25.154 1.315 8.974 1.00 81.75 183 ALA A N 1
ATOM 1380 C CA . ALA A 1 183 ? 25.983 2.425 8.512 1.00 81.75 183 ALA A CA 1
ATOM 1381 C C . ALA A 1 183 ? 27.494 2.185 8.719 1.00 81.75 183 ALA A C 1
ATOM 1383 O O . ALA A 1 183 ? 28.309 2.932 8.176 1.00 81.75 183 ALA A O 1
ATOM 1384 N N . LEU A 1 184 ? 27.889 1.168 9.498 1.00 86.06 184 LEU A N 1
ATOM 1385 C CA . LEU A 1 184 ? 29.294 0.836 9.732 1.00 86.06 184 LEU A CA 1
ATOM 1386 C C . LEU A 1 184 ? 29.883 0.026 8.559 1.00 86.06 184 LEU A C 1
ATOM 1388 O O . LEU A 1 184 ? 29.250 -0.919 8.080 1.00 86.06 184 LEU A O 1
ATOM 1392 N N . PRO A 1 185 ? 31.126 0.314 8.127 1.00 85.81 185 PRO A N 1
ATOM 1393 C CA . PRO A 1 185 ? 31.817 -0.509 7.138 1.00 85.81 185 PRO A CA 1
ATOM 1394 C C . PRO A 1 185 ? 31.973 -1.960 7.617 1.00 85.81 185 PRO A C 1
ATOM 1396 O O . PRO A 1 185 ? 32.426 -2.202 8.734 1.00 85.81 185 PRO A O 1
ATOM 1399 N N . GLY A 1 186 ? 31.624 -2.933 6.770 1.00 86.25 186 GLY A N 1
ATOM 1400 C CA . GLY A 1 186 ? 31.750 -4.362 7.097 1.00 86.25 186 GLY A CA 1
ATOM 1401 C C . GLY A 1 186 ? 30.683 -4.899 8.059 1.00 86.25 186 GLY A C 1
ATOM 1402 O O . GLY A 1 186 ? 30.862 -5.974 8.632 1.00 86.25 186 GLY A O 1
ATOM 1403 N N . ALA A 1 187 ? 29.581 -4.169 8.248 1.00 84.06 187 ALA A N 1
ATOM 1404 C CA . ALA A 1 187 ? 28.457 -4.603 9.065 1.00 84.06 187 ALA A CA 1
ATOM 1405 C C . ALA A 1 187 ? 27.945 -5.996 8.658 1.00 84.06 187 ALA A C 1
ATOM 1407 O O . ALA A 1 187 ? 27.586 -6.243 7.506 1.00 84.06 187 ALA A O 1
ATOM 1408 N N . LEU A 1 188 ? 27.869 -6.907 9.634 1.00 86.31 188 LEU A N 1
ATOM 1409 C CA . LEU A 1 188 ? 27.274 -8.228 9.429 1.00 86.31 188 LEU A CA 1
ATOM 1410 C C . LEU A 1 188 ? 25.784 -8.109 9.084 1.00 86.31 188 LEU A C 1
ATOM 1412 O O . LEU A 1 188 ? 25.061 -7.298 9.674 1.00 86.31 188 LEU A O 1
ATOM 1416 N N . ASN A 1 189 ? 25.326 -8.959 8.164 1.00 83.94 189 ASN A N 1
ATOM 1417 C CA . ASN A 1 189 ? 23.920 -9.065 7.792 1.00 83.94 189 ASN A CA 1
ATOM 1418 C C . ASN A 1 189 ? 23.163 -9.946 8.803 1.00 83.94 189 ASN A C 1
ATOM 1420 O O . ASN A 1 189 ? 23.403 -11.149 8.890 1.00 83.94 189 ASN A O 1
ATOM 1424 N N . TYR A 1 190 ? 22.218 -9.351 9.534 1.00 85.00 190 TYR A N 1
ATOM 1425 C CA . TYR A 1 190 ? 21.360 -10.036 10.505 1.00 85.00 190 TYR A CA 1
ATOM 1426 C C . TYR A 1 190 ? 19.916 -10.212 10.005 1.00 85.00 190 TYR A C 1
ATOM 1428 O O . TYR A 1 190 ? 18.975 -10.133 10.795 1.00 85.00 190 TYR A O 1
ATOM 1436 N N . ALA A 1 191 ? 19.724 -10.487 8.710 1.00 83.81 191 ALA A N 1
ATOM 1437 C CA . ALA A 1 191 ? 18.404 -10.620 8.084 1.00 83.81 191 ALA A CA 1
ATOM 1438 C C . ALA A 1 191 ? 17.434 -11.548 8.841 1.00 83.81 191 ALA A C 1
ATOM 1440 O O . ALA A 1 191 ? 16.247 -11.246 8.949 1.00 83.81 191 ALA A O 1
ATOM 1441 N N . VAL A 1 192 ? 17.924 -12.659 9.406 1.00 84.88 192 VAL A N 1
ATOM 1442 C CA . VAL A 1 192 ? 17.088 -13.588 10.189 1.00 84.88 192 VAL A CA 1
ATOM 1443 C C . VAL A 1 192 ? 16.578 -12.931 11.473 1.00 84.88 192 VAL A C 1
ATOM 1445 O O . VAL A 1 192 ? 15.400 -13.059 11.799 1.00 84.88 192 VAL A O 1
ATOM 1448 N N . LEU A 1 193 ? 17.437 -12.201 12.190 1.00 89.38 193 LEU A N 1
ATOM 1449 C CA . LEU A 1 193 ? 17.044 -11.482 13.403 1.00 89.38 193 LEU A CA 1
ATOM 1450 C C . LEU A 1 193 ? 16.035 -10.378 13.074 1.00 89.38 193 LEU A C 1
ATOM 1452 O O . LEU A 1 193 ? 15.026 -10.253 13.766 1.00 89.38 193 LEU A O 1
ATOM 1456 N N . ASP A 1 194 ? 16.273 -9.630 11.995 1.00 86.44 194 ASP A N 1
ATOM 1457 C CA . ASP A 1 194 ? 15.353 -8.598 11.513 1.00 86.44 194 ASP A CA 1
ATOM 1458 C C . ASP A 1 194 ? 13.979 -9.199 11.201 1.00 86.44 194 ASP A C 1
ATOM 1460 O O . ASP A 1 194 ? 12.957 -8.724 11.703 1.00 86.44 194 ASP A O 1
ATOM 1464 N N . ALA A 1 195 ? 13.949 -10.303 10.449 1.00 85.56 195 ALA A N 1
ATOM 1465 C CA . ALA A 1 195 ? 12.718 -11.013 10.133 1.00 85.56 195 ALA A CA 1
ATOM 1466 C C . ALA A 1 195 ? 11.985 -11.464 11.404 1.00 85.56 195 ALA A C 1
ATOM 1468 O O . ALA A 1 195 ? 10.788 -11.221 11.531 1.00 85.56 195 ALA A O 1
ATOM 1469 N N . VAL A 1 196 ? 12.686 -12.059 12.374 1.00 90.69 196 VAL A N 1
ATOM 1470 C CA . VAL A 1 196 ? 12.086 -12.506 13.642 1.00 90.69 196 VAL A CA 1
ATOM 1471 C 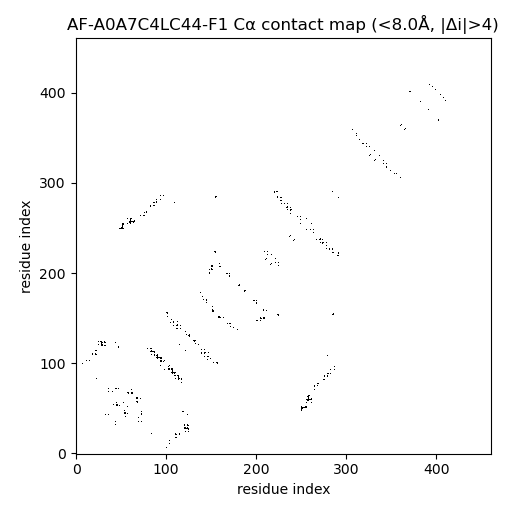C . VAL A 1 196 ? 11.475 -11.338 14.419 1.00 90.69 196 VAL A C 1
ATOM 1473 O O . VAL A 1 196 ? 10.346 -11.459 14.896 1.00 90.69 196 VAL A O 1
ATOM 1476 N N . VAL A 1 197 ? 12.167 -10.200 14.523 1.00 92.00 197 VAL A N 1
ATOM 1477 C CA . VAL A 1 197 ? 11.663 -9.031 15.262 1.00 92.00 197 VAL A CA 1
ATOM 1478 C C . VAL A 1 197 ? 10.435 -8.430 14.578 1.00 92.00 197 VAL A C 1
ATOM 1480 O O . VAL A 1 197 ? 9.410 -8.224 15.233 1.00 92.00 197 VAL A O 1
ATOM 1483 N N . TYR A 1 198 ? 10.490 -8.183 13.268 1.00 90.00 198 TYR A N 1
ATOM 1484 C CA . TYR A 1 198 ? 9.383 -7.544 12.552 1.00 90.00 198 TYR A CA 1
ATOM 1485 C C . TYR A 1 198 ? 8.176 -8.475 12.375 1.00 90.00 198 TYR A C 1
ATOM 1487 O O . TYR A 1 198 ? 7.038 -8.040 12.574 1.00 90.00 198 TYR A O 1
ATOM 1495 N N . LEU A 1 199 ? 8.393 -9.762 12.077 1.00 89.12 199 LEU A N 1
ATOM 1496 C CA . LEU A 1 199 ? 7.314 -10.755 12.015 1.00 89.12 199 LEU A CA 1
ATOM 1497 C C . LEU A 1 199 ? 6.720 -11.016 13.398 1.00 89.12 199 LEU A C 1
ATOM 1499 O O . LEU A 1 199 ? 5.503 -11.129 13.521 1.00 89.12 199 LEU A O 1
ATOM 1503 N N . GLY A 1 200 ? 7.548 -11.057 14.444 1.00 92.31 200 GLY A N 1
ATOM 1504 C CA . GLY A 1 200 ? 7.092 -11.160 15.827 1.00 92.31 200 GLY A CA 1
ATOM 1505 C C . GLY A 1 200 ? 6.228 -9.966 16.233 1.00 92.31 200 GLY A C 1
ATOM 1506 O O . GLY A 1 200 ? 5.156 -10.148 16.811 1.00 92.31 200 GLY A O 1
ATOM 1507 N N . TYR A 1 201 ? 6.636 -8.748 15.864 1.00 93.88 201 TYR A N 1
ATOM 1508 C CA . TYR A 1 201 ? 5.860 -7.533 16.114 1.00 93.88 201 TYR A CA 1
ATOM 1509 C C . TYR A 1 201 ? 4.508 -7.548 15.392 1.00 93.88 201 TYR A C 1
ATOM 1511 O O . TYR A 1 201 ? 3.465 -7.292 16.000 1.00 93.88 201 TYR A O 1
ATOM 1519 N N . PHE A 1 202 ? 4.508 -7.915 14.109 1.00 90.81 202 PHE A N 1
ATOM 1520 C CA . PHE A 1 202 ? 3.286 -8.038 13.322 1.00 90.81 202 PHE A CA 1
ATOM 1521 C C . PHE A 1 202 ? 2.365 -9.143 13.866 1.00 90.81 202 PHE A C 1
ATOM 1523 O O . PHE A 1 202 ? 1.167 -8.927 14.058 1.00 90.81 202 PHE A O 1
ATOM 1530 N N . GLY A 1 203 ? 2.931 -10.306 14.200 1.00 90.88 203 GLY A N 1
ATOM 1531 C CA . GLY A 1 203 ? 2.228 -11.437 14.804 1.00 90.88 203 GLY A CA 1
ATOM 1532 C C . GLY A 1 203 ? 1.603 -11.091 16.155 1.00 90.88 203 GLY A C 1
ATOM 1533 O O . GLY A 1 203 ? 0.451 -11.447 16.406 1.00 90.88 203 GLY A O 1
ATOM 1534 N N . ALA A 1 204 ? 2.299 -10.314 16.991 1.00 93.31 204 ALA A N 1
ATOM 1535 C CA . ALA A 1 204 ? 1.743 -9.775 18.229 1.00 93.31 204 ALA A CA 1
ATOM 1536 C C . ALA A 1 204 ? 0.544 -8.847 17.963 1.00 93.31 204 ALA A C 1
ATOM 1538 O O . ALA A 1 204 ? -0.443 -8.901 18.698 1.00 93.31 204 ALA A O 1
ATOM 1539 N N . GLY A 1 205 ? 0.587 -8.048 16.892 1.00 92.06 205 GLY A N 1
ATOM 1540 C CA . GLY A 1 205 ? -0.539 -7.223 16.442 1.00 92.06 205 GLY A CA 1
ATOM 1541 C C . GLY A 1 205 ? -1.750 -8.054 16.010 1.00 92.06 205 GLY A C 1
ATOM 1542 O O . GLY A 1 205 ? -2.879 -7.781 16.422 1.00 92.06 205 GLY A O 1
ATOM 1543 N N . VAL A 1 206 ? -1.529 -9.124 15.242 1.00 91.31 206 VAL A N 1
ATOM 1544 C CA . VAL A 1 206 ? -2.594 -10.061 14.839 1.00 91.31 206 VAL A CA 1
ATOM 1545 C C . VAL A 1 206 ? -3.190 -10.774 16.057 1.00 91.31 206 VAL A C 1
ATOM 1547 O O . VAL A 1 206 ? -4.414 -10.852 16.194 1.00 91.31 206 VAL A O 1
ATOM 1550 N N . ALA A 1 207 ? -2.351 -11.242 16.983 1.00 91.56 207 ALA A N 1
ATOM 1551 C CA . ALA A 1 207 ? -2.794 -11.862 18.229 1.00 91.56 207 ALA A CA 1
ATOM 1552 C C . ALA A 1 207 ? -3.597 -10.881 19.100 1.00 91.56 207 ALA A C 1
ATOM 1554 O O . ALA A 1 207 ? -4.634 -11.252 19.656 1.00 91.56 207 ALA A O 1
ATOM 1555 N N . ALA A 1 208 ? -3.173 -9.615 19.167 1.00 92.44 208 ALA A N 1
ATOM 1556 C CA . ALA A 1 208 ? -3.900 -8.548 19.845 1.00 92.44 208 ALA A CA 1
ATOM 1557 C C . ALA A 1 208 ? -5.285 -8.313 19.222 1.00 92.44 208 ALA A C 1
ATOM 1559 O O . ALA A 1 208 ? -6.273 -8.253 19.957 1.00 92.44 208 ALA A O 1
ATOM 1560 N N . GLN A 1 209 ? -5.393 -8.264 17.889 1.00 92.56 209 GLN A N 1
ATOM 1561 C CA . GLN A 1 209 ? -6.687 -8.172 17.203 1.00 92.56 209 GLN A CA 1
ATOM 1562 C C . GLN A 1 209 ? -7.575 -9.389 17.478 1.00 92.56 209 GLN A C 1
ATOM 1564 O O . GLN A 1 209 ? -8.763 -9.224 17.752 1.00 92.56 209 GLN A O 1
ATOM 1569 N N . ALA A 1 210 ? -7.021 -10.605 17.481 1.00 91.56 210 ALA A N 1
ATOM 1570 C CA . ALA A 1 210 ? -7.775 -11.818 17.796 1.00 91.56 210 ALA A CA 1
ATOM 1571 C C . ALA A 1 210 ? -8.289 -11.824 19.247 1.00 91.56 210 ALA A C 1
ATOM 1573 O O . ALA A 1 210 ? -9.455 -12.147 19.500 1.00 91.56 210 ALA A O 1
ATOM 1574 N N . TYR A 1 211 ? -7.446 -11.423 20.204 1.00 93.00 211 TYR A N 1
ATOM 1575 C CA . TYR A 1 211 ? -7.833 -11.244 21.603 1.00 93.00 211 TYR A CA 1
ATOM 1576 C C . TYR A 1 211 ? -8.956 -10.212 21.734 1.00 93.00 211 TYR A C 1
ATOM 1578 O O . TYR A 1 211 ? -9.996 -10.483 22.341 1.00 93.00 211 TYR A O 1
ATOM 1586 N N . ARG A 1 212 ? -8.774 -9.049 21.105 1.00 92.00 212 ARG A N 1
ATOM 1587 C CA . ARG A 1 212 ? -9.719 -7.937 21.138 1.00 92.00 212 ARG A CA 1
ATOM 1588 C C . ARG A 1 212 ? -11.070 -8.325 20.541 1.00 92.00 212 ARG A C 1
ATOM 1590 O O . ARG A 1 212 ? -12.097 -8.109 21.180 1.00 92.00 212 ARG A O 1
ATOM 1597 N N . TYR A 1 213 ? -11.067 -8.983 19.383 1.00 91.06 213 TYR A N 1
ATOM 1598 C CA . TYR A 1 213 ? -12.268 -9.479 18.714 1.00 91.06 213 TYR A CA 1
ATOM 1599 C C . TYR A 1 213 ? -13.077 -10.419 19.619 1.00 91.06 213 TYR A C 1
ATOM 1601 O O . TYR A 1 213 ? -14.300 -10.297 19.722 1.00 91.06 213 TYR A O 1
ATOM 1609 N N . ARG A 1 214 ? -12.395 -11.334 20.321 1.00 90.50 214 ARG A N 1
ATOM 1610 C CA . ARG A 1 214 ? -13.034 -12.330 21.192 1.00 90.50 214 ARG A CA 1
ATOM 1611 C C . ARG A 1 214 ? -13.524 -11.750 22.517 1.00 90.50 214 ARG A C 1
ATOM 1613 O O . ARG A 1 214 ? -14.605 -12.127 22.958 1.00 90.50 214 ARG A O 1
ATOM 1620 N N . ARG A 1 215 ? -12.744 -10.874 23.159 1.00 90.06 215 ARG A N 1
ATOM 1621 C CA . ARG A 1 215 ? -12.943 -10.496 24.571 1.00 90.06 215 ARG A CA 1
ATOM 1622 C C . ARG A 1 215 ? -13.413 -9.062 24.806 1.00 90.06 215 ARG A C 1
ATOM 1624 O O . ARG A 1 215 ? -13.990 -8.812 25.855 1.00 90.06 215 ARG A O 1
ATOM 1631 N N . VAL A 1 216 ? -13.150 -8.133 23.886 1.00 89.81 216 VAL A N 1
ATOM 1632 C CA . VAL A 1 216 ? -13.308 -6.688 24.143 1.00 89.81 216 VAL A CA 1
ATOM 1633 C C . VAL A 1 216 ? -14.312 -6.032 23.196 1.00 89.81 216 VAL A C 1
ATOM 1635 O O . VAL A 1 216 ? -15.100 -5.198 23.628 1.00 89.81 216 VAL A O 1
ATOM 1638 N N . SER A 1 217 ? -14.297 -6.393 21.914 1.00 89.44 217 SER A N 1
ATOM 1639 C CA . SER A 1 217 ? -15.022 -5.642 20.890 1.00 89.44 217 SER A CA 1
ATOM 1640 C C . SER A 1 217 ? -16.526 -5.888 20.868 1.00 89.44 217 SER A C 1
ATOM 1642 O O . SER A 1 217 ? -16.989 -7.032 20.868 1.00 89.44 217 SER A O 1
ATOM 1644 N N . GLY A 1 218 ? -17.281 -4.792 20.752 1.00 88.12 218 GLY A N 1
ATOM 1645 C CA . GLY A 1 218 ? -18.721 -4.810 20.492 1.00 88.12 218 GLY A CA 1
ATOM 1646 C C . GLY A 1 218 ? -19.075 -5.187 19.040 1.00 88.12 218 GLY A C 1
ATOM 1647 O O . GLY A 1 218 ? -18.186 -5.343 18.199 1.00 88.12 218 GLY A O 1
ATOM 1648 N N . PRO A 1 219 ? -20.374 -5.301 18.698 1.00 85.00 219 PRO A N 1
ATOM 1649 C CA . PRO A 1 219 ? -20.820 -5.772 17.380 1.00 85.00 219 PRO A CA 1
ATOM 1650 C C . PRO A 1 219 ? -20.305 -4.929 16.202 1.00 85.00 219 PRO A C 1
ATOM 1652 O O . PRO A 1 219 ? -19.876 -5.475 15.188 1.00 85.00 219 PRO A O 1
ATOM 1655 N N . VAL A 1 220 ? -20.304 -3.600 16.347 1.00 84.56 220 VAL A N 1
ATOM 1656 C CA . VAL A 1 220 ? -19.843 -2.672 15.298 1.00 84.56 220 VAL A CA 1
ATOM 1657 C C . VAL A 1 220 ? -18.329 -2.771 15.098 1.00 84.56 220 VAL A C 1
ATOM 1659 O O . VAL A 1 220 ? -17.868 -2.875 13.964 1.00 84.56 220 VAL A O 1
ATOM 1662 N N . GLU A 1 221 ? -17.564 -2.813 16.190 1.00 87.12 221 GLU A N 1
ATOM 1663 C CA . GLU A 1 221 ? -16.103 -2.940 16.149 1.00 87.12 221 GLU A CA 1
ATOM 1664 C C . GLU A 1 221 ? -15.667 -4.260 15.512 1.00 87.12 221 GLU A C 1
ATOM 1666 O O . GLU A 1 221 ? -14.765 -4.281 14.679 1.00 87.12 221 GLU A O 1
ATOM 1671 N N . ARG A 1 222 ? -16.349 -5.367 15.835 1.00 87.88 222 ARG A N 1
ATOM 1672 C CA . ARG A 1 222 ? -16.087 -6.669 15.206 1.00 87.88 222 ARG A CA 1
ATOM 1673 C C . ARG A 1 222 ? -16.267 -6.612 13.695 1.00 87.88 222 ARG A C 1
ATOM 1675 O O . ARG A 1 222 ? -15.459 -7.188 12.970 1.00 87.88 222 ARG A O 1
ATOM 1682 N N . GLN A 1 223 ? -17.297 -5.914 13.221 1.00 85.25 223 GLN A N 1
ATOM 1683 C CA . GLN A 1 223 ? -17.530 -5.749 11.790 1.00 85.25 223 GLN A CA 1
ATOM 1684 C C . GLN A 1 223 ? -16.438 -4.872 11.152 1.00 85.25 223 GLN A C 1
ATOM 1686 O O . GLN A 1 223 ? -15.903 -5.248 10.112 1.00 85.25 223 GLN A O 1
ATOM 1691 N N . GLN A 1 224 ? -16.033 -3.767 11.790 1.00 87.56 224 GLN A N 1
ATOM 1692 C CA . GLN A 1 224 ? -14.917 -2.921 11.329 1.00 87.56 224 GLN A CA 1
ATOM 1693 C C . GLN A 1 224 ? -13.607 -3.713 11.222 1.00 87.56 224 GLN A C 1
ATOM 1695 O O . GLN A 1 224 ? -12.954 -3.684 10.179 1.00 87.56 224 GLN A O 1
ATOM 1700 N N . THR A 1 225 ? -13.256 -4.472 12.266 1.00 89.56 225 THR A N 1
ATOM 1701 C CA . THR A 1 225 ? -12.090 -5.365 12.290 1.00 89.56 225 THR A CA 1
ATOM 1702 C C . THR A 1 225 ? -12.174 -6.428 11.208 1.00 89.56 225 THR A C 1
ATOM 1704 O O . THR A 1 225 ? -11.188 -6.654 10.518 1.00 89.56 225 THR A O 1
ATOM 1707 N N . LYS A 1 226 ? -13.341 -7.043 10.991 1.00 87.25 226 LYS A N 1
ATOM 1708 C CA . LYS A 1 226 ? -13.508 -8.072 9.959 1.00 87.25 226 LYS A CA 1
ATOM 1709 C C . LYS A 1 226 ? -13.185 -7.540 8.562 1.00 87.25 226 LYS A C 1
ATOM 1711 O O . LYS A 1 226 ? -12.417 -8.175 7.847 1.00 87.25 226 LYS A O 1
ATOM 1716 N N . TRP A 1 227 ? -13.738 -6.389 8.176 1.00 85.19 227 TRP A N 1
ATOM 1717 C CA . TRP A 1 227 ? -13.498 -5.825 6.842 1.00 85.19 227 TRP A CA 1
ATOM 1718 C C . TRP A 1 227 ? -12.077 -5.300 6.671 1.00 85.19 227 TRP A C 1
ATOM 1720 O O . TRP A 1 227 ? -11.457 -5.561 5.642 1.00 85.19 227 TRP A O 1
ATOM 1730 N N . ALA A 1 228 ? -11.543 -4.611 7.680 1.00 88.06 228 ALA A N 1
ATOM 1731 C CA . ALA A 1 228 ? -10.175 -4.112 7.635 1.00 88.06 228 ALA A CA 1
ATOM 1732 C C . ALA A 1 228 ? -9.157 -5.258 7.571 1.00 88.06 228 ALA A C 1
ATOM 1734 O O . ALA A 1 228 ? -8.250 -5.216 6.745 1.00 88.06 228 ALA A O 1
ATOM 1735 N N . LEU A 1 229 ? -9.334 -6.310 8.381 1.00 89.75 229 LEU A N 1
ATOM 1736 C CA . LEU A 1 229 ? -8.458 -7.481 8.346 1.00 89.75 229 LEU A CA 1
ATOM 1737 C C . LEU A 1 229 ? -8.618 -8.279 7.054 1.00 89.75 229 LEU A C 1
ATOM 1739 O O . LEU A 1 229 ? -7.613 -8.721 6.523 1.00 89.75 229 LEU A O 1
ATOM 1743 N N . ALA A 1 230 ? -9.828 -8.423 6.506 1.00 87.00 230 ALA A N 1
ATOM 1744 C CA . ALA A 1 230 ? -10.009 -9.091 5.217 1.00 87.00 230 ALA A CA 1
ATOM 1745 C C . ALA A 1 230 ? -9.254 -8.364 4.093 1.00 87.00 230 ALA A C 1
ATOM 1747 O O . ALA A 1 230 ? -8.530 -8.997 3.326 1.00 87.00 230 ALA A O 1
ATOM 1748 N N . ALA A 1 231 ? -9.368 -7.034 4.023 1.00 88.88 231 ALA A N 1
ATOM 1749 C CA . ALA A 1 231 ? -8.644 -6.246 3.030 1.00 88.88 231 ALA A CA 1
ATOM 1750 C C . ALA A 1 231 ? -7.123 -6.263 3.275 1.00 88.88 231 ALA A C 1
ATOM 1752 O O . ALA A 1 231 ? -6.351 -6.353 2.324 1.00 88.88 231 ALA A O 1
ATOM 1753 N N . LEU A 1 232 ? -6.692 -6.260 4.543 1.00 90.19 232 LEU A N 1
ATOM 1754 C CA . LEU A 1 232 ? -5.289 -6.431 4.919 1.00 90.19 232 LEU A CA 1
ATOM 1755 C C . LEU A 1 232 ? -4.753 -7.798 4.484 1.00 90.19 232 LEU A C 1
ATOM 1757 O O . LEU A 1 232 ? -3.658 -7.875 3.943 1.00 90.19 232 LEU A O 1
ATOM 1761 N N . THR A 1 233 ? -5.516 -8.873 4.681 1.00 87.38 233 THR A N 1
ATOM 1762 C CA . THR A 1 233 ? -5.135 -10.217 4.240 1.00 87.38 233 THR A CA 1
ATOM 1763 C C . THR A 1 233 ? -4.967 -10.262 2.730 1.00 87.38 233 THR A C 1
ATOM 1765 O O . THR A 1 233 ? -3.959 -10.780 2.269 1.00 87.38 233 THR A O 1
ATOM 1768 N N . VAL A 1 234 ? -5.890 -9.682 1.956 1.00 88.00 234 VAL A N 1
ATOM 1769 C CA . VAL A 1 234 ? -5.740 -9.595 0.493 1.00 88.00 234 VAL A CA 1
ATOM 1770 C C . VAL A 1 234 ? -4.471 -8.826 0.125 1.00 88.00 234 VAL A C 1
ATOM 1772 O O . VAL A 1 234 ? -3.683 -9.313 -0.679 1.00 88.00 234 VAL A O 1
ATOM 1775 N N . PHE A 1 235 ? -4.231 -7.671 0.749 1.00 88.06 235 PHE A N 1
ATOM 1776 C CA . PHE A 1 235 ? -3.025 -6.878 0.516 1.00 88.06 235 PHE A CA 1
ATOM 1777 C C . PHE A 1 235 ? -1.735 -7.652 0.825 1.00 88.06 235 PHE A C 1
ATOM 1779 O O . PHE A 1 235 ? -0.818 -7.648 0.011 1.00 88.06 235 PHE A O 1
ATOM 1786 N N . LEU A 1 236 ? -1.675 -8.370 1.949 1.00 86.44 236 LEU A N 1
ATOM 1787 C CA . LEU A 1 236 ? -0.504 -9.164 2.333 1.00 86.44 236 LEU A CA 1
ATOM 1788 C C . LEU A 1 236 ? -0.328 -10.417 1.476 1.00 86.44 236 LEU A C 1
ATOM 1790 O O . LEU A 1 236 ? 0.797 -10.768 1.141 1.00 86.44 236 LEU A O 1
ATOM 1794 N N . VAL A 1 237 ? -1.411 -11.096 1.098 1.00 85.00 237 VAL A N 1
ATOM 1795 C CA . VAL A 1 237 ? -1.334 -12.252 0.196 1.00 85.00 237 VAL A CA 1
ATOM 1796 C C . VAL A 1 237 ? -0.810 -11.806 -1.160 1.00 85.00 237 VAL A C 1
ATOM 1798 O O . VAL A 1 237 ? 0.103 -12.437 -1.676 1.00 85.00 237 VAL A O 1
ATOM 1801 N N . VAL A 1 238 ? -1.318 -10.699 -1.705 1.00 85.00 238 VAL A N 1
ATOM 1802 C CA . VAL A 1 238 ? -0.826 -10.166 -2.978 1.00 85.00 238 VAL A CA 1
ATOM 1803 C C . VAL A 1 238 ? 0.614 -9.676 -2.840 1.00 85.00 238 VAL A C 1
ATOM 1805 O O . VAL A 1 238 ? 1.449 -10.111 -3.614 1.00 85.00 238 VAL A O 1
ATOM 1808 N N . GLY A 1 239 ? 0.939 -8.839 -1.851 1.00 80.38 239 GLY A N 1
ATOM 1809 C CA . GLY A 1 239 ? 2.259 -8.201 -1.750 1.00 80.38 239 GLY A CA 1
ATOM 1810 C C . GLY A 1 239 ? 3.384 -9.056 -1.161 1.00 80.38 239 GLY A C 1
ATOM 1811 O O . GLY A 1 239 ? 4.548 -8.819 -1.459 1.00 80.38 239 GLY A O 1
ATOM 1812 N N . VAL A 1 240 ? 3.067 -10.031 -0.308 1.00 76.94 240 VAL A N 1
ATOM 1813 C CA . VAL A 1 240 ? 4.061 -10.897 0.353 1.00 76.94 240 VAL A CA 1
ATOM 1814 C C . VAL A 1 240 ? 3.857 -12.354 -0.028 1.00 76.94 240 VAL A C 1
ATOM 1816 O O . VAL A 1 240 ? 4.827 -13.056 -0.272 1.00 76.94 240 VAL A O 1
ATOM 1819 N N . GLY A 1 241 ? 2.613 -12.828 -0.098 1.00 77.12 241 GLY A N 1
ATOM 1820 C CA . GLY A 1 241 ? 2.317 -14.232 -0.397 1.00 77.12 241 GLY A CA 1
ATOM 1821 C C . GLY A 1 241 ? 2.620 -14.633 -1.842 1.00 77.12 241 GLY A C 1
ATOM 1822 O O . GLY A 1 241 ? 3.074 -15.750 -2.073 1.00 77.12 241 GLY A O 1
ATOM 1823 N N . LEU A 1 242 ? 2.399 -13.733 -2.806 1.00 77.25 242 LEU A N 1
ATOM 1824 C CA . LEU A 1 242 ? 2.700 -13.994 -4.214 1.00 77.25 242 LEU A CA 1
ATOM 1825 C C . LEU A 1 242 ? 4.160 -13.681 -4.576 1.00 77.25 242 LEU A C 1
ATOM 1827 O O . LEU A 1 242 ? 4.671 -14.266 -5.525 1.00 77.25 242 LEU A O 1
ATOM 1831 N N . TRP A 1 243 ? 4.857 -12.835 -3.808 1.00 75.88 243 TRP A N 1
ATOM 1832 C CA . TRP A 1 243 ? 6.253 -12.452 -4.073 1.00 75.88 243 TRP A CA 1
ATOM 1833 C C . TRP A 1 243 ? 7.219 -13.648 -4.259 1.00 75.88 243 TRP A C 1
ATOM 1835 O O . TRP A 1 243 ? 7.963 -13.650 -5.239 1.00 75.88 243 TRP A O 1
ATOM 1845 N N . PRO A 1 244 ? 7.179 -14.720 -3.435 1.00 69.38 244 PRO A N 1
ATOM 1846 C CA . PRO A 1 244 ? 8.011 -15.916 -3.604 1.00 69.38 244 PRO A CA 1
ATOM 1847 C C . PRO A 1 244 ? 7.705 -16.763 -4.844 1.00 69.38 244 PRO A C 1
ATOM 1849 O O . PRO A 1 244 ? 8.451 -17.697 -5.124 1.00 69.38 244 PRO A O 1
ATOM 1852 N N . PHE A 1 245 ? 6.651 -16.458 -5.602 1.00 65.50 245 PHE A N 1
ATOM 1853 C CA . PHE A 1 245 ? 6.411 -17.054 -6.921 1.00 65.50 245 PHE A CA 1
ATOM 1854 C C . PHE A 1 245 ? 7.064 -16.246 -8.054 1.00 65.50 245 PHE A C 1
ATOM 1856 O O . PHE A 1 245 ? 7.085 -16.692 -9.199 1.00 65.50 245 PHE A O 1
ATOM 1863 N N . PHE A 1 246 ? 7.662 -15.098 -7.720 1.00 69.00 246 PHE A N 1
ATOM 1864 C CA . PHE A 1 246 ? 8.418 -14.224 -8.612 1.00 69.00 246 PHE A CA 1
ATOM 1865 C C . PHE A 1 246 ? 9.939 -14.086 -8.330 1.00 69.00 246 PHE A C 1
ATOM 1867 O O . PHE A 1 246 ? 10.539 -13.173 -8.898 1.00 69.00 246 PHE A O 1
ATOM 1874 N N . PRO A 1 247 ? 10.631 -14.935 -7.530 1.00 52.59 247 PRO A N 1
ATOM 1875 C CA . PRO A 1 247 ? 12.058 -14.767 -7.223 1.00 52.59 247 PRO A CA 1
ATOM 1876 C C . PRO A 1 247 ? 12.918 -14.947 -8.476 1.00 52.59 247 PRO A C 1
ATOM 1878 O O . PRO A 1 247 ? 13.966 -14.329 -8.618 1.00 52.59 247 PRO A O 1
ATOM 1881 N N . ASN A 1 248 ? 12.404 -15.706 -9.444 1.00 55.03 248 ASN A N 1
ATOM 1882 C CA . ASN A 1 248 ? 12.996 -15.846 -10.762 1.00 55.03 248 ASN A CA 1
ATOM 1883 C C . ASN A 1 248 ? 12.751 -14.629 -11.655 1.00 55.03 248 ASN A C 1
ATOM 1885 O O . ASN A 1 248 ? 13.050 -14.730 -12.824 1.00 55.03 248 ASN A O 1
ATOM 1889 N N . LEU A 1 249 ? 12.170 -13.513 -11.214 1.00 56.62 249 LEU A N 1
ATOM 1890 C CA . LEU A 1 249 ? 12.144 -12.329 -12.069 1.00 56.62 249 LEU A CA 1
ATOM 1891 C C . LEU A 1 249 ? 13.506 -11.636 -11.976 1.00 56.62 249 LEU A C 1
ATOM 1893 O O . LEU A 1 249 ? 14.200 -11.592 -12.978 1.00 56.62 249 LEU A O 1
ATOM 1897 N N . LEU A 1 250 ? 13.962 -11.182 -10.810 1.00 55.75 250 LEU A N 1
ATOM 1898 C CA . LEU A 1 250 ? 15.080 -10.224 -10.732 1.00 55.75 250 LEU A CA 1
ATOM 1899 C C . LEU A 1 250 ? 16.498 -10.847 -10.677 1.00 55.75 250 LEU A C 1
ATOM 1901 O O . LEU A 1 250 ? 17.454 -10.231 -11.145 1.00 55.75 250 LEU A O 1
ATOM 1905 N N . GLU A 1 251 ? 16.647 -12.085 -10.196 1.00 58.09 251 GLU A N 1
ATOM 1906 C CA . GLU A 1 251 ? 17.953 -12.740 -9.957 1.00 58.09 251 GLU A CA 1
ATOM 1907 C C . GLU A 1 251 ? 18.211 -13.942 -10.890 1.00 58.09 251 GLU A C 1
ATOM 1909 O O . GLU A 1 251 ? 18.733 -14.980 -10.484 1.00 58.09 251 GLU A O 1
ATOM 1914 N N . GLN A 1 252 ? 17.821 -13.844 -12.165 1.00 62.09 252 GLN A N 1
ATOM 1915 C CA . GLN A 1 252 ? 18.101 -14.907 -13.136 1.00 62.09 252 GLN A CA 1
ATOM 1916 C C . GLN A 1 252 ? 19.566 -14.916 -13.608 1.00 62.09 252 GLN A C 1
ATOM 1918 O O . GLN A 1 252 ? 20.170 -13.886 -13.881 1.00 62.09 252 GLN A O 1
ATOM 1923 N N . THR A 1 253 ? 20.119 -16.107 -13.838 1.00 66.94 253 THR A N 1
ATOM 1924 C CA . THR A 1 253 ? 21.366 -16.294 -14.608 1.00 66.94 253 THR A CA 1
ATOM 1925 C C . THR A 1 253 ? 21.146 -16.257 -16.127 1.00 66.94 253 THR A C 1
ATOM 1927 O O . THR A 1 253 ? 22.099 -16.368 -16.896 1.00 66.94 253 THR A O 1
ATOM 1930 N N . ARG A 1 254 ? 19.893 -16.108 -16.572 1.00 78.62 254 ARG A N 1
ATOM 1931 C CA . ARG A 1 254 ? 19.471 -16.041 -17.977 1.00 78.62 254 ARG A CA 1
ATOM 1932 C C . ARG A 1 254 ? 18.745 -14.713 -18.247 1.00 78.62 254 ARG A C 1
ATOM 1934 O O . ARG A 1 254 ? 18.228 -14.117 -17.304 1.00 78.62 254 ARG A O 1
ATOM 1941 N N . PRO A 1 255 ? 18.680 -14.244 -19.505 1.00 77.00 255 PRO A N 1
ATOM 1942 C CA . PRO A 1 255 ? 17.934 -13.036 -19.828 1.00 77.00 255 PRO A CA 1
ATOM 1943 C C . PRO A 1 255 ? 16.423 -13.237 -19.599 1.00 77.00 255 PRO A C 1
ATOM 1945 O O . PRO A 1 255 ? 15.888 -14.279 -19.998 1.00 77.00 255 PRO A O 1
ATOM 1948 N N . PRO A 1 256 ? 15.735 -12.251 -18.999 1.00 81.50 256 PRO A N 1
ATOM 1949 C CA . PRO A 1 256 ? 14.305 -12.319 -18.742 1.00 81.50 256 PRO A CA 1
ATOM 1950 C C . PRO A 1 256 ? 13.466 -12.315 -20.024 1.00 81.50 256 PRO A C 1
ATOM 1952 O O . PRO A 1 256 ? 13.853 -11.781 -21.066 1.00 81.50 256 PRO A O 1
ATOM 1955 N N . THR A 1 257 ? 12.277 -12.904 -19.937 1.00 86.31 257 THR A N 1
ATOM 1956 C CA . THR A 1 257 ? 11.351 -13.081 -21.064 1.00 86.31 257 THR A CA 1
ATOM 1957 C C . THR A 1 257 ? 10.225 -12.042 -21.091 1.00 86.31 257 THR A C 1
ATOM 1959 O O . THR A 1 257 ? 9.893 -11.405 -20.093 1.00 86.31 257 THR A O 1
ATOM 1962 N N . ALA A 1 258 ? 9.559 -11.919 -22.244 1.00 87.06 258 ALA A N 1
ATOM 1963 C CA . ALA A 1 258 ? 8.364 -11.087 -22.414 1.00 87.06 258 ALA A CA 1
ATOM 1964 C C . ALA A 1 258 ? 7.245 -11.432 -21.409 1.00 87.06 258 ALA A C 1
ATOM 1966 O O . ALA A 1 258 ? 6.651 -10.544 -20.800 1.00 87.06 258 ALA A O 1
ATOM 1967 N N . MET A 1 259 ? 6.988 -12.726 -21.184 1.00 84.75 259 MET A N 1
ATOM 1968 C CA . MET A 1 259 ? 5.981 -13.182 -20.217 1.00 84.75 259 MET A CA 1
ATOM 1969 C C . MET A 1 259 ? 6.337 -12.758 -18.787 1.00 84.75 259 MET A C 1
ATOM 1971 O O . MET A 1 259 ? 5.475 -12.299 -18.047 1.00 84.75 259 MET A O 1
ATOM 1975 N N . GLU A 1 260 ? 7.606 -12.871 -18.405 1.00 85.12 260 GLU A N 1
ATOM 1976 C CA . GLU A 1 260 ? 8.099 -12.460 -17.088 1.00 85.12 260 GLU A CA 1
ATOM 1977 C C . GLU A 1 260 ? 7.899 -10.954 -16.845 1.00 85.12 260 GLU A C 1
ATOM 1979 O O . GLU A 1 260 ? 7.476 -10.561 -15.758 1.00 85.12 260 GLU A O 1
ATOM 1984 N N . LEU A 1 261 ? 8.083 -10.120 -17.876 1.00 85.62 261 LEU A N 1
ATOM 1985 C CA . LEU A 1 261 ? 7.817 -8.678 -17.802 1.00 85.62 261 LEU A CA 1
ATOM 1986 C C . LEU A 1 261 ? 6.318 -8.389 -17.648 1.00 85.62 261 LEU A C 1
ATOM 1988 O O . LEU A 1 261 ? 5.922 -7.554 -16.835 1.00 85.62 261 LEU A O 1
ATOM 1992 N N . ALA A 1 262 ? 5.468 -9.097 -18.398 1.00 87.06 262 ALA A N 1
ATOM 1993 C CA . ALA A 1 262 ? 4.016 -8.957 -18.285 1.00 87.06 262 ALA A CA 1
ATOM 1994 C C . ALA A 1 262 ? 3.517 -9.357 -16.889 1.00 87.06 262 ALA A C 1
ATOM 1996 O O . ALA A 1 262 ? 2.697 -8.658 -16.293 1.00 87.06 262 ALA A O 1
ATOM 1997 N N . VAL A 1 263 ? 4.045 -10.456 -16.350 1.00 85.25 263 VAL A N 1
ATOM 1998 C CA . VAL A 1 263 ? 3.744 -10.944 -15.002 1.00 85.25 263 VAL A CA 1
ATOM 1999 C C . VAL A 1 263 ? 4.195 -9.943 -13.937 1.00 85.25 263 VAL A C 1
ATOM 2001 O O . VAL A 1 263 ? 3.429 -9.665 -13.015 1.00 85.25 263 VAL A O 1
ATOM 2004 N N . PHE A 1 264 ? 5.383 -9.353 -14.086 1.00 84.69 264 PHE A N 1
ATOM 2005 C CA . PHE A 1 264 ? 5.878 -8.293 -13.206 1.00 84.69 264 PHE A CA 1
ATOM 2006 C C . PHE A 1 264 ? 4.923 -7.090 -13.174 1.00 84.69 264 PHE A C 1
ATOM 2008 O O . PHE A 1 264 ? 4.459 -6.689 -12.107 1.00 84.69 264 PHE A O 1
ATOM 2015 N N . LEU A 1 265 ? 4.557 -6.548 -14.340 1.00 85.12 265 LEU A N 1
ATOM 2016 C CA . LEU A 1 265 ? 3.628 -5.416 -14.429 1.00 85.12 265 LEU A CA 1
ATOM 2017 C C . LEU A 1 265 ? 2.251 -5.756 -13.840 1.00 85.12 265 LEU A C 1
ATOM 2019 O O . LEU A 1 265 ? 1.671 -4.954 -13.103 1.00 85.12 265 LEU A O 1
ATOM 2023 N N . LEU A 1 266 ? 1.739 -6.958 -14.124 1.00 86.31 266 LEU A N 1
ATOM 2024 C CA . LEU A 1 266 ? 0.464 -7.433 -13.594 1.00 86.31 266 LEU A CA 1
ATOM 2025 C C . LEU A 1 266 ? 0.493 -7.560 -12.067 1.00 86.31 266 LEU A C 1
ATOM 2027 O O . LEU A 1 266 ? -0.478 -7.190 -11.407 1.00 86.31 266 LEU A O 1
ATOM 2031 N N . TYR A 1 267 ? 1.597 -8.046 -11.501 1.00 86.69 267 TYR A N 1
ATOM 2032 C CA . TYR A 1 267 ? 1.789 -8.146 -10.059 1.00 86.69 267 TYR A CA 1
ATOM 2033 C C . TYR A 1 267 ? 1.703 -6.773 -9.380 1.00 86.69 267 TYR A C 1
ATOM 2035 O O . TYR A 1 267 ? 0.933 -6.606 -8.433 1.00 86.69 267 TYR A O 1
ATOM 2043 N N . TYR A 1 268 ? 2.413 -5.763 -9.892 1.00 84.56 268 TYR A N 1
ATOM 2044 C CA . TYR A 1 268 ? 2.369 -4.411 -9.322 1.00 84.56 268 TYR A CA 1
ATOM 2045 C C . TYR A 1 268 ? 1.009 -3.731 -9.507 1.00 84.56 268 TYR A C 1
ATOM 2047 O O . TYR A 1 268 ? 0.521 -3.055 -8.595 1.00 84.56 268 TYR A O 1
ATOM 2055 N N . ALA A 1 269 ? 0.338 -3.961 -10.637 1.00 86.19 269 ALA A N 1
ATOM 2056 C CA . ALA A 1 269 ? -1.039 -3.518 -10.823 1.00 86.19 269 ALA A CA 1
ATOM 2057 C C . ALA A 1 269 ? -1.985 -4.180 -9.800 1.00 86.19 269 ALA A C 1
ATOM 2059 O O . ALA A 1 269 ? -2.789 -3.497 -9.161 1.00 86.19 269 ALA A O 1
ATOM 2060 N N . ALA A 1 270 ? -1.859 -5.491 -9.578 1.00 88.44 270 ALA A N 1
ATOM 2061 C CA . ALA A 1 270 ? -2.650 -6.218 -8.586 1.00 88.44 270 ALA A CA 1
ATOM 2062 C C . ALA A 1 270 ? -2.372 -5.727 -7.157 1.00 88.44 270 ALA A C 1
ATOM 2064 O O . ALA A 1 270 ? -3.311 -5.531 -6.382 1.00 88.44 270 ALA A O 1
ATOM 2065 N N . LEU A 1 271 ? -1.106 -5.466 -6.822 1.00 87.44 271 LEU A N 1
ATOM 2066 C CA . LEU A 1 271 ? -0.701 -4.891 -5.540 1.00 87.44 271 LEU A CA 1
ATOM 2067 C C . LEU A 1 271 ? -1.332 -3.511 -5.328 1.00 87.44 271 LEU A C 1
ATOM 2069 O O . LEU A 1 271 ? -1.830 -3.219 -4.242 1.00 87.44 271 LEU A O 1
ATOM 2073 N N . THR A 1 272 ? -1.384 -2.698 -6.382 1.00 86.50 272 THR A N 1
ATOM 2074 C CA . THR A 1 272 ? -2.006 -1.369 -6.365 1.00 86.50 272 THR A CA 1
ATOM 2075 C C . THR A 1 272 ? -3.493 -1.436 -6.069 1.00 86.50 272 THR A C 1
ATOM 2077 O O . THR A 1 272 ? -4.001 -0.722 -5.203 1.00 86.50 272 THR A O 1
ATOM 2080 N N . VAL A 1 273 ? -4.194 -2.347 -6.741 1.00 87.50 273 VAL A N 1
ATOM 2081 C CA . VAL A 1 273 ? -5.616 -2.594 -6.494 1.00 87.50 273 VAL A CA 1
ATOM 2082 C C . VAL A 1 273 ? -5.834 -3.102 -5.069 1.00 87.50 273 VAL A C 1
ATOM 2084 O O . VAL A 1 273 ? -6.719 -2.606 -4.371 1.00 87.50 273 VAL A O 1
ATOM 2087 N N . ALA A 1 274 ? -5.016 -4.044 -4.597 1.00 89.75 274 ALA A N 1
ATOM 2088 C CA . ALA A 1 274 ? -5.120 -4.579 -3.243 1.00 89.75 274 ALA A CA 1
ATOM 2089 C C . ALA A 1 274 ? -4.885 -3.496 -2.175 1.00 89.75 274 ALA A C 1
ATOM 2091 O O . ALA A 1 274 ? -5.623 -3.424 -1.190 1.00 89.75 274 ALA A O 1
ATOM 2092 N N . ALA A 1 275 ? -3.914 -2.608 -2.397 1.00 88.44 275 ALA A N 1
ATOM 2093 C CA . ALA A 1 275 ? -3.646 -1.471 -1.528 1.00 88.44 275 ALA A CA 1
ATOM 2094 C C . ALA A 1 275 ? -4.815 -0.476 -1.520 1.00 88.44 275 ALA A C 1
ATOM 2096 O O . ALA A 1 275 ? -5.273 -0.074 -0.452 1.00 88.44 275 ALA A O 1
ATOM 2097 N N . ALA A 1 276 ? -5.362 -0.131 -2.689 1.00 87.06 276 ALA A N 1
ATOM 2098 C CA . ALA A 1 276 ? -6.526 0.746 -2.797 1.00 87.06 276 ALA A CA 1
ATOM 2099 C C . ALA A 1 276 ? -7.750 0.173 -2.062 1.00 87.06 276 ALA A C 1
ATOM 2101 O O . ALA A 1 276 ? -8.441 0.897 -1.341 1.00 87.06 276 ALA A O 1
ATOM 2102 N N . LEU A 1 277 ? -7.989 -1.138 -2.182 1.00 87.94 277 LEU A N 1
ATOM 2103 C CA . LEU A 1 277 ? -9.042 -1.836 -1.442 1.00 87.94 277 LEU A CA 1
ATOM 2104 C C . LEU A 1 277 ? -8.811 -1.779 0.069 1.00 87.94 277 LEU A C 1
ATOM 2106 O O . LEU A 1 277 ? -9.755 -1.528 0.819 1.00 87.94 277 LEU A O 1
ATOM 2110 N N . PHE A 1 278 ? -7.571 -1.971 0.520 1.00 90.19 278 PHE A N 1
ATOM 2111 C CA . PHE A 1 278 ? -7.207 -1.853 1.928 1.00 90.19 278 PHE A CA 1
ATOM 2112 C C . PHE A 1 278 ? -7.472 -0.445 2.480 1.00 90.19 278 PHE A C 1
ATOM 2114 O O . PHE A 1 278 ? -8.167 -0.300 3.489 1.00 90.19 278 PHE A O 1
ATOM 2121 N N . ILE A 1 279 ? -7.004 0.594 1.786 1.00 89.19 279 ILE A N 1
ATOM 2122 C CA . ILE A 1 279 ? -7.228 1.996 2.165 1.00 89.19 279 ILE A CA 1
ATOM 2123 C C . ILE A 1 279 ? -8.722 2.297 2.237 1.00 89.19 279 ILE A C 1
ATOM 2125 O O . ILE A 1 279 ? -9.193 2.867 3.222 1.00 89.19 279 ILE A O 1
ATOM 2129 N N . ALA A 1 280 ? -9.478 1.898 1.212 1.00 85.62 280 ALA A N 1
ATOM 2130 C CA . ALA A 1 280 ? -10.914 2.116 1.154 1.00 85.62 280 ALA A CA 1
ATOM 2131 C C . ALA A 1 280 ? -11.632 1.395 2.301 1.00 85.62 280 ALA A C 1
ATOM 2133 O O . ALA A 1 280 ? -12.484 1.993 2.955 1.00 85.62 280 ALA A O 1
ATOM 2134 N N . ALA A 1 281 ? -11.265 0.144 2.594 1.00 88.19 281 ALA A N 1
ATOM 2135 C CA . ALA A 1 281 ? -11.852 -0.629 3.683 1.00 88.19 281 ALA A CA 1
ATOM 2136 C C . ALA A 1 281 ? -11.613 0.033 5.045 1.00 88.19 281 ALA A C 1
ATOM 2138 O O . ALA A 1 281 ? -12.555 0.185 5.823 1.00 88.19 281 ALA A O 1
ATOM 2139 N N . VAL A 1 282 ? -10.386 0.481 5.324 1.00 87.50 282 VAL A N 1
ATOM 2140 C CA . VAL A 1 282 ? -10.056 1.168 6.581 1.00 87.50 282 VAL A CA 1
ATOM 2141 C C . VAL A 1 282 ? -10.728 2.538 6.659 1.00 87.50 282 VAL A C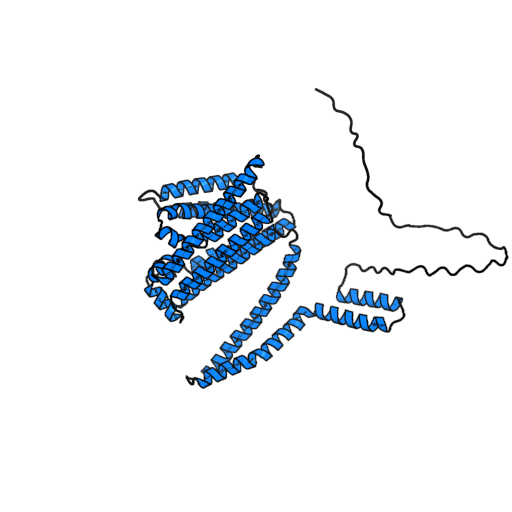 1
ATOM 2143 O O . VAL A 1 282 ? -11.343 2.856 7.677 1.00 87.50 282 VAL A O 1
ATOM 2146 N N . ALA A 1 283 ? -10.680 3.338 5.591 1.00 84.19 283 ALA A N 1
ATOM 2147 C CA . ALA A 1 283 ? -11.326 4.647 5.556 1.00 84.19 283 ALA A CA 1
ATOM 2148 C C . ALA A 1 283 ? -12.842 4.525 5.776 1.00 84.19 283 ALA A C 1
ATOM 2150 O O . ALA A 1 283 ? -13.407 5.251 6.592 1.00 84.19 283 ALA A O 1
ATOM 2151 N N . LEU A 1 284 ? -13.499 3.564 5.119 1.00 83.25 284 LEU A N 1
ATOM 2152 C CA . LEU A 1 284 ? -14.920 3.278 5.320 1.00 83.25 284 LEU A CA 1
ATOM 2153 C C . LEU A 1 284 ? -15.209 2.774 6.735 1.00 83.25 284 LEU A C 1
ATOM 2155 O O . LEU A 1 284 ? -16.190 3.213 7.337 1.00 83.25 284 LEU A O 1
ATOM 2159 N N . ALA A 1 285 ? -14.357 1.898 7.278 1.00 84.19 285 ALA A N 1
ATOM 2160 C CA . ALA A 1 285 ? -14.513 1.377 8.630 1.00 84.19 285 ALA A CA 1
ATOM 2161 C C . ALA A 1 285 ? -14.455 2.490 9.684 1.00 84.19 285 ALA A C 1
ATOM 2163 O O . ALA A 1 285 ? -15.231 2.470 10.636 1.00 84.19 285 ALA A O 1
ATOM 2164 N N . VAL A 1 286 ? -13.576 3.476 9.497 1.00 81.44 286 VAL A N 1
ATOM 2165 C CA . VAL A 1 286 ? -13.337 4.559 10.461 1.00 81.44 286 VAL A CA 1
ATOM 2166 C C . VAL A 1 286 ? -14.311 5.728 10.283 1.00 81.44 286 VAL A C 1
ATOM 2168 O O . VAL A 1 286 ? -14.774 6.298 11.272 1.00 81.44 286 VAL A O 1
ATOM 2171 N N . LEU A 1 287 ? -14.637 6.101 9.041 1.00 78.50 287 LEU A N 1
ATOM 2172 C CA . LEU A 1 287 ? -15.467 7.276 8.745 1.00 78.50 287 LEU A CA 1
ATOM 2173 C C . LEU A 1 287 ? -16.969 6.998 8.826 1.00 78.50 287 LEU A C 1
ATOM 2175 O O . LEU A 1 287 ? -17.741 7.912 9.121 1.00 78.50 287 LEU A O 1
ATOM 2179 N N . ARG A 1 288 ? -17.419 5.767 8.560 1.00 68.19 288 ARG A N 1
ATOM 2180 C CA . ARG A 1 288 ? -18.850 5.449 8.502 1.00 68.19 288 ARG A CA 1
ATOM 2181 C C . ARG A 1 288 ? -19.297 4.750 9.782 1.00 68.19 288 ARG A C 1
ATOM 2183 O O . ARG A 1 288 ? -19.108 3.554 9.958 1.00 68.19 288 ARG A O 1
ATOM 2190 N N . TYR A 1 289 ? -19.988 5.488 10.650 1.00 55.44 289 TYR A N 1
ATOM 2191 C CA . TYR A 1 289 ? -20.504 4.993 11.938 1.00 55.44 289 TYR A CA 1
ATOM 2192 C C . TYR A 1 289 ? -21.660 3.965 11.831 1.00 55.44 289 TYR A C 1
ATOM 2194 O O . TYR A 1 289 ? -22.258 3.595 12.838 1.00 55.44 289 TYR A O 1
ATOM 2202 N N . ARG A 1 290 ? -21.997 3.482 10.624 1.00 52.09 290 ARG A N 1
ATOM 2203 C CA . ARG A 1 290 ? -23.019 2.450 10.368 1.00 52.09 290 ARG A CA 1
ATOM 2204 C C . ARG A 1 290 ? -22.582 1.532 9.219 1.00 52.09 290 ARG A C 1
ATOM 2206 O O . ARG A 1 290 ? -22.908 1.771 8.060 1.00 52.09 290 ARG A O 1
ATOM 2213 N N . LEU A 1 291 ? -21.836 0.473 9.543 1.00 56.31 291 LEU A N 1
ATOM 2214 C CA . LEU A 1 291 ? -21.337 -0.506 8.565 1.00 56.31 291 LEU A CA 1
ATOM 2215 C C . LEU A 1 291 ? -22.421 -1.364 7.890 1.00 56.31 291 LEU A C 1
ATOM 2217 O O . LEU A 1 291 ? -22.130 -1.992 6.880 1.00 56.31 291 LEU A O 1
ATOM 2221 N N . TRP A 1 292 ? -23.654 -1.384 8.401 1.00 53.34 292 TRP A N 1
ATOM 2222 C CA . TRP A 1 292 ? -24.760 -2.162 7.820 1.00 53.34 292 TRP A CA 1
ATOM 2223 C C . TRP A 1 292 ? -25.074 -1.774 6.363 1.00 53.34 292 TRP A C 1
ATOM 2225 O O . TRP A 1 292 ? -25.472 -2.620 5.565 1.00 53.34 292 TRP A O 1
ATOM 2235 N N . ASP A 1 293 ? -24.796 -0.527 5.970 1.00 55.28 293 ASP A N 1
ATOM 2236 C CA . ASP A 1 293 ? -24.945 -0.078 4.581 1.00 55.28 293 ASP A CA 1
ATOM 2237 C C . ASP A 1 293 ? -23.843 -0.611 3.648 1.00 55.28 293 ASP A C 1
ATOM 2239 O O . ASP A 1 293 ? -24.017 -0.598 2.426 1.00 55.28 293 ASP A O 1
ATOM 2243 N N . ILE A 1 294 ? -22.704 -1.084 4.179 1.00 59.47 294 ILE A N 1
ATOM 2244 C CA . ILE A 1 294 ? -21.653 -1.701 3.356 1.00 59.47 294 ILE A CA 1
ATOM 2245 C C . ILE A 1 294 ? -22.176 -2.992 2.738 1.00 59.47 294 ILE A C 1
ATOM 2247 O O . ILE A 1 294 ? -21.904 -3.228 1.569 1.00 59.47 294 ILE A O 1
ATOM 2251 N N . ASP A 1 295 ? -22.999 -3.772 3.441 1.00 58.53 295 ASP A N 1
ATOM 2252 C CA . ASP A 1 295 ? -23.568 -4.995 2.869 1.00 58.53 295 ASP A CA 1
ATOM 2253 C C . ASP A 1 295 ? -24.444 -4.690 1.638 1.00 58.53 295 ASP A C 1
ATOM 2255 O O . ASP A 1 295 ? -24.510 -5.486 0.703 1.00 58.53 295 ASP A O 1
ATOM 2259 N N . ILE A 1 296 ? -25.094 -3.517 1.596 1.00 61.41 296 ILE A N 1
ATOM 2260 C CA . ILE A 1 296 ? -25.859 -3.049 0.427 1.00 61.41 296 ILE A CA 1
ATOM 2261 C C . ILE A 1 296 ? -24.919 -2.667 -0.714 1.00 61.41 296 ILE A C 1
ATOM 2263 O O . ILE A 1 296 ? -25.175 -3.047 -1.860 1.00 61.41 296 ILE A O 1
ATOM 2267 N N . ILE A 1 297 ? -23.849 -1.926 -0.406 1.00 60.78 297 ILE A N 1
ATOM 2268 C CA . ILE A 1 297 ? -22.833 -1.558 -1.393 1.00 60.78 297 ILE A CA 1
ATOM 2269 C C . ILE A 1 297 ? -22.210 -2.835 -1.947 1.00 60.78 297 ILE A C 1
ATOM 2271 O O . ILE A 1 297 ? -22.338 -3.050 -3.136 1.00 60.78 297 ILE A O 1
ATOM 2275 N N . ILE A 1 298 ? -21.683 -3.733 -1.112 1.00 61.91 298 ILE A N 1
ATOM 2276 C CA . ILE A 1 298 ? -21.083 -5.010 -1.519 1.00 61.91 298 ILE A CA 1
ATOM 2277 C C . ILE A 1 298 ? -22.046 -5.833 -2.355 1.00 61.91 298 ILE A C 1
ATOM 2279 O O . ILE A 1 298 ? -21.648 -6.277 -3.420 1.00 61.91 298 ILE A O 1
ATOM 2283 N N . ARG A 1 299 ? -23.306 -6.022 -1.938 1.00 59.19 299 ARG A N 1
ATOM 2284 C CA . ARG A 1 299 ? -24.273 -6.760 -2.766 1.00 59.19 299 ARG A CA 1
ATOM 2285 C C . ARG A 1 299 ? -24.409 -6.133 -4.147 1.00 59.19 299 ARG A C 1
ATOM 2287 O O . ARG A 1 299 ? -24.386 -6.866 -5.124 1.00 59.19 299 ARG A O 1
ATOM 2294 N N . ARG A 1 300 ? -24.499 -4.802 -4.246 1.00 65.94 300 ARG A N 1
ATOM 2295 C CA . ARG A 1 300 ? -24.521 -4.110 -5.541 1.00 65.94 300 ARG A CA 1
ATOM 2296 C C . ARG A 1 300 ? -23.200 -4.259 -6.288 1.00 65.94 300 ARG A C 1
ATOM 2298 O O . ARG A 1 300 ? -23.236 -4.650 -7.442 1.00 65.94 300 ARG A O 1
ATOM 2305 N N . THR A 1 301 ? -22.052 -3.980 -5.679 1.00 64.44 301 THR A N 1
ATOM 2306 C CA . THR A 1 301 ? -20.751 -4.027 -6.355 1.00 64.44 301 THR A CA 1
ATOM 2307 C C . THR A 1 301 ? -20.403 -5.438 -6.797 1.00 64.44 301 THR A C 1
ATOM 2309 O O . THR A 1 301 ? -19.905 -5.592 -7.897 1.00 64.44 301 THR A O 1
ATOM 2312 N N . LEU A 1 302 ? -20.703 -6.456 -5.986 1.00 65.88 302 LEU A N 1
ATOM 2313 C CA . LEU A 1 302 ? -20.494 -7.872 -6.289 1.00 65.88 302 LEU A CA 1
ATOM 2314 C C . LEU A 1 302 ? -21.413 -8.325 -7.421 1.00 65.88 302 LEU A C 1
ATOM 2316 O O . LEU A 1 302 ? -20.964 -8.980 -8.349 1.00 65.88 302 LEU A O 1
ATOM 2320 N N . VAL A 1 303 ? -22.679 -7.908 -7.396 1.00 61.69 303 VAL A N 1
ATOM 2321 C CA . VAL A 1 303 ? -23.599 -8.084 -8.523 1.00 61.69 303 VAL A CA 1
ATOM 2322 C C . VAL A 1 303 ? -23.050 -7.440 -9.791 1.00 61.69 303 VAL A C 1
ATOM 2324 O O . VAL A 1 303 ? -22.997 -8.095 -10.824 1.00 61.69 303 VAL A O 1
ATOM 2327 N N . TYR A 1 304 ? -22.651 -6.169 -9.726 1.00 61.53 304 TYR A N 1
ATOM 2328 C CA . TYR A 1 304 ? -22.197 -5.420 -10.892 1.00 61.53 304 TYR A CA 1
ATOM 2329 C C . TYR A 1 304 ? -20.837 -5.917 -11.387 1.00 61.53 304 TYR A C 1
ATOM 2331 O O . TYR A 1 304 ? -20.594 -5.886 -12.590 1.00 61.53 304 TYR A O 1
ATOM 2339 N N . SER A 1 305 ? -19.965 -6.408 -10.505 1.00 65.00 305 SER A N 1
ATOM 2340 C CA . SER A 1 305 ? -18.674 -6.983 -10.876 1.00 65.00 305 SER A CA 1
ATOM 2341 C C . SER A 1 305 ? -18.827 -8.380 -11.465 1.00 65.00 305 SER A C 1
ATOM 2343 O O . SER A 1 305 ? -18.222 -8.638 -12.496 1.00 65.00 305 SER A O 1
ATOM 2345 N N . LEU A 1 306 ? -19.682 -9.248 -10.908 1.00 64.81 306 LEU A N 1
ATOM 2346 C CA . LEU A 1 306 ? -20.051 -10.529 -11.530 1.00 64.81 306 LEU A CA 1
ATOM 2347 C C . LEU A 1 306 ? -20.730 -10.310 -12.879 1.00 64.81 306 LEU A C 1
ATOM 2349 O O . LEU A 1 306 ? -20.413 -10.999 -13.841 1.00 64.81 306 LEU A O 1
ATOM 2353 N N . LEU A 1 307 ? -21.621 -9.322 -12.966 1.00 60.97 307 LEU A N 1
ATOM 2354 C CA . LEU A 1 307 ? -22.272 -8.908 -14.205 1.00 60.97 307 LEU A CA 1
ATOM 2355 C C . LEU A 1 307 ? -21.246 -8.472 -15.254 1.00 60.97 307 LEU A C 1
ATOM 2357 O O . LEU A 1 307 ? -21.241 -8.979 -16.374 1.00 60.97 307 LEU A O 1
ATOM 2361 N N . SER A 1 308 ? -20.366 -7.546 -14.883 1.00 64.81 308 SER A N 1
ATOM 2362 C CA . SER A 1 308 ? -19.335 -7.021 -15.780 1.00 64.81 308 SER A CA 1
ATOM 2363 C C . SER A 1 308 ? -18.327 -8.105 -16.154 1.00 64.81 308 SER A C 1
ATOM 2365 O O . SER A 1 308 ? -17.930 -8.192 -17.309 1.00 64.81 308 SER A O 1
ATOM 2367 N N . GLY A 1 309 ? -17.965 -8.971 -15.208 1.00 71.31 309 GLY A N 1
ATOM 2368 C CA . GLY A 1 309 ? -17.076 -10.108 -15.414 1.00 71.31 309 GLY A CA 1
ATOM 2369 C C . GLY A 1 309 ? -17.676 -11.150 -16.351 1.00 71.31 309 GLY A C 1
ATOM 2370 O O . GLY A 1 309 ? -16.994 -11.601 -17.262 1.00 71.31 309 GLY A O 1
ATOM 2371 N N . PHE A 1 310 ? -18.960 -11.483 -16.201 1.00 69.25 310 PHE A N 1
ATOM 2372 C CA . PHE A 1 310 ? -19.666 -12.377 -17.119 1.00 69.25 310 PHE A CA 1
ATOM 2373 C C . PHE A 1 310 ? -19.765 -11.778 -18.525 1.00 69.25 310 PHE A C 1
ATOM 2375 O O . PHE A 1 310 ? -19.538 -12.478 -19.512 1.00 69.25 310 PHE A O 1
ATOM 2382 N N . LEU A 1 311 ? -20.048 -10.475 -18.628 1.00 65.44 311 LEU A N 1
ATOM 2383 C CA . LEU A 1 311 ? -20.062 -9.765 -19.906 1.00 65.44 311 LEU A CA 1
ATOM 2384 C C . LEU A 1 311 ? -18.672 -9.768 -20.561 1.00 65.44 311 LEU A C 1
ATOM 2386 O O . LEU A 1 311 ? -18.569 -10.049 -21.751 1.00 65.44 311 LEU A O 1
ATOM 2390 N N . ALA A 1 312 ? -17.613 -9.517 -19.787 1.00 65.81 312 ALA A N 1
ATOM 2391 C CA . ALA A 1 312 ? -16.232 -9.550 -20.258 1.00 65.81 312 ALA A CA 1
ATOM 2392 C C . ALA A 1 312 ? -15.804 -10.961 -20.687 1.00 65.81 312 ALA A C 1
ATOM 2394 O O . ALA A 1 312 ? -15.270 -11.124 -21.777 1.00 65.81 312 ALA A O 1
ATOM 2395 N N . LEU A 1 313 ? -16.089 -11.992 -19.886 1.00 70.19 313 LEU A N 1
ATOM 2396 C CA . LEU A 1 313 ? -15.825 -13.394 -20.230 1.00 70.19 313 LEU A CA 1
ATOM 2397 C C . LEU A 1 313 ? -16.550 -13.802 -21.509 1.00 70.19 313 LEU A C 1
ATOM 2399 O O . LEU A 1 313 ? -15.957 -14.434 -22.375 1.00 70.19 313 LEU A O 1
ATOM 2403 N N . THR A 1 314 ? -17.814 -13.408 -21.648 1.00 67.62 314 THR A N 1
ATOM 2404 C CA . THR A 1 314 ? -18.594 -13.674 -22.859 1.00 67.62 314 THR A CA 1
ATOM 2405 C C . THR A 1 314 ? -18.003 -12.939 -24.062 1.00 67.62 314 THR A C 1
ATOM 2407 O O . THR A 1 314 ? -17.903 -13.518 -25.138 1.00 67.62 314 THR A O 1
ATOM 2410 N N . TYR A 1 315 ? -17.566 -11.689 -23.883 1.00 62.34 315 TYR A N 1
ATOM 2411 C CA . TYR A 1 315 ? -16.890 -10.908 -24.918 1.00 62.34 315 TYR A CA 1
ATOM 2412 C C . TYR A 1 315 ? -15.584 -11.570 -25.369 1.00 62.34 315 TYR A C 1
ATOM 2414 O O . TYR A 1 315 ? -15.448 -11.906 -26.542 1.00 62.34 315 TYR A O 1
ATOM 2422 N N . PHE A 1 316 ? -14.649 -11.809 -24.447 1.00 68.44 316 PHE A N 1
ATOM 2423 C CA . PHE A 1 316 ? -13.359 -12.415 -24.772 1.00 68.44 316 PHE A CA 1
ATOM 2424 C C . PHE A 1 316 ? -13.528 -13.837 -25.304 1.00 68.44 316 PHE A C 1
ATOM 2426 O O . PHE A 1 316 ? -12.885 -14.197 -26.283 1.00 68.44 316 PHE A O 1
ATOM 2433 N N . GLY A 1 317 ? -14.440 -14.620 -24.725 1.00 73.44 317 GLY A N 1
ATOM 2434 C CA . GLY A 1 317 ? -14.772 -15.958 -25.203 1.00 73.44 317 GLY A CA 1
ATOM 2435 C C . GLY A 1 317 ? -15.316 -15.956 -26.631 1.00 73.44 317 GLY A C 1
ATOM 2436 O O . GLY A 1 317 ? -14.899 -16.785 -27.434 1.00 73.44 317 GLY A O 1
ATOM 2437 N N . LEU A 1 318 ? -16.189 -15.004 -26.984 1.00 69.62 318 LEU A N 1
ATOM 2438 C CA . LEU A 1 318 ? -16.710 -14.879 -28.346 1.00 69.62 318 LEU A CA 1
ATOM 2439 C C . LEU A 1 318 ? -15.624 -14.435 -29.329 1.00 69.62 318 LEU A C 1
ATOM 2441 O O . LEU A 1 318 ? -15.532 -14.999 -30.413 1.00 69.62 318 LEU A O 1
ATOM 2445 N N . VAL A 1 319 ? -14.795 -13.458 -28.951 1.00 67.69 319 VAL A N 1
ATOM 2446 C CA . VAL A 1 319 ? -13.685 -12.963 -29.782 1.00 67.69 319 VAL A CA 1
ATOM 2447 C C . VAL A 1 319 ? -12.687 -14.087 -30.061 1.00 67.69 319 VAL A C 1
ATOM 2449 O O . VAL A 1 319 ? -12.416 -14.386 -31.220 1.00 67.69 319 VAL A O 1
ATOM 2452 N N . ILE A 1 320 ? -12.191 -14.749 -29.010 1.00 72.31 320 ILE A N 1
ATOM 2453 C CA . ILE A 1 320 ? -11.223 -15.850 -29.116 1.00 72.31 320 ILE A CA 1
ATOM 2454 C C . ILE A 1 320 ? -11.845 -17.030 -29.871 1.00 72.31 320 ILE A C 1
ATOM 2456 O O . ILE A 1 320 ? -11.205 -17.608 -30.747 1.00 72.31 320 ILE A O 1
ATOM 2460 N N . GLY A 1 321 ? -13.108 -17.359 -29.583 1.00 74.94 321 GLY A N 1
ATOM 2461 C CA . GLY A 1 321 ? -13.854 -18.415 -30.262 1.00 74.94 321 GLY A CA 1
ATOM 2462 C C . GLY A 1 321 ? -13.996 -18.159 -31.763 1.00 74.94 321 GLY A C 1
ATOM 2463 O O . GLY A 1 321 ? -13.600 -19.005 -32.563 1.00 74.94 321 GLY A O 1
ATOM 2464 N N . LEU A 1 322 ? -14.482 -16.982 -32.171 1.00 67.25 322 LEU A N 1
ATOM 2465 C CA . LEU A 1 322 ? -14.604 -16.625 -33.590 1.00 67.25 322 LEU A CA 1
ATOM 2466 C C . LEU A 1 322 ? -13.238 -16.584 -34.275 1.00 67.25 322 LEU A C 1
ATOM 2468 O O . LEU A 1 322 ? -13.106 -17.097 -35.383 1.00 67.25 322 LEU A O 1
ATOM 2472 N N . GLN A 1 323 ? -12.218 -16.042 -33.608 1.00 64.56 323 GLN A N 1
ATOM 2473 C CA . GLN A 1 323 ? -10.858 -16.026 -34.135 1.00 64.56 323 GLN A CA 1
ATOM 2474 C C . GLN A 1 323 ? -10.330 -17.450 -34.359 1.00 64.56 323 GLN A C 1
ATOM 2476 O O . GLN A 1 323 ? -9.764 -17.714 -35.415 1.00 64.56 323 GLN A O 1
ATOM 2481 N N . SER A 1 324 ? -10.573 -18.377 -33.425 1.00 69.38 324 SER A N 1
ATOM 2482 C CA . SER A 1 324 ? -10.158 -19.783 -33.544 1.00 69.38 324 SER A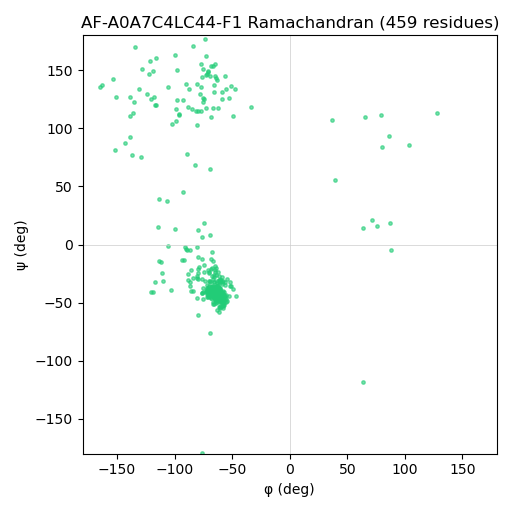 CA 1
ATOM 2483 C C . SER A 1 324 ? -10.873 -20.541 -34.669 1.00 69.38 324 SER A C 1
ATOM 2485 O O . SER A 1 324 ? -10.260 -21.359 -35.346 1.00 69.38 324 SER A O 1
ATOM 2487 N N . VAL A 1 325 ? -12.152 -20.245 -34.918 1.00 74.50 325 VAL A N 1
ATOM 2488 C CA . VAL A 1 325 ? -12.921 -20.847 -36.019 1.00 74.50 325 VAL A CA 1
ATOM 2489 C C . VAL A 1 325 ? -12.446 -20.307 -37.369 1.00 74.50 325 VAL A C 1
ATOM 2491 O O . VAL A 1 325 ? -12.264 -21.077 -38.309 1.00 74.50 325 VAL A O 1
ATOM 2494 N N . VAL A 1 326 ? -12.192 -18.999 -37.467 1.00 68.44 326 VAL A N 1
ATOM 2495 C CA . VAL A 1 326 ? -11.681 -18.360 -38.691 1.00 68.44 326 VAL A CA 1
ATOM 2496 C C . VAL A 1 326 ? -10.283 -18.871 -39.044 1.00 68.44 326 VAL A C 1
ATOM 2498 O O . VAL A 1 326 ? -10.013 -19.156 -40.211 1.00 68.44 326 VAL A O 1
ATOM 2501 N N . THR A 1 327 ? -9.399 -19.038 -38.055 1.00 67.88 327 THR A N 1
ATOM 2502 C CA . THR A 1 327 ? -8.070 -19.619 -38.290 1.00 67.88 327 THR A CA 1
ATOM 2503 C C . THR A 1 327 ? -8.149 -21.107 -38.634 1.00 67.88 327 THR A C 1
ATOM 2505 O O . THR A 1 327 ? -7.444 -21.545 -39.542 1.00 67.88 327 THR A O 1
ATOM 2508 N N . ALA A 1 328 ? -9.036 -21.875 -37.989 1.00 72.00 328 ALA A N 1
ATOM 2509 C CA . ALA A 1 328 ? -9.241 -23.298 -38.280 1.00 72.00 328 ALA A CA 1
ATOM 2510 C C . ALA A 1 328 ? -9.821 -23.560 -39.682 1.00 72.00 328 ALA A C 1
ATOM 2512 O O . ALA A 1 328 ? -9.484 -24.562 -40.306 1.00 72.00 328 ALA A O 1
ATOM 2513 N N . LEU A 1 329 ? -10.648 -22.652 -40.210 1.00 71.38 329 LEU A N 1
ATOM 2514 C CA . LEU A 1 329 ? -11.228 -22.740 -41.557 1.00 71.38 329 LEU A CA 1
ATOM 2515 C C . LEU A 1 329 ? -10.261 -22.309 -42.680 1.00 71.38 329 LEU A C 1
ATOM 2517 O O . LEU A 1 329 ? -10.682 -22.126 -43.819 1.00 71.38 329 LEU A O 1
ATOM 2521 N N . GLY A 1 330 ? -8.966 -22.158 -42.383 1.00 62.25 330 GLY A N 1
ATOM 2522 C CA . GLY A 1 330 ? -7.940 -21.857 -43.386 1.00 62.25 330 GLY A CA 1
ATOM 2523 C C . GLY A 1 330 ? -7.742 -20.366 -43.666 1.00 62.25 330 GLY A C 1
ATOM 2524 O O . GLY A 1 330 ? -7.154 -20.012 -44.687 1.00 62.25 330 GLY A O 1
ATOM 2525 N N . GLY A 1 331 ? -8.192 -19.482 -42.767 1.00 58.00 331 GLY A N 1
ATOM 2526 C CA . GLY A 1 331 ? -7.969 -18.036 -42.832 1.00 58.00 331 GLY A CA 1
ATOM 2527 C C . GLY A 1 331 ? -6.511 -17.640 -42.579 1.00 58.00 331 GLY A C 1
ATOM 2528 O O . GLY A 1 331 ? -6.200 -16.983 -41.589 1.00 58.00 331 GLY A O 1
ATOM 2529 N N . ALA A 1 332 ? -5.596 -18.031 -43.464 1.00 50.56 332 ALA A N 1
ATOM 2530 C CA . ALA A 1 332 ? -4.237 -17.515 -43.478 1.00 50.56 332 ALA A CA 1
ATOM 2531 C C . ALA A 1 332 ? -4.181 -16.190 -44.265 1.00 50.56 332 ALA A C 1
ATOM 2533 O O . ALA A 1 332 ? -4.391 -16.155 -45.473 1.00 50.56 332 ALA A O 1
ATOM 2534 N N . ARG A 1 333 ? -3.827 -15.104 -43.564 1.00 53.69 333 ARG A N 1
ATOM 2535 C CA . ARG A 1 333 ? -3.141 -13.900 -44.087 1.00 53.69 333 ARG A CA 1
ATOM 2536 C C . ARG A 1 333 ? -3.828 -13.006 -45.135 1.00 53.69 333 ARG A C 1
ATOM 2538 O O . ARG A 1 333 ? -3.148 -12.141 -45.679 1.00 53.69 333 ARG A O 1
ATOM 2545 N N . SER A 1 334 ? -5.130 -13.107 -45.394 1.00 58.06 334 SER A N 1
ATOM 2546 C CA . SER A 1 334 ? -5.809 -12.044 -46.157 1.00 58.06 334 SER A CA 1
ATOM 2547 C C . SER A 1 334 ? -6.307 -10.951 -45.210 1.00 58.06 334 SER A C 1
ATOM 2549 O O . SER A 1 334 ? -7.133 -11.214 -44.339 1.00 58.06 334 SER A O 1
ATOM 2551 N N . GLU A 1 335 ? -5.801 -9.727 -45.374 1.00 62.47 335 GLU A N 1
ATOM 2552 C CA . GLU A 1 335 ? -6.158 -8.531 -44.589 1.00 62.47 335 GLU A CA 1
ATOM 2553 C C . GLU A 1 335 ? -7.683 -8.320 -44.516 1.00 62.47 335 GLU A C 1
ATOM 2555 O O . GLU A 1 335 ? -8.236 -7.999 -43.463 1.00 62.47 335 GLU A O 1
ATOM 2560 N N . TRP A 1 336 ? -8.383 -8.654 -45.604 1.00 65.25 336 TRP A N 1
ATOM 2561 C CA . TRP A 1 336 ? -9.841 -8.613 -45.701 1.00 65.25 336 TRP A CA 1
ATOM 2562 C C . TRP A 1 336 ? -10.553 -9.576 -44.747 1.00 65.25 336 TRP A C 1
ATOM 2564 O O . TRP A 1 336 ? -11.599 -9.226 -44.207 1.00 65.25 336 TRP A O 1
ATOM 2574 N N . VAL A 1 337 ? -9.997 -10.764 -44.490 1.00 66.75 337 VAL A N 1
ATOM 2575 C CA . VAL A 1 337 ? -10.606 -11.746 -43.577 1.00 66.75 337 VAL A CA 1
ATOM 2576 C C . VAL A 1 337 ? -10.566 -11.227 -42.143 1.00 66.75 337 VAL A C 1
ATOM 2578 O O . VAL A 1 337 ? -11.570 -11.326 -41.444 1.00 66.75 337 VAL A O 1
ATOM 2581 N N . THR A 1 338 ? -9.463 -10.593 -41.738 1.00 66.06 338 THR A N 1
ATOM 2582 C CA . THR A 1 338 ? -9.327 -9.966 -40.415 1.00 66.06 338 THR A CA 1
ATOM 2583 C C . THR A 1 338 ? -10.288 -8.789 -40.245 1.00 66.06 338 THR A C 1
ATOM 2585 O O . THR A 1 338 ? -10.920 -8.646 -39.196 1.00 66.06 338 THR A O 1
ATOM 2588 N N . VAL A 1 339 ? -10.443 -7.948 -41.275 1.00 71.19 339 VAL A N 1
ATOM 2589 C CA . VAL A 1 339 ? -11.383 -6.815 -41.244 1.00 71.19 339 VAL A CA 1
ATOM 2590 C C . VAL A 1 339 ? -12.826 -7.313 -41.145 1.00 71.19 339 VAL A C 1
ATOM 2592 O O . VAL A 1 339 ? -13.570 -6.865 -40.271 1.00 71.19 339 VAL A O 1
ATOM 2595 N N . VAL A 1 340 ? -13.214 -8.287 -41.975 1.00 75.69 340 VAL A N 1
ATOM 2596 C CA . VAL A 1 340 ? -14.571 -8.857 -41.976 1.00 75.69 340 VAL A CA 1
ATOM 2597 C C . VAL A 1 340 ? -14.862 -9.605 -40.674 1.00 75.69 340 VAL A C 1
ATOM 2599 O O . VAL A 1 340 ? -15.952 -9.448 -40.120 1.00 75.69 340 VAL A O 1
ATOM 2602 N N . SER A 1 341 ? -13.905 -10.357 -40.122 1.00 63.31 341 SER A N 1
ATOM 2603 C CA . SER A 1 341 ? -14.084 -11.034 -38.833 1.00 63.31 341 SER A CA 1
ATOM 2604 C C . SER A 1 341 ? -14.244 -10.031 -37.693 1.00 63.31 341 SER A C 1
ATOM 2606 O O . SER A 1 341 ? -15.127 -10.196 -36.853 1.00 63.31 341 SER A O 1
ATOM 2608 N N . THR A 1 342 ? -13.459 -8.950 -37.696 1.00 71.81 342 THR A N 1
ATOM 2609 C CA . THR A 1 342 ? -13.539 -7.893 -36.676 1.00 71.81 342 THR A CA 1
ATOM 2610 C C . THR A 1 342 ? -14.869 -7.141 -36.755 1.00 71.81 342 THR A C 1
ATOM 2612 O O . THR A 1 342 ? -15.521 -6.942 -35.729 1.00 71.81 342 THR A O 1
ATOM 2615 N N . LEU A 1 343 ? -15.335 -6.796 -37.964 1.00 76.62 343 LEU A N 1
ATOM 2616 C CA . LEU A 1 343 ? -16.654 -6.182 -38.163 1.00 76.62 343 LEU A CA 1
ATOM 2617 C C . LEU A 1 343 ? -17.793 -7.113 -37.734 1.00 76.62 343 LEU A C 1
ATOM 2619 O O . LEU A 1 343 ? -18.753 -6.664 -37.113 1.00 76.62 343 LEU A O 1
ATOM 2623 N N . THR A 1 344 ? -17.683 -8.408 -38.030 1.00 73.25 344 THR A N 1
ATOM 2624 C CA . THR A 1 344 ? -18.703 -9.403 -37.671 1.00 73.25 344 THR A CA 1
ATOM 2625 C C . THR A 1 344 ? -18.806 -9.566 -36.156 1.00 73.25 344 THR A C 1
ATOM 2627 O O . THR A 1 344 ? -19.908 -9.555 -35.605 1.00 73.25 344 THR A O 1
ATOM 2630 N N . VAL A 1 345 ? -17.665 -9.633 -35.461 1.00 66.88 345 VAL A N 1
ATOM 2631 C CA . VAL A 1 345 ? -17.599 -9.629 -33.991 1.00 66.88 345 VAL A CA 1
ATOM 2632 C C . VAL A 1 345 ? -18.240 -8.357 -33.422 1.00 66.88 345 VAL A C 1
ATOM 2634 O O . VAL A 1 345 ? -19.071 -8.443 -32.517 1.00 66.88 345 VAL A O 1
ATOM 2637 N N . ALA A 1 346 ? -17.914 -7.184 -33.975 1.00 69.88 346 ALA A N 1
ATOM 2638 C CA . ALA A 1 346 ? -18.479 -5.908 -33.537 1.00 69.88 346 ALA A CA 1
ATOM 2639 C C . ALA A 1 346 ? -20.001 -5.818 -33.771 1.00 69.88 346 ALA A C 1
ATOM 2641 O O . ALA A 1 346 ? -20.730 -5.318 -32.914 1.00 69.88 346 ALA A O 1
ATOM 2642 N N . ALA A 1 347 ? -20.506 -6.350 -34.887 1.00 80.25 347 ALA A N 1
ATOM 2643 C CA . ALA A 1 347 ? -21.935 -6.375 -35.193 1.00 80.25 347 ALA A CA 1
ATOM 2644 C C . ALA A 1 347 ? -22.715 -7.330 -34.270 1.00 80.25 347 ALA A C 1
ATOM 2646 O O . ALA A 1 347 ? -23.806 -6.997 -33.809 1.00 80.25 347 ALA A O 1
ATOM 2647 N N . LEU A 1 348 ? -22.143 -8.495 -33.945 1.00 72.19 348 LEU A N 1
ATOM 2648 C CA . LEU A 1 348 ? -22.726 -9.467 -33.010 1.00 72.19 348 LEU A CA 1
ATOM 2649 C C . LEU A 1 348 ? -22.687 -8.991 -31.549 1.00 72.19 348 LEU A C 1
ATOM 2651 O O . LEU A 1 348 ? -23.490 -9.442 -30.726 1.00 72.19 348 LEU A O 1
ATOM 2655 N N . PHE A 1 349 ? -21.799 -8.053 -31.223 1.00 67.44 349 PHE A N 1
ATOM 2656 C CA . PHE A 1 349 ? -21.635 -7.530 -29.871 1.00 67.44 349 PHE A CA 1
ATOM 2657 C C . PHE A 1 349 ? -22.880 -6.796 -29.354 1.00 67.44 349 PHE A C 1
ATOM 2659 O O . PHE A 1 349 ? -23.331 -7.055 -28.235 1.00 67.44 349 PHE A O 1
ATOM 2666 N N . ALA A 1 350 ? -23.467 -5.907 -30.161 1.00 72.56 350 ALA A N 1
ATOM 2667 C CA . ALA A 1 350 ? -24.634 -5.118 -29.765 1.00 72.56 350 ALA A CA 1
ATOM 2668 C C . ALA A 1 350 ? -25.850 -5.980 -29.341 1.00 72.56 350 ALA A C 1
ATOM 2670 O O . ALA A 1 350 ? -26.351 -5.788 -28.225 1.00 72.56 350 ALA A O 1
ATOM 2671 N N . PRO A 1 351 ? -26.315 -6.966 -30.139 1.00 75.50 351 PRO A N 1
ATOM 2672 C CA . PRO A 1 351 ? -27.448 -7.804 -29.751 1.00 75.50 351 PRO A CA 1
ATOM 2673 C C . PRO A 1 351 ? -27.120 -8.750 -28.587 1.00 75.50 351 PRO A C 1
ATOM 2675 O O . PRO A 1 351 ? -27.999 -9.047 -27.774 1.00 75.50 351 PRO A O 1
ATOM 2678 N N . LEU A 1 352 ? -25.874 -9.218 -28.465 1.00 67.00 352 LEU A N 1
ATOM 2679 C CA . LEU A 1 352 ? -25.469 -10.096 -27.366 1.00 67.00 352 LEU A CA 1
ATOM 2680 C C . LEU A 1 352 ? -25.435 -9.348 -26.029 1.00 67.00 352 LEU A C 1
ATOM 2682 O O . LEU A 1 352 ? -25.993 -9.833 -25.043 1.00 67.00 352 LEU A O 1
ATOM 2686 N N . ARG A 1 353 ? -24.871 -8.132 -26.010 1.00 65.44 353 ARG A N 1
ATOM 2687 C CA . ARG A 1 353 ? -24.870 -7.246 -24.837 1.00 65.44 353 ARG A CA 1
ATOM 2688 C C . ARG A 1 353 ? -26.288 -7.001 -24.326 1.00 65.44 353 ARG A C 1
ATOM 2690 O O . ARG A 1 353 ? -26.530 -7.147 -23.130 1.00 65.44 353 ARG A O 1
ATOM 2697 N N . ALA A 1 354 ? -27.223 -6.696 -25.227 1.00 73.31 354 ALA A N 1
ATOM 2698 C CA . ALA A 1 354 ? -28.619 -6.457 -24.871 1.00 73.31 354 ALA A CA 1
ATOM 2699 C C . ALA A 1 354 ? -29.291 -7.703 -24.260 1.00 73.31 354 ALA A C 1
ATOM 2701 O O . ALA A 1 354 ? -30.008 -7.596 -23.266 1.00 73.31 354 ALA A O 1
ATOM 2702 N N . ARG A 1 355 ? -29.035 -8.905 -24.800 1.00 74.94 355 ARG A N 1
ATOM 2703 C CA . ARG A 1 355 ? -29.583 -10.156 -24.240 1.00 74.94 355 ARG A CA 1
ATOM 2704 C C . ARG A 1 355 ? -29.022 -10.479 -22.861 1.00 74.94 355 ARG A C 1
ATOM 2706 O O . ARG A 1 355 ? -29.784 -10.874 -21.981 1.00 74.94 355 ARG A O 1
ATOM 2713 N N . VAL A 1 356 ? -27.718 -10.296 -22.672 1.00 64.94 356 VAL A N 1
ATOM 2714 C CA . VAL A 1 356 ? -27.048 -10.517 -21.385 1.00 64.94 356 VAL A CA 1
ATOM 2715 C C . VAL A 1 356 ? -27.589 -9.538 -20.338 1.00 64.94 356 VAL A C 1
ATOM 2717 O O . VAL A 1 356 ? -28.016 -9.979 -19.273 1.00 64.94 356 VAL A O 1
ATOM 2720 N N . GLN A 1 357 ? -27.691 -8.243 -20.666 1.00 66.94 357 GLN A N 1
ATOM 2721 C CA . GLN A 1 357 ? -28.300 -7.239 -19.782 1.00 66.94 357 GLN A CA 1
ATOM 2722 C C . GLN A 1 357 ? -29.749 -7.596 -19.416 1.00 66.94 357 GLN A C 1
ATOM 2724 O O . GLN A 1 357 ? -30.070 -7.668 -18.234 1.00 66.94 357 GLN A O 1
ATOM 2729 N N . ASN A 1 358 ? -30.594 -7.943 -20.393 1.00 70.81 358 ASN A N 1
ATOM 2730 C CA . ASN A 1 358 ? -31.994 -8.304 -20.141 1.00 70.81 358 ASN A CA 1
ATOM 2731 C C . ASN A 1 358 ? -32.156 -9.581 -19.297 1.00 70.81 358 ASN A C 1
ATOM 2733 O O . ASN A 1 358 ? -33.054 -9.666 -18.455 1.00 70.81 358 ASN A O 1
ATOM 2737 N N . PHE A 1 359 ? -31.310 -10.593 -19.514 1.00 67.94 359 PHE A N 1
ATOM 2738 C CA . PHE A 1 359 ? -31.317 -11.820 -18.714 1.00 67.94 359 PHE A CA 1
ATOM 2739 C C . PHE A 1 359 ? -30.974 -11.529 -17.249 1.00 67.94 359 PHE A C 1
ATOM 2741 O O . PHE A 1 359 ? -31.613 -12.057 -16.335 1.00 67.94 359 PHE A O 1
ATOM 2748 N N . ILE A 1 360 ? -29.998 -10.652 -17.030 1.00 63.69 360 ILE A N 1
ATOM 2749 C CA . ILE A 1 360 ? -29.545 -10.254 -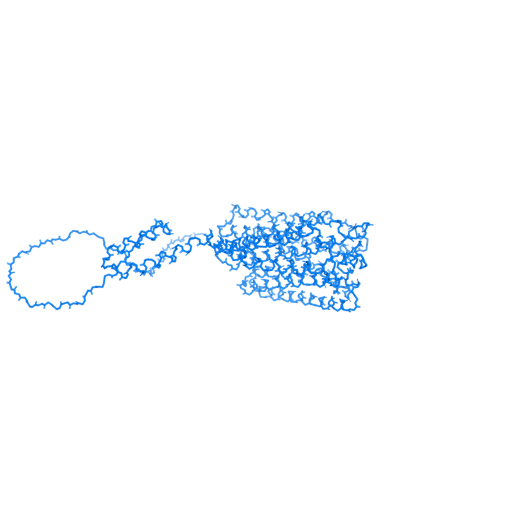15.699 1.00 63.69 360 ILE A CA 1
ATOM 2750 C C . ILE A 1 360 ? -30.589 -9.380 -15.014 1.00 63.69 360 ILE A C 1
ATOM 2752 O O . ILE A 1 360 ? -30.932 -9.654 -13.863 1.00 63.69 360 ILE A O 1
ATOM 2756 N N . ASP A 1 361 ? -31.165 -8.410 -15.723 1.00 64.88 361 ASP A N 1
ATOM 2757 C CA . ASP A 1 361 ? -32.215 -7.553 -15.180 1.00 64.88 361 ASP A CA 1
ATOM 2758 C C . ASP A 1 361 ? -33.420 -8.378 -14.718 1.00 64.88 361 ASP A C 1
ATOM 2760 O O . ASP A 1 361 ? -33.908 -8.211 -13.597 1.00 64.88 361 ASP A O 1
ATOM 2764 N N . ARG A 1 362 ? -33.827 -9.378 -15.511 1.00 66.75 362 ARG A N 1
ATOM 2765 C CA . ARG A 1 362 ? -34.886 -10.321 -15.124 1.00 66.75 362 ARG A CA 1
ATOM 2766 C C . ARG A 1 362 ? -34.523 -11.195 -13.932 1.00 66.75 362 ARG A C 1
ATOM 2768 O O . ARG A 1 362 ? -35.380 -11.446 -13.086 1.00 66.75 362 ARG A O 1
ATOM 2775 N N . ARG A 1 363 ? -33.298 -11.722 -13.871 1.00 64.88 363 ARG A N 1
ATOM 2776 C CA . ARG A 1 363 ? -32.924 -12.702 -12.840 1.00 64.88 363 ARG A CA 1
ATOM 2777 C C . ARG A 1 363 ? -32.610 -12.048 -11.500 1.00 64.88 363 ARG A C 1
ATOM 2779 O O . ARG A 1 363 ? -32.830 -12.665 -10.461 1.00 64.88 363 ARG A O 1
ATOM 2786 N N . LEU A 1 364 ? -32.121 -10.812 -11.528 1.00 58.84 364 LEU A N 1
ATOM 2787 C CA . LEU A 1 364 ? -31.554 -10.156 -10.362 1.00 58.84 364 LEU A CA 1
ATOM 2788 C C . LEU A 1 364 ? -32.410 -9.002 -9.815 1.00 58.84 364 LEU A C 1
ATOM 2790 O O . LEU A 1 364 ? -32.456 -8.805 -8.602 1.00 58.84 364 LEU A O 1
ATOM 2794 N N . TYR A 1 365 ? -33.150 -8.289 -10.673 1.00 56.22 365 TYR A N 1
ATOM 2795 C CA . TYR A 1 365 ? -34.070 -7.218 -10.260 1.00 56.22 365 TYR A CA 1
ATOM 2796 C C . TYR A 1 365 ? -35.537 -7.653 -10.192 1.00 56.22 365 TYR A C 1
ATOM 2798 O O . TYR A 1 365 ? -36.409 -6.799 -10.022 1.00 56.22 365 TYR A O 1
ATOM 2806 N N . ARG A 1 366 ? -35.822 -8.964 -10.231 1.00 49.88 366 ARG A N 1
ATOM 2807 C CA . ARG A 1 366 ? -37.186 -9.521 -10.155 1.00 49.88 366 ARG A CA 1
ATOM 2808 C C . ARG A 1 366 ? -38.028 -8.888 -9.034 1.00 49.88 366 ARG A C 1
ATOM 2810 O O . ARG A 1 366 ? -39.124 -8.413 -9.291 1.00 49.88 366 ARG A O 1
ATOM 2817 N N . ARG A 1 367 ? -37.451 -8.715 -7.836 1.00 52.22 367 ARG A N 1
ATOM 2818 C CA . ARG A 1 367 ? -38.128 -8.079 -6.683 1.00 52.22 367 ARG A CA 1
ATOM 2819 C C . ARG A 1 367 ? -38.454 -6.589 -6.862 1.00 52.22 367 ARG A C 1
ATOM 2821 O O . ARG A 1 367 ? -39.390 -6.099 -6.246 1.00 52.22 367 ARG A O 1
ATOM 2828 N N . LYS A 1 368 ? -37.683 -5.847 -7.664 1.00 50.62 368 LYS A N 1
ATOM 2829 C CA . LYS A 1 368 ? -37.883 -4.399 -7.869 1.00 50.62 368 LYS A CA 1
ATOM 2830 C C . LYS A 1 368 ? -38.885 -4.109 -8.989 1.00 50.62 368 LYS A C 1
ATOM 2832 O O . LYS A 1 368 ? -39.610 -3.124 -8.906 1.00 50.62 368 LYS A O 1
ATOM 2837 N N . TYR A 1 369 ? -38.925 -4.976 -10.002 1.00 48.81 369 TYR A N 1
ATOM 2838 C CA . TYR A 1 369 ? -39.919 -4.920 -11.074 1.00 48.81 369 TYR A CA 1
ATOM 2839 C C . TYR A 1 369 ? -41.308 -5.340 -10.583 1.00 48.81 369 TYR A C 1
ATOM 2841 O O . TYR A 1 369 ? -42.282 -4.674 -10.927 1.00 48.81 369 TYR A O 1
ATOM 2849 N N . ASP A 1 370 ? -41.391 -6.364 -9.726 1.00 54.47 370 ASP A N 1
ATOM 2850 C CA . ASP A 1 370 ? -42.663 -6.770 -9.120 1.00 54.47 370 ASP A CA 1
ATOM 2851 C C . ASP A 1 370 ? -43.232 -5.651 -8.232 1.00 54.47 370 ASP A C 1
ATOM 2853 O O . ASP A 1 370 ? -44.393 -5.305 -8.389 1.00 54.47 370 ASP A O 1
ATOM 2857 N N . ALA A 1 371 ? -42.425 -4.961 -7.414 1.00 51.84 371 ALA A N 1
ATOM 2858 C CA . ALA A 1 371 ? -42.918 -3.850 -6.586 1.00 51.84 371 ALA A CA 1
ATOM 2859 C C . ALA A 1 371 ? -43.466 -2.658 -7.400 1.00 51.84 371 ALA A C 1
ATOM 2861 O O . ALA A 1 371 ? -44.499 -2.095 -7.048 1.00 51.84 371 ALA A O 1
ATOM 2862 N N . ALA A 1 372 ? -42.800 -2.268 -8.494 1.00 55.66 372 ALA A N 1
ATOM 2863 C CA . ALA A 1 372 ? -43.259 -1.163 -9.342 1.00 55.66 372 ALA A CA 1
ATOM 2864 C C . ALA A 1 372 ? -44.512 -1.532 -10.152 1.00 55.66 372 ALA A C 1
ATOM 2866 O O . ALA A 1 372 ? -45.410 -0.706 -10.309 1.00 55.66 372 ALA A O 1
ATOM 2867 N N . ARG A 1 373 ? -44.590 -2.778 -10.634 1.00 57.59 373 ARG A N 1
ATOM 2868 C CA . ARG A 1 373 ? -45.747 -3.296 -11.369 1.00 57.59 373 ARG A CA 1
ATOM 2869 C C . ARG A 1 373 ? -46.954 -3.474 -10.454 1.00 57.59 373 ARG A C 1
ATOM 2871 O O . ARG A 1 373 ? -48.026 -2.997 -10.781 1.00 57.59 373 ARG A O 1
ATOM 2878 N N . VAL A 1 374 ? -46.750 -4.034 -9.266 1.00 58.00 374 VAL A N 1
ATOM 2879 C CA . VAL A 1 374 ? -47.790 -4.195 -8.245 1.00 58.00 374 VAL A CA 1
ATOM 2880 C C . VAL A 1 374 ? -48.293 -2.838 -7.736 1.00 58.00 374 VAL A C 1
ATOM 2882 O O . VAL A 1 374 ? -49.491 -2.679 -7.527 1.00 58.00 374 VAL A O 1
ATOM 2885 N N . LEU A 1 375 ? -47.426 -1.825 -7.607 1.00 58.34 375 LEU A N 1
ATOM 2886 C CA . LEU A 1 375 ? -47.839 -0.463 -7.239 1.00 58.34 375 LEU A CA 1
ATOM 2887 C C . LEU A 1 375 ? -48.591 0.255 -8.374 1.00 58.34 375 LEU A C 1
ATOM 2889 O O . LEU A 1 375 ? -49.519 1.014 -8.106 1.00 58.34 375 LEU A O 1
ATOM 2893 N N . SER A 1 376 ? -48.215 0.004 -9.630 1.00 59.16 376 SER A N 1
ATOM 2894 C CA . SER A 1 376 ? -48.933 0.495 -10.814 1.00 59.16 376 SER A CA 1
ATOM 2895 C C . SER A 1 376 ? -50.312 -0.158 -10.949 1.00 59.16 376 SER A C 1
ATOM 2897 O O . SER A 1 376 ? -51.297 0.537 -11.181 1.00 59.16 376 SER A O 1
ATOM 2899 N N . ASP A 1 377 ? -50.392 -1.473 -10.751 1.00 62.91 377 ASP A N 1
ATOM 2900 C CA . ASP A 1 377 ? -51.636 -2.246 -10.805 1.00 62.91 377 ASP A CA 1
ATOM 2901 C C . ASP A 1 377 ? -52.561 -1.882 -9.627 1.00 62.91 377 ASP A C 1
ATOM 2903 O O . ASP A 1 377 ? -53.772 -1.753 -9.801 1.00 62.91 377 ASP A O 1
ATOM 2907 N N . PHE A 1 378 ? -51.996 -1.613 -8.443 1.00 62.00 378 PHE A N 1
ATOM 2908 C CA . PHE A 1 378 ? -52.728 -1.045 -7.308 1.00 62.00 378 PHE A CA 1
ATOM 2909 C C . PHE A 1 378 ? -53.221 0.376 -7.609 1.00 62.00 378 PHE A C 1
ATOM 2911 O O . PHE A 1 378 ? -54.390 0.672 -7.391 1.00 62.00 378 PHE A O 1
ATOM 2918 N N . GLY A 1 379 ? -52.372 1.247 -8.164 1.00 63.44 379 GLY A N 1
ATOM 2919 C CA . GLY A 1 379 ? -52.749 2.613 -8.544 1.00 63.44 379 GLY A CA 1
ATOM 2920 C C . GLY A 1 379 ? -53.850 2.672 -9.609 1.00 63.44 379 GLY A C 1
ATOM 2921 O O . GLY A 1 379 ? -54.673 3.585 -9.580 1.00 63.44 379 GLY A O 1
ATOM 2922 N N . ALA A 1 380 ? -53.898 1.687 -10.509 1.00 63.19 380 ALA A N 1
ATOM 2923 C CA . ALA A 1 380 ? -54.987 1.519 -11.466 1.00 63.19 380 ALA A CA 1
ATOM 2924 C C . ALA A 1 380 ? -56.277 1.023 -10.787 1.00 63.19 380 ALA A C 1
ATOM 2926 O O . ALA A 1 380 ? -57.335 1.598 -11.012 1.00 63.19 380 ALA A O 1
ATOM 2927 N N . ALA A 1 381 ? -56.190 0.029 -9.896 1.00 60.34 381 ALA A N 1
ATOM 2928 C CA . ALA A 1 381 ? -57.351 -0.530 -9.195 1.00 60.34 381 ALA A CA 1
ATOM 2929 C C . ALA A 1 381 ? -57.991 0.431 -8.171 1.00 60.34 381 ALA A C 1
ATOM 2931 O O . ALA A 1 381 ? -59.205 0.427 -8.000 1.00 60.34 381 ALA A O 1
ATOM 2932 N N . VAL A 1 382 ? -57.200 1.293 -7.518 1.00 60.69 382 VAL A N 1
ATOM 2933 C CA . VAL A 1 382 ? -57.688 2.318 -6.567 1.00 60.69 382 VAL A CA 1
ATOM 2934 C C . VAL A 1 382 ? -58.609 3.338 -7.240 1.00 60.69 382 VAL A C 1
ATOM 2936 O O . VAL A 1 382 ? -59.408 3.987 -6.571 1.00 60.69 382 VAL A O 1
ATOM 2939 N N . ARG A 1 383 ? -58.492 3.507 -8.560 1.00 57.38 383 ARG A N 1
ATOM 2940 C CA . ARG A 1 383 ? -59.253 4.513 -9.302 1.00 57.38 383 ARG A CA 1
ATOM 2941 C C . ARG A 1 383 ? -60.692 4.085 -9.601 1.00 57.38 383 ARG A C 1
ATOM 2943 O O . ARG A 1 383 ? -61.527 4.966 -9.780 1.00 57.38 383 ARG A O 1
ATOM 2950 N N . ASP A 1 384 ? -60.963 2.779 -9.577 1.00 58.72 384 ASP A N 1
ATOM 2951 C CA . ASP A 1 384 ? -62.261 2.188 -9.928 1.00 58.72 384 ASP A CA 1
ATOM 2952 C C . ASP A 1 384 ? -63.000 1.568 -8.721 1.00 58.72 384 ASP A C 1
ATOM 2954 O O . ASP A 1 384 ? -64.205 1.332 -8.791 1.00 58.72 384 ASP A O 1
ATOM 2958 N N . GLU A 1 385 ? -62.316 1.340 -7.593 1.00 57.22 385 GLU A N 1
ATOM 2959 C CA . GLU A 1 385 ? -62.887 0.693 -6.404 1.00 57.22 385 GLU A CA 1
ATOM 2960 C C . GLU A 1 385 ? -63.372 1.728 -5.368 1.00 57.22 385 GLU A C 1
ATOM 2962 O O . GLU A 1 385 ? -62.577 2.436 -4.748 1.00 57.22 385 GLU A O 1
ATOM 2967 N N . THR A 1 386 ? -64.690 1.822 -5.158 1.00 58.09 386 THR A N 1
ATOM 2968 C CA . THR A 1 386 ? -65.325 2.795 -4.242 1.00 58.09 386 THR A CA 1
ATOM 2969 C C . THR A 1 386 ? -65.526 2.281 -2.809 1.00 58.09 386 THR A C 1
ATOM 2971 O O . THR A 1 386 ? -65.971 3.040 -1.945 1.00 58.09 386 THR A O 1
ATOM 2974 N N . ASP A 1 387 ? -65.159 1.026 -2.521 1.00 64.88 387 ASP A N 1
ATOM 2975 C CA . ASP A 1 387 ? -65.245 0.424 -1.185 1.00 64.88 387 ASP A CA 1
ATOM 2976 C C . ASP A 1 387 ? -63.904 0.510 -0.428 1.00 64.88 387 ASP A C 1
ATOM 2978 O O . ASP A 1 387 ? -62.910 -0.150 -0.751 1.00 64.88 387 ASP A O 1
ATOM 2982 N N . LEU A 1 388 ? -63.890 1.324 0.633 1.00 65.00 388 LEU A N 1
ATOM 2983 C CA . LEU A 1 388 ? -62.732 1.567 1.499 1.00 65.00 388 LEU A CA 1
ATOM 2984 C C . LEU A 1 388 ? -62.234 0.284 2.197 1.00 65.00 388 LEU A C 1
ATOM 2986 O O . LEU A 1 388 ? -61.033 0.133 2.439 1.00 65.00 388 LEU A O 1
ATOM 2990 N N . ASN A 1 389 ? -63.128 -0.658 2.508 1.00 65.12 389 ASN A N 1
ATOM 2991 C CA . ASN A 1 389 ? -62.763 -1.906 3.181 1.00 65.12 389 ASN A CA 1
ATOM 2992 C C . ASN A 1 389 ? -62.078 -2.882 2.215 1.00 65.12 389 ASN A C 1
ATOM 2994 O O . ASN A 1 389 ? -61.063 -3.490 2.558 1.00 65.12 389 ASN A O 1
ATOM 2998 N N . ALA A 1 390 ? -62.568 -2.976 0.977 1.00 67.31 390 ALA A N 1
ATOM 2999 C CA . ALA A 1 390 ? -61.934 -3.779 -0.067 1.00 67.31 390 ALA A CA 1
ATOM 3000 C C . ALA A 1 390 ? -60.536 -3.240 -0.426 1.00 67.31 390 ALA A C 1
ATOM 3002 O O . ALA A 1 390 ? -59.579 -4.007 -0.573 1.00 67.31 390 ALA A O 1
ATOM 3003 N N . LEU A 1 391 ? -60.387 -1.913 -0.485 1.00 68.62 391 LEU A N 1
ATOM 3004 C CA . LEU A 1 391 ? -59.121 -1.256 -0.807 1.00 68.62 391 LEU A CA 1
ATOM 3005 C C . LEU A 1 391 ? -58.039 -1.493 0.255 1.00 68.62 391 LEU A C 1
ATOM 3007 O O . LEU A 1 391 ? -56.881 -1.769 -0.066 1.00 68.62 391 LEU A O 1
ATOM 3011 N N . THR A 1 392 ? -58.418 -1.406 1.529 1.00 70.56 392 THR A N 1
ATOM 3012 C CA . THR A 1 392 ? -57.505 -1.588 2.665 1.00 70.56 392 THR A CA 1
ATOM 3013 C C . THR A 1 392 ? -57.070 -3.043 2.817 1.00 70.56 392 THR A C 1
ATOM 3015 O O . THR A 1 392 ? -55.881 -3.301 3.013 1.00 70.56 392 THR A O 1
ATOM 3018 N N . ALA A 1 393 ? -57.986 -3.997 2.618 1.00 74.00 393 ALA A N 1
ATOM 3019 C CA . ALA A 1 393 ? -57.670 -5.423 2.588 1.00 74.00 393 ALA A CA 1
ATOM 3020 C C . ALA A 1 393 ? -56.719 -5.781 1.434 1.00 74.00 393 ALA A C 1
ATOM 3022 O O . ALA A 1 393 ? -55.749 -6.519 1.622 1.00 74.00 393 ALA A O 1
ATOM 3023 N N . ARG A 1 394 ? -56.941 -5.213 0.243 1.00 70.81 394 ARG A N 1
ATOM 3024 C CA . ARG A 1 394 ? -56.103 -5.474 -0.934 1.00 70.81 394 ARG A CA 1
ATOM 3025 C C . ARG A 1 394 ? -54.716 -4.845 -0.817 1.00 70.81 394 ARG A C 1
ATOM 3027 O O . ARG A 1 394 ? -53.731 -5.481 -1.184 1.0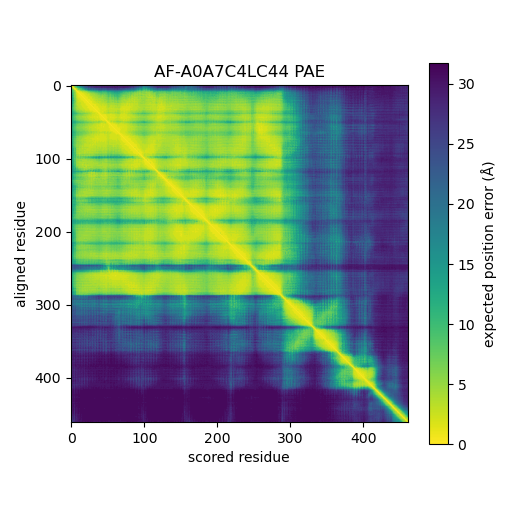0 70.81 394 ARG A O 1
ATOM 3034 N N . LEU A 1 395 ? -54.623 -3.641 -0.249 1.00 72.44 395 LEU A N 1
ATOM 3035 C CA . LEU A 1 395 ? -53.348 -3.003 0.084 1.00 72.44 395 LEU A CA 1
ATOM 3036 C C . LEU A 1 395 ? -52.557 -3.841 1.096 1.00 72.44 395 LEU A C 1
ATOM 3038 O O . LEU A 1 395 ? -51.359 -4.052 0.916 1.00 72.44 395 LEU A O 1
ATOM 3042 N N . ALA A 1 396 ? -53.227 -4.353 2.132 1.00 74.31 396 ALA A N 1
ATOM 3043 C CA . ALA A 1 396 ? -52.597 -5.214 3.123 1.00 74.31 396 ALA A CA 1
ATOM 3044 C C . ALA A 1 396 ? -52.072 -6.516 2.501 1.00 74.31 396 ALA A C 1
ATOM 3046 O O . ALA A 1 396 ? -50.912 -6.855 2.721 1.00 74.31 396 ALA A O 1
ATOM 3047 N N . ALA A 1 397 ? -52.868 -7.193 1.665 1.00 73.81 397 ALA A N 1
ATOM 3048 C CA . ALA A 1 397 ? -52.457 -8.414 0.967 1.00 73.81 397 ALA A CA 1
ATOM 3049 C C . ALA A 1 397 ? -51.244 -8.182 0.049 1.00 73.81 397 ALA A C 1
ATOM 3051 O O . ALA A 1 397 ? -50.266 -8.920 0.105 1.00 73.81 397 ALA A O 1
ATOM 3052 N N . VAL A 1 398 ? -51.260 -7.097 -0.728 1.00 72.19 398 VAL A N 1
ATOM 3053 C CA . VAL A 1 398 ? -50.148 -6.704 -1.604 1.00 72.19 398 VAL A CA 1
ATOM 3054 C C . VAL A 1 398 ? -48.860 -6.446 -0.819 1.00 72.19 398 VAL A C 1
ATOM 3056 O O . VAL A 1 398 ? -47.783 -6.895 -1.221 1.00 72.19 398 VAL A O 1
ATOM 3059 N N . ILE A 1 399 ? -48.949 -5.727 0.302 1.00 72.88 399 ILE A N 1
ATOM 3060 C CA . ILE A 1 399 ? -47.794 -5.441 1.161 1.00 72.88 399 ILE A CA 1
ATOM 3061 C C . ILE A 1 399 ? -47.286 -6.731 1.815 1.00 72.88 399 ILE A C 1
ATOM 3063 O O . ILE A 1 399 ? -46.072 -6.932 1.889 1.00 72.88 399 ILE A O 1
ATOM 3067 N N . GLN A 1 400 ? -48.190 -7.618 2.234 1.00 73.31 400 GLN A N 1
ATOM 3068 C CA . GLN A 1 400 ? -47.841 -8.897 2.842 1.00 73.31 400 GLN A CA 1
ATOM 3069 C C . GLN A 1 400 ? -47.109 -9.813 1.851 1.00 73.31 400 GLN A C 1
ATOM 3071 O O . GLN A 1 400 ? -46.041 -10.330 2.178 1.00 73.31 400 GLN A O 1
ATOM 3076 N N . ASP A 1 401 ? -47.613 -9.931 0.622 1.00 67.94 401 ASP A N 1
ATOM 3077 C CA . ASP A 1 401 ? -47.013 -10.761 -0.429 1.00 67.94 401 ASP A CA 1
ATOM 3078 C C . ASP A 1 401 ? -45.684 -10.191 -0.940 1.00 67.94 401 ASP A C 1
ATOM 3080 O O . ASP A 1 401 ? -44.747 -10.938 -1.233 1.00 67.94 401 ASP A O 1
ATOM 3084 N N . THR A 1 402 ? -45.571 -8.863 -1.030 1.00 59.44 402 THR A N 1
ATOM 3085 C CA . THR A 1 402 ? -44.386 -8.212 -1.612 1.00 59.44 402 THR A CA 1
ATOM 3086 C C . THR A 1 402 ? -43.250 -8.050 -0.603 1.00 59.44 402 THR A C 1
ATOM 3088 O O . THR A 1 402 ? -42.079 -8.207 -0.955 1.00 59.44 402 THR A O 1
ATOM 3091 N N . MET A 1 403 ? -43.574 -7.695 0.644 1.00 59.28 403 MET A N 1
ATOM 3092 C CA . MET A 1 403 ? -42.589 -7.257 1.641 1.00 59.28 403 MET A CA 1
ATOM 3093 C C . MET A 1 403 ? -42.437 -8.223 2.821 1.00 59.28 403 MET A C 1
ATOM 3095 O O . MET A 1 403 ? -41.464 -8.077 3.558 1.00 59.28 403 MET A O 1
ATOM 3099 N N . GLN A 1 404 ? -43.358 -9.182 2.999 1.00 67.31 404 GLN A N 1
ATOM 3100 C CA . GLN A 1 404 ? -43.399 -10.141 4.117 1.00 67.31 404 GLN A CA 1
ATOM 3101 C C . GLN A 1 404 ? -43.015 -9.527 5.481 1.00 67.31 404 GLN A C 1
ATOM 3103 O O . GLN A 1 404 ? -42.070 -9.990 6.127 1.00 67.31 404 GLN A O 1
ATOM 3108 N N . PRO A 1 405 ? -43.686 -8.446 5.920 1.00 64.44 405 PRO A N 1
ATOM 3109 C CA . PRO A 1 405 ? -43.366 -7.808 7.185 1.00 64.44 405 PRO A CA 1
ATOM 3110 C C . PRO A 1 405 ? -43.783 -8.686 8.373 1.00 64.44 405 PRO A C 1
ATOM 3112 O O . PRO A 1 405 ? -44.786 -9.398 8.326 1.00 64.44 405 PRO A O 1
ATOM 3115 N N . GLU A 1 406 ? -43.030 -8.580 9.467 1.00 59.34 406 GLU A N 1
ATOM 3116 C CA . GLU A 1 406 ? -43.303 -9.293 10.723 1.00 59.34 406 GLU A CA 1
ATOM 3117 C C . GLU A 1 406 ? -44.566 -8.756 11.434 1.00 59.34 406 GLU A C 1
ATOM 3119 O O . GLU A 1 406 ? -45.235 -9.494 12.152 1.00 59.34 406 GLU A O 1
ATOM 3124 N N . ALA A 1 407 ? -44.947 -7.494 11.184 1.00 55.59 407 ALA A N 1
ATOM 3125 C CA . ALA A 1 407 ? -46.230 -6.915 11.589 1.00 55.59 407 ALA A CA 1
ATOM 3126 C C . ALA A 1 407 ? -46.655 -5.765 10.652 1.00 55.59 407 ALA A C 1
ATOM 3128 O O . ALA A 1 407 ? -45.821 -4.956 10.238 1.00 55.59 407 ALA A O 1
ATOM 3129 N N . LEU A 1 408 ? -47.957 -5.662 10.357 1.00 75.69 408 LEU A N 1
ATOM 3130 C CA . LEU A 1 408 ? -48.565 -4.597 9.550 1.00 75.69 408 LEU A CA 1
ATOM 3131 C C . LEU A 1 408 ? -49.686 -3.913 10.349 1.00 75.69 408 LEU A C 1
ATOM 3133 O O . LEU A 1 408 ? -50.571 -4.587 10.867 1.00 75.69 408 LEU A O 1
ATOM 3137 N N . SER A 1 409 ? -49.671 -2.579 10.432 1.00 73.31 409 SER A N 1
ATOM 3138 C CA . SER A 1 409 ? -50.777 -1.796 11.006 1.00 73.31 409 SER A CA 1
ATOM 3139 C C . SER A 1 409 ? -51.160 -0.653 10.068 1.00 73.31 409 SER A C 1
ATOM 3141 O O . SER A 1 409 ? -50.286 0.039 9.543 1.00 73.31 409 SER A O 1
ATOM 3143 N N . LEU A 1 410 ? -52.462 -0.476 9.835 1.00 76.19 410 LEU A N 1
ATOM 3144 C CA . LEU A 1 410 ? -53.017 0.535 8.937 1.00 76.19 410 LEU A CA 1
ATOM 3145 C C . LEU A 1 410 ? -53.955 1.454 9.723 1.00 76.19 410 LEU A C 1
ATOM 3147 O O . LEU A 1 410 ? -54.886 0.981 10.368 1.00 76.19 410 LEU A O 1
ATOM 3151 N N . TRP A 1 411 ? -53.709 2.762 9.658 1.00 74.44 411 TRP A N 1
ATOM 3152 C CA . TRP A 1 411 ? -54.479 3.775 10.381 1.00 74.44 411 TRP A CA 1
ATOM 3153 C C . TRP A 1 411 ? -55.194 4.682 9.382 1.00 74.44 411 TRP A C 1
ATOM 3155 O O . TRP A 1 411 ? -54.549 5.333 8.560 1.00 74.44 411 TRP A O 1
ATOM 3165 N N . LEU A 1 412 ? -56.524 4.728 9.452 1.00 75.38 412 LEU A N 1
ATOM 3166 C CA . LEU A 1 412 ? -57.353 5.583 8.604 1.00 75.38 412 LEU A CA 1
ATOM 3167 C C . LEU A 1 412 ? -57.720 6.859 9.362 1.00 75.38 412 LEU A C 1
ATOM 3169 O O . LEU A 1 412 ? -58.297 6.808 10.447 1.00 75.38 412 LEU A O 1
ATOM 3173 N N . ALA A 1 413 ? -57.400 8.013 8.782 1.00 66.56 413 ALA A N 1
ATOM 3174 C CA . ALA A 1 413 ? -57.804 9.299 9.331 1.00 66.56 413 ALA A CA 1
ATOM 3175 C C . ALA A 1 413 ? -59.255 9.598 8.932 1.00 66.56 413 ALA A C 1
ATOM 3177 O O . ALA A 1 413 ? -59.530 9.990 7.798 1.00 66.56 413 ALA A O 1
ATOM 3178 N N . VAL A 1 414 ? -60.189 9.427 9.866 1.00 70.06 414 VAL A N 1
ATOM 3179 C CA . VAL A 1 414 ? -61.575 9.877 9.691 1.00 70.06 414 VAL A CA 1
ATOM 3180 C C . VAL A 1 414 ? -61.618 11.380 9.961 1.00 70.06 414 VAL A C 1
ATOM 3182 O O . VAL A 1 414 ? -61.359 11.813 11.082 1.00 70.06 414 VAL A O 1
ATOM 3185 N N . GLN A 1 415 ? -61.926 12.193 8.946 1.00 59.06 415 GLN A N 1
ATOM 3186 C CA . GLN A 1 415 ? -62.232 13.606 9.177 1.00 59.06 415 GLN A CA 1
ATOM 3187 C C . GLN A 1 415 ? -63.623 13.701 9.824 1.00 59.06 415 GLN A C 1
ATOM 3189 O O . GLN A 1 415 ? -64.599 13.294 9.190 1.00 59.06 415 GLN A O 1
ATOM 3194 N N . PRO A 1 416 ? -63.759 14.225 11.057 1.00 50.22 416 PRO A N 1
ATOM 3195 C CA . PRO A 1 416 ? -65.072 14.492 11.625 1.00 50.22 416 PRO A CA 1
ATOM 3196 C C . PRO A 1 416 ? -65.772 15.543 10.755 1.00 50.22 416 PRO A C 1
ATOM 3198 O O . PRO A 1 416 ? -65.278 16.656 10.567 1.00 50.22 416 PRO A O 1
ATOM 3201 N N . GLY A 1 417 ? -66.893 15.143 10.156 1.00 47.00 417 GLY A N 1
ATOM 3202 C CA . GLY A 1 417 ? -67.634 15.938 9.188 1.00 47.00 417 GLY A CA 1
ATOM 3203 C C . GLY A 1 417 ? -68.048 17.308 9.726 1.00 47.00 417 GLY A C 1
ATOM 3204 O O . GLY A 1 417 ? -68.393 17.464 10.897 1.00 47.00 417 GLY A O 1
ATOM 3205 N N . ARG A 1 418 ? -68.045 18.294 8.816 1.00 40.09 418 ARG A N 1
ATOM 3206 C CA . ARG A 1 418 ? -68.716 19.597 8.948 1.00 40.09 418 ARG A CA 1
ATOM 3207 C C . ARG A 1 418 ? -70.010 19.451 9.752 1.00 40.09 418 ARG A C 1
ATOM 3209 O O . ARG A 1 418 ? -70.930 18.761 9.317 1.00 40.09 418 ARG A O 1
ATOM 3216 N N . ALA A 1 419 ? -70.067 20.131 10.894 1.00 40.50 419 ALA A N 1
ATOM 3217 C CA . ALA A 1 419 ? -71.227 20.188 11.768 1.00 40.50 419 ALA A CA 1
ATOM 3218 C C . ALA A 1 419 ? -72.502 20.525 10.973 1.00 40.50 419 ALA A C 1
ATOM 3220 O O . ALA A 1 419 ? -72.682 21.647 10.495 1.00 40.50 419 ALA A O 1
ATOM 3221 N N . ARG A 1 420 ? -73.408 19.550 10.848 1.00 40.66 420 ARG A N 1
ATOM 3222 C CA . ARG A 1 420 ? -74.818 19.823 10.558 1.00 40.66 420 ARG A CA 1
ATOM 3223 C C . ARG A 1 420 ? -75.377 20.543 11.789 1.00 40.66 420 ARG A C 1
ATOM 3225 O O . ARG A 1 420 ? -75.357 19.984 12.882 1.00 40.66 420 ARG A O 1
ATOM 3232 N N . ARG A 1 421 ? -75.828 21.791 11.615 1.00 36.41 421 ARG A N 1
ATOM 3233 C CA . ARG A 1 421 ? -76.600 22.539 12.626 1.00 36.41 421 ARG A CA 1
ATOM 3234 C C . ARG A 1 421 ? -77.730 21.647 13.175 1.00 36.41 421 ARG A C 1
ATOM 3236 O O . ARG A 1 421 ? -78.433 21.056 12.353 1.00 36.41 421 ARG A O 1
ATOM 3243 N N . PRO A 1 422 ? -77.953 21.574 14.498 1.00 38.53 422 PRO A N 1
ATOM 3244 C CA . PRO A 1 422 ? -79.144 20.928 15.037 1.00 38.53 422 PRO A CA 1
ATOM 3245 C C . PRO A 1 422 ? -80.386 21.732 14.630 1.00 38.53 422 PRO A C 1
ATOM 3247 O O . PRO A 1 422 ? -80.405 22.956 14.773 1.00 38.53 422 PRO A O 1
ATOM 3250 N N . ALA A 1 423 ? -81.401 21.050 14.099 1.00 39.16 423 ALA A N 1
ATOM 3251 C CA . ALA A 1 423 ? -82.750 21.596 13.968 1.00 39.16 423 ALA A CA 1
ATOM 3252 C C . ALA A 1 423 ? -83.384 21.758 15.369 1.00 39.16 423 ALA A C 1
ATOM 3254 O O . ALA A 1 423 ? -82.973 21.046 16.290 1.00 39.16 423 ALA A O 1
ATOM 3255 N N . PRO A 1 424 ? -84.341 22.685 15.568 1.00 37.31 424 PRO A N 1
ATOM 3256 C CA . PRO A 1 424 ? -84.874 22.991 16.890 1.00 37.31 424 PRO A CA 1
ATOM 3257 C C . PRO A 1 424 ? -85.707 21.834 17.449 1.00 37.31 424 PRO A C 1
ATOM 3259 O O . PRO A 1 424 ? -86.404 21.140 16.712 1.00 37.31 424 PRO A O 1
ATOM 3262 N N . LEU A 1 425 ? -85.603 21.674 18.767 1.00 41.50 425 LEU A N 1
ATOM 3263 C CA . LEU A 1 425 ? -86.273 20.697 19.621 1.00 41.50 425 LEU A CA 1
ATOM 3264 C C . LEU A 1 425 ? -87.796 20.659 19.414 1.00 41.50 425 LEU A C 1
ATOM 3266 O O . LEU A 1 425 ? -88.447 21.702 19.403 1.00 41.50 425 LEU A O 1
ATOM 3270 N N . SER A 1 426 ? -88.355 19.449 19.355 1.00 35.91 426 SER A N 1
ATOM 3271 C CA . SER A 1 426 ? -89.750 19.181 19.711 1.00 35.91 426 SER A CA 1
ATOM 3272 C C . SER A 1 426 ? -89.778 18.209 20.889 1.00 35.91 426 SER A C 1
ATOM 3274 O O . SER A 1 426 ? -89.151 17.149 20.835 1.00 35.91 426 SER A O 1
ATOM 3276 N N . ASP A 1 427 ? -90.491 18.610 21.934 1.00 36.97 427 ASP A N 1
ATOM 3277 C CA . ASP A 1 427 ? -90.663 17.942 23.221 1.00 36.97 427 ASP A CA 1
ATOM 3278 C C . ASP A 1 427 ? -91.186 16.501 23.124 1.00 36.97 427 ASP A C 1
ATOM 3280 O O . ASP A 1 427 ? -92.200 16.256 22.472 1.00 36.97 427 ASP A O 1
ATOM 3284 N N . ASN A 1 428 ? -90.565 15.569 23.862 1.00 35.25 428 ASN A N 1
ATOM 3285 C CA . ASN A 1 428 ? -91.297 14.579 24.668 1.00 35.25 428 ASN A CA 1
ATOM 3286 C C . ASN A 1 428 ? -90.361 13.893 25.696 1.00 35.25 428 ASN A C 1
ATOM 3288 O O . ASN A 1 428 ? -89.258 13.491 25.314 1.00 35.25 428 ASN A O 1
ATOM 3292 N N . PRO A 1 429 ? -90.758 13.713 26.973 1.00 44.62 429 PRO A N 1
ATOM 3293 C CA . PRO A 1 429 ? -89.911 13.155 28.019 1.00 44.62 429 PRO A CA 1
ATOM 3294 C C . PRO A 1 429 ? -90.210 11.665 28.239 1.00 44.62 429 PRO A C 1
ATOM 3296 O O . PRO A 1 429 ? -91.290 11.306 28.698 1.00 44.62 429 PRO A O 1
ATOM 3299 N N . ALA A 1 430 ? -89.241 10.788 27.976 1.00 34.88 430 ALA A N 1
ATOM 3300 C CA . ALA A 1 430 ? -89.198 9.452 28.569 1.00 34.88 430 ALA A CA 1
ATOM 3301 C C . ALA A 1 430 ? -87.798 8.831 28.435 1.00 34.88 430 ALA A C 1
ATOM 3303 O O . ALA A 1 430 ? -87.209 8.857 27.360 1.00 34.88 430 ALA A O 1
ATOM 3304 N N . ALA A 1 431 ? -87.355 8.206 29.531 1.00 32.84 431 ALA A N 1
ATOM 3305 C CA . ALA A 1 431 ? -86.190 7.327 29.701 1.00 32.84 431 ALA A CA 1
ATOM 3306 C C . ALA A 1 431 ? -84.820 7.980 30.003 1.00 32.84 431 ALA A C 1
ATOM 3308 O O . ALA A 1 431 ? -84.017 8.286 29.127 1.00 32.84 431 ALA A O 1
ATOM 3309 N N . SER A 1 432 ? -84.526 8.077 31.303 1.00 33.50 432 SER A N 1
ATOM 3310 C CA . SER A 1 432 ? -83.170 8.015 31.878 1.00 33.50 432 SER A CA 1
ATOM 3311 C C . SER A 1 432 ? -82.664 6.546 31.907 1.00 33.50 432 SER A C 1
ATOM 3313 O O . SER A 1 432 ? -83.445 5.635 31.639 1.00 33.50 432 SER A O 1
ATOM 3315 N N . PRO A 1 433 ? -81.446 6.256 32.398 1.00 43.31 433 PRO A N 1
ATOM 3316 C CA . PRO A 1 433 ? -80.150 6.345 31.723 1.00 43.31 433 PRO A CA 1
ATOM 3317 C C . PRO A 1 433 ? -79.480 4.952 31.586 1.00 43.31 433 PRO A C 1
ATOM 3319 O O . PRO A 1 433 ? -79.777 4.039 32.352 1.00 43.31 433 PRO A O 1
ATOM 3322 N N . VAL A 1 434 ? -78.514 4.784 30.672 1.00 35.50 434 VAL A N 1
ATOM 3323 C CA . VAL A 1 434 ? -77.587 3.632 30.706 1.00 35.50 434 VAL A CA 1
ATOM 3324 C C . VAL A 1 434 ? -76.165 4.144 30.916 1.00 35.50 434 VAL A C 1
ATOM 3326 O O . VAL A 1 434 ? -75.653 4.960 30.153 1.00 35.50 434 VAL A O 1
ATOM 3329 N N . GLU A 1 435 ? -75.579 3.687 32.015 1.00 35.34 435 GLU A N 1
ATOM 3330 C CA . GLU A 1 435 ? -74.246 3.982 32.536 1.00 35.34 435 GLU A CA 1
ATOM 3331 C C . GLU A 1 435 ? -73.129 3.319 31.690 1.00 35.34 435 GLU A C 1
ATOM 3333 O O . GLU A 1 435 ? -73.340 2.227 31.154 1.00 35.34 435 GLU A O 1
ATOM 3338 N N . PRO A 1 436 ? -71.936 3.936 31.547 1.00 37.50 436 PRO A N 1
ATOM 3339 C CA . PRO A 1 436 ? -70.841 3.391 30.748 1.00 37.50 436 PRO A CA 1
ATOM 3340 C C . PRO A 1 436 ? -69.866 2.547 31.589 1.00 37.50 436 PRO A C 1
ATOM 3342 O O . PRO A 1 436 ? -69.237 3.044 32.522 1.00 37.50 436 PRO A O 1
ATOM 3345 N N . LEU A 1 437 ? -69.645 1.289 31.195 1.00 31.53 437 LEU A N 1
ATOM 3346 C CA . LEU A 1 437 ? -68.549 0.458 31.704 1.00 31.53 437 LEU A CA 1
ATOM 3347 C C . LEU A 1 437 ? -67.364 0.459 30.727 1.00 31.53 437 LEU A C 1
ATOM 3349 O O . LEU A 1 437 ? -67.386 -0.203 29.697 1.00 31.53 437 LEU A O 1
ATOM 3353 N N . GLY A 1 438 ? -66.314 1.181 31.125 1.00 30.48 438 GLY A N 1
ATOM 3354 C CA . GLY A 1 438 ? -64.962 0.625 31.213 1.00 30.48 438 GLY A CA 1
ATOM 3355 C C . GLY A 1 438 ? -64.123 0.483 29.938 1.00 30.48 438 GLY A C 1
ATOM 3356 O O . GLY A 1 438 ? -64.274 -0.467 29.183 1.00 30.48 438 GLY A O 1
ATOM 3357 N N . GLY A 1 439 ? -63.060 1.293 29.864 1.00 29.91 439 GLY A N 1
ATOM 3358 C CA . GLY A 1 439 ? -61.721 0.715 29.688 1.00 29.91 439 GLY A CA 1
ATOM 3359 C C . GLY A 1 439 ? -60.849 1.251 28.550 1.00 29.91 439 GLY A C 1
ATOM 3360 O O . GLY A 1 439 ? -61.065 0.938 27.389 1.00 29.91 439 GLY A O 1
ATOM 3361 N N . ALA A 1 440 ? -59.761 1.915 28.960 1.00 34.91 440 ALA A N 1
ATOM 3362 C CA . ALA A 1 440 ? -58.483 2.114 28.263 1.00 34.91 440 ALA A CA 1
ATOM 3363 C C . ALA A 1 440 ? -58.375 3.209 27.178 1.00 34.91 440 ALA A C 1
ATOM 3365 O O . ALA A 1 440 ? -58.365 2.975 25.973 1.00 34.91 440 ALA A O 1
ATOM 3366 N N . THR A 1 441 ? -58.125 4.422 27.667 1.00 39.25 441 THR A N 1
ATOM 3367 C CA . THR A 1 441 ? -57.420 5.527 27.002 1.00 39.25 441 THR A CA 1
ATOM 3368 C C . THR A 1 441 ? -55.939 5.177 26.719 1.00 39.25 441 THR A C 1
ATOM 3370 O O . THR A 1 441 ? -55.294 4.550 27.562 1.00 39.25 441 THR A O 1
ATOM 3373 N N . PRO A 1 442 ? -55.350 5.603 25.583 1.00 39.53 442 PRO A N 1
ATOM 3374 C CA . PRO A 1 442 ? -53.929 5.396 25.264 1.00 39.53 442 PRO A CA 1
ATOM 3375 C C . PRO A 1 442 ? -52.990 6.364 26.024 1.00 39.53 442 PRO A C 1
ATOM 3377 O O . PRO A 1 442 ? -53.412 7.462 26.398 1.00 39.53 442 PRO A O 1
ATOM 3380 N N . PRO A 1 443 ? -51.703 6.012 26.243 1.00 37.62 443 PRO A N 1
ATOM 3381 C CA . PRO A 1 443 ? -50.787 6.824 27.040 1.00 37.62 443 PRO A CA 1
ATOM 3382 C C . PRO A 1 443 ? -50.298 8.069 26.285 1.00 37.62 443 PRO A C 1
ATOM 3384 O O . PRO A 1 443 ? -49.666 7.991 25.231 1.00 37.62 443 PRO A O 1
ATOM 3387 N N . SER A 1 444 ? -50.552 9.235 26.877 1.00 36.19 444 SER A N 1
ATOM 3388 C CA . SER A 1 444 ? -50.046 10.539 26.452 1.00 36.19 444 SER A CA 1
ATOM 3389 C C . SER A 1 444 ? -48.563 10.715 26.803 1.00 36.19 444 SER A C 1
ATOM 3391 O O . SER A 1 444 ? -48.172 10.633 27.968 1.00 36.19 444 SER A O 1
ATOM 3393 N N . LEU A 1 445 ? -47.740 11.034 25.803 1.00 41.19 445 LEU A N 1
ATOM 3394 C CA . LEU A 1 445 ? -46.364 11.500 25.975 1.00 41.19 445 LEU A CA 1
ATOM 3395 C C . LEU A 1 445 ? -46.352 12.903 26.604 1.00 41.19 445 LEU A C 1
ATOM 3397 O O . LEU A 1 445 ? -46.669 13.883 25.932 1.00 41.19 445 LEU A O 1
ATOM 3401 N N . ALA A 1 446 ? -45.924 13.025 27.865 1.00 36.31 446 ALA A N 1
ATOM 3402 C CA . ALA A 1 446 ? -45.668 14.324 28.489 1.00 36.31 446 ALA A CA 1
ATOM 3403 C C . ALA A 1 446 ? -44.389 14.326 29.350 1.00 36.31 446 ALA A C 1
ATOM 3405 O O . ALA A 1 446 ? -44.308 13.714 30.407 1.00 36.31 446 ALA A O 1
ATOM 3406 N N . ARG A 1 447 ? -43.390 15.058 28.836 1.00 36.09 447 ARG A N 1
ATOM 3407 C CA . ARG A 1 447 ? -42.340 15.841 29.521 1.00 36.09 447 ARG A CA 1
ATOM 3408 C C . ARG A 1 447 ? -41.739 15.306 30.834 1.00 36.09 447 ARG A C 1
ATOM 3410 O O . ARG A 1 447 ? -42.242 15.541 31.926 1.00 36.09 447 ARG A O 1
ATOM 3417 N N . ARG A 1 448 ? -40.493 14.827 30.717 1.00 36.38 448 ARG A N 1
ATOM 3418 C CA . ARG A 1 448 ? -39.478 14.857 31.784 1.00 36.38 448 ARG A CA 1
ATOM 3419 C C . ARG A 1 448 ? -39.200 16.299 32.239 1.00 36.38 448 ARG A C 1
ATOM 3421 O O . ARG A 1 448 ? -38.751 17.111 31.429 1.00 36.38 448 ARG A O 1
ATOM 3428 N N . ARG A 1 449 ? -39.333 16.578 33.539 1.00 34.34 449 ARG A N 1
ATOM 3429 C CA . ARG A 1 449 ? -38.582 17.643 34.225 1.00 34.34 449 ARG A CA 1
ATOM 3430 C C . ARG A 1 449 ? -38.379 17.298 35.709 1.00 34.34 449 ARG A C 1
ATOM 3432 O O . ARG A 1 449 ? -39.344 17.053 36.413 1.00 34.34 449 ARG A O 1
ATOM 3439 N N . ASN A 1 450 ? -37.109 17.351 36.113 1.00 34.03 450 ASN A N 1
ATOM 3440 C CA . ASN A 1 450 ? -36.545 17.566 37.454 1.00 34.03 450 ASN A CA 1
ATOM 3441 C C . ASN A 1 450 ? -36.772 16.520 38.565 1.00 34.03 450 ASN A C 1
ATOM 3443 O O . ASN A 1 450 ? -37.832 16.445 39.170 1.00 34.03 450 ASN A O 1
ATOM 3447 N N . ALA A 1 451 ? -35.685 15.821 38.915 1.00 36.47 451 ALA A N 1
ATOM 3448 C CA . ALA A 1 451 ? -35.492 15.140 40.195 1.00 36.47 451 ALA A CA 1
ATOM 3449 C C . ALA A 1 451 ? -34.493 15.946 41.057 1.00 36.47 451 ALA A C 1
ATOM 3451 O O . ALA A 1 451 ? -33.458 16.349 40.515 1.00 36.47 451 ALA A O 1
ATOM 3452 N N . PRO A 1 452 ? -34.738 16.167 42.362 1.00 39.91 452 PRO A N 1
ATOM 3453 C CA . PRO A 1 452 ? -33.703 16.573 43.304 1.00 39.91 452 PRO A CA 1
ATOM 3454 C C . PRO A 1 452 ? -33.033 15.346 43.951 1.00 39.91 452 PRO A C 1
ATOM 3456 O O . PRO A 1 452 ? -33.690 14.373 44.315 1.00 39.91 452 PRO A O 1
ATOM 3459 N N . ARG A 1 453 ? -31.702 15.412 44.073 1.00 38.00 453 ARG A N 1
ATOM 3460 C CA . ARG A 1 453 ? -30.848 14.502 44.854 1.00 38.00 453 ARG A CA 1
ATOM 3461 C C . ARG A 1 453 ? -30.943 14.873 46.334 1.00 38.00 453 ARG A C 1
ATOM 3463 O O . ARG A 1 453 ? -30.675 16.023 46.657 1.00 38.00 453 ARG A O 1
ATOM 3470 N N . ASN A 1 454 ? -31.209 13.897 47.195 1.00 33.91 454 ASN A N 1
ATOM 3471 C CA . ASN A 1 454 ? -30.885 13.935 48.620 1.00 33.91 454 ASN A CA 1
ATOM 3472 C C . ASN A 1 454 ? -30.283 12.577 48.993 1.00 33.91 454 ASN A C 1
ATOM 3474 O O . ASN A 1 454 ? -30.940 11.561 48.797 1.00 33.91 454 ASN A O 1
ATOM 3478 N N . ASP A 1 455 ? -29.061 12.587 49.520 1.00 38.62 455 ASP A N 1
ATOM 3479 C CA . ASP A 1 455 ? -28.458 11.469 50.251 1.00 38.62 455 ASP A CA 1
ATOM 3480 C C . ASP A 1 455 ? -27.706 12.066 51.456 1.00 38.62 455 ASP A C 1
ATOM 3482 O O . ASP A 1 455 ? -26.923 13.005 51.260 1.00 38.62 455 ASP A O 1
ATOM 3486 N N . PRO A 1 456 ? -27.957 11.603 52.693 1.00 42.06 456 PRO A N 1
ATOM 3487 C CA . PRO A 1 456 ? -27.272 12.075 53.888 1.00 42.06 456 PRO A CA 1
ATOM 3488 C C . PRO A 1 456 ? -26.122 11.144 54.309 1.00 42.06 456 PRO A C 1
ATOM 3490 O O . PRO A 1 456 ? -26.213 9.927 54.187 1.00 42.06 456 PRO A O 1
ATOM 3493 N N . GLY A 1 457 ? -25.100 11.726 54.944 1.00 33.78 457 GLY A N 1
ATOM 3494 C CA . GLY A 1 457 ? -24.408 11.071 56.060 1.00 33.78 457 GLY A CA 1
ATOM 3495 C C . GLY A 1 457 ? -23.036 10.455 55.783 1.00 33.78 457 GLY A C 1
ATOM 3496 O O . GLY A 1 457 ? -22.901 9.247 55.621 1.00 33.78 457 GLY A O 1
ATOM 3497 N N . THR A 1 458 ? -21.998 11.282 55.881 1.00 42.75 458 THR A N 1
ATOM 3498 C CA . THR A 1 458 ? -20.659 10.889 56.353 1.00 42.75 458 THR A CA 1
ATOM 3499 C C . THR A 1 458 ? -20.665 10.722 57.879 1.00 42.75 458 THR A C 1
ATOM 3501 O O . THR A 1 458 ? -21.342 11.490 58.566 1.00 42.75 458 THR A O 1
ATOM 3504 N N . PRO A 1 459 ? -19.808 9.848 58.431 1.00 48.00 459 PRO A N 1
ATOM 3505 C CA . PRO A 1 459 ? -19.125 10.160 59.679 1.00 48.00 459 PRO A CA 1
ATOM 3506 C C . PRO A 1 459 ? -17.600 10.109 59.523 1.00 48.00 459 PRO A C 1
ATOM 3508 O O . PRO A 1 459 ? -17.047 9.345 58.735 1.00 48.00 459 PRO A O 1
ATOM 3511 N N . ALA A 1 460 ? -16.955 10.988 60.283 1.00 41.06 460 ALA A N 1
ATOM 3512 C CA . ALA A 1 460 ? -15.518 11.176 60.376 1.00 41.06 460 ALA A CA 1
ATOM 3513 C C . ALA A 1 460 ? -14.819 10.040 61.139 1.00 41.06 460 ALA A C 1
ATOM 3515 O O . ALA A 1 460 ? -15.362 9.547 62.129 1.00 41.06 460 ALA A O 1
ATOM 3516 N N . LEU A 1 461 ? -13.596 9.715 60.707 1.00 37.16 461 LEU A N 1
ATOM 3517 C CA . LEU A 1 461 ? -12.359 9.738 61.500 1.00 37.16 461 LEU A CA 1
ATOM 3518 C C . LEU A 1 461 ? -11.153 9.794 60.557 1.00 37.16 461 LEU A C 1
ATOM 3520 O O . LEU A 1 461 ? -11.191 9.087 59.523 1.00 37.16 461 LEU A O 1
#

Secondary structure (DSSP, 8-state):
----GGGHHHHHHHHHHHHHHHHHHHHHHHHHHHHHHHH-HHHHHHHH--TT--HHHHHHHHHHTTS-HHHHHHHHHHHHHHHHHHHHHHHHHHHHH--SHHHHHHHHHHHHHHHHH-HHHHHHHHHH-GGGHHHHHHHHHHHHHHHHHHHHHTTTS--SSTTHHHHHHHHHHHHHHHHHHHTSTT----HHHHHHHHHHHHHHHHHHHHHHHHHT--HHHHHHHHHHHHHHHHHHIIIIISGGG-HHHHT-SSPPPHHHHHHHHHHHHHHHHHHHHHHHHHHHHHH-S-THHHHHHHHHHHHHHHHHHHHHHHHHHHHHHHHHHHHHTT--S-HHHHHHHHHHHHHHHHHHHHHHHHHHHHHHSHHHHHHHHHHHHHHHHTTT---HHHHHHHHHHHHHHHH--S--------PPP--PPPPPP---------------PPPP-----------------

Solvent-accessible surface area (backbone atoms only — not comparable to full-atom values): 26114 Å² total; per-residue (Å²): 132,86,93,56,82,80,52,51,63,56,54,49,50,52,43,50,52,51,45,51,50,49,51,48,50,43,50,53,2,42,55,46,43,56,48,28,58,76,76,36,49,55,61,46,37,54,56,70,34,50,76,31,38,40,50,68,33,46,37,54,14,25,51,68,66,75,41,62,50,67,51,60,56,52,51,47,52,51,51,34,50,54,41,31,51,50,25,34,51,52,12,52,48,32,38,69,78,32,80,49,77,47,28,43,51,51,14,45,29,29,29,38,43,19,56,50,73,30,52,45,34,47,47,46,39,20,74,80,37,62,82,47,40,62,58,53,54,50,52,38,52,50,19,53,51,47,49,43,51,42,38,29,19,61,77,83,55,56,61,41,56,80,62,51,62,58,56,52,50,51,51,50,52,50,50,49,53,50,53,57,47,65,72,40,90,86,51,81,85,53,63,69,60,53,48,52,52,55,51,48,53,41,50,52,18,54,52,27,41,54,50,36,54,75,75,70,48,53,76,67,48,41,52,34,45,51,49,34,49,52,29,44,49,51,29,44,40,52,62,56,63,46,44,79,80,46,61,74,58,45,71,34,97,52,76,56,45,32,67,57,52,52,51,51,53,50,49,55,53,51,36,47,52,29,45,53,48,27,52,50,36,43,52,49,46,67,72,42,96,61,65,75,58,49,60,56,49,48,54,49,51,51,50,52,46,52,49,50,47,51,51,49,50,52,50,52,51,49,52,53,49,52,50,53,52,45,50,70,74,65,61,73,88,51,70,65,57,58,53,52,51,53,51,50,53,58,61,54,42,59,65,50,52,53,50,53,51,51,54,46,48,57,73,72,40,45,74,62,54,50,52,56,49,52,49,50,53,46,61,56,50,62,74,74,55,88,50,70,67,63,52,53,52,51,52,49,51,51,48,43,74,74,65,63,62,97,74,86,88,86,85,82,86,77,76,83,68,83,82,77,78,82,76,85,88,79,92,81,93,82,83,87,86,86,84,87,82,82,88,84,83,81,90,80,93,76,82,93,77,88,82,84,89,84,85,86,85,86,84,89,130